Protein 3H35 (pdb70)

Secondary structure (DSSP, 8-state):
---SSPPPPS---HIIIIITS-HHHHHHHHHHTTS--EEEEEEESS-TTS---EEEEE-SHHHHHT-S-GGGHHHHHHHHHHTT-EEEEE--GGGHHHHHHHHH-HHHHHHHHHHHHH-TT-EEEEEEEEE-HHHHHHHH--/---TTT--HHHHHTT--HHHHHHHHHHHTT--EEEEEEE---TTS---EEEEEE--TTTTT-S-GGGHHHHHHHHHHTT-EEEEE--GGGHHHHHHHHH-HHHHHHHHHHHHH-TT-EEEEEEEEE-HHHHHHHH--/---HHHHH--HHHHHTT--HHHHHHHHHHHTT--EEEEEEESS-TTS---EEEEE---GGGGT-S-GGGHHHHHHHHHHTT-EEEE---GGGHHHHHHHHH-HHHHHHHHHHHHH-TT-EEEEEEEEE-HHHHHHHH---

Nearest PDB structures (foldseek):
  3h35-assembly1_C  TM=1.005E+00  e=1.338E-26  Alcanivorax borkumensis SK2
  8ss4-assembly1_C  TM=1.832E-01  e=1.488E+00  Rattus norvegicus
  3esf-assembly2_D  TM=2.253E-01  e=9.482E+00  Trypanosoma brucei
  7rz4-assembly1_A  TM=1.728E-01  e=5.880E+00  Rattus norvegicus
  3h35-assembly1_C  TM=9.350E-01  e=3.600E-24  Alcanivorax borkumensis SK2

Structure (mmCIF, N/CA/C/O backbone):
data_3H35
#
_entry.id   3H35
#
_cell.length_a   82.967
_cell.length_b   82.967
_cell.length_c   131.485
_cell.angle_alpha   90.000
_cell.angle_beta   90.000
_cell.angle_gamma   120.000
#
_symmetry.space_group_name_H-M   'P 32 2 1'
#
loop_
_entity.id
_entity.type
_entity.pdbx_description
1 polymer 'uncharacterized protein ABO_0056'
2 non-polymer 1,2-ETHANEDIOL
3 non-polymer 'S,R MESO-TARTARIC ACID'
4 water water
#
loop_
_atom_site.group_PDB
_atom_site.id
_atom_site.type_symbol
_atom_site.label_atom_id
_atom_site.label_alt_id
_atom_site.label_comp_id
_atom_site.label_asym_id
_atom_site.label_entity_id
_atom_site.label_seq_id
_atom_site.pdbx_PDB_ins_code
_atom_site.Cartn_x
_atom_site.Cartn_y
_atom_site.Cartn_z
_atom_site.occupancy
_atom_site.B_iso_or_equiv
_atom_site.auth_seq_id
_atom_site.auth_comp_id
_atom_site.auth_asym_id
_atom_site.auth_atom_id
_atom_site.pdbx_PDB_model_num
ATOM 1 N N . VAL A 1 33 ? -36.466 50.746 52.508 1.00 41.33 31 VAL A N 1
ATOM 2 C CA . VAL A 1 33 ? -36.231 49.464 51.760 1.00 41.35 31 VAL A CA 1
ATOM 3 C C . VAL A 1 33 ? -37.175 49.330 50.543 1.00 41.37 31 VAL A C 1
ATOM 4 O O . VAL A 1 33 ? -38.386 49.588 50.642 1.00 41.58 31 VAL A O 1
ATOM 8 N N . SER A 1 34 ? -36.622 48.917 49.405 1.00 41.11 32 SER A N 1
ATOM 9 C CA . SER A 1 34 ? -37.394 48.849 48.180 1.00 40.84 32 SER A CA 1
ATOM 10 C C . SER A 1 34 ? -36.891 47.742 47.258 1.00 40.10 32 SER A C 1
ATOM 11 O O . SER A 1 34 ? -36.091 47.986 46.362 1.00 40.05 32 SER A O 1
ATOM 14 N N . ILE A 1 35 ? -37.403 46.532 47.459 1.00 39.27 33 ILE A N 1
ATOM 15 C CA . ILE A 1 35 ? -36.845 45.352 46.812 1.00 38.67 33 ILE A CA 1
ATOM 16 C C . ILE A 1 35 ? -37.885 44.502 46.017 1.00 38.81 33 ILE A C 1
ATOM 17 O O . ILE A 1 35 ? -37.576 43.392 45.581 1.00 38.31 33 ILE A O 1
ATOM 22 N N . GLU A 1 36 ? -39.089 45.036 45.795 1.00 39.09 34 GLU A N 1
ATOM 23 C CA . GLU A 1 36 ? -40.165 44.292 45.120 1.00 39.88 34 GLU A CA 1
ATOM 24 C C . GLU A 1 36 ? -39.754 43.857 43.726 1.00 40.93 34 GLU A C 1
ATOM 25 O O . GLU A 1 36 ? -39.967 42.716 43.316 1.00 40.47 34 GLU A O 1
ATOM 31 N N . GLN A 1 37 ? -39.181 44.798 43.000 1.00 42.25 35 GLN A N 1
ATOM 32 C CA . GLN A 1 37 ? -38.582 44.511 41.726 1.00 43.82 35 GLN A CA 1
ATOM 33 C C . GLN A 1 37 ? -37.144 44.141 42.024 1.00 43.37 35 GLN A C 1
ATOM 34 O O . GLN A 1 37 ? -36.491 44.794 42.829 1.00 44.24 35 GLN A O 1
ATOM 40 N N . SER A 1 38 ? -36.659 43.074 41.405 1.00 42.67 36 SER A N 1
ATOM 41 C CA . SER A 1 38 ? -35.364 42.519 41.786 1.00 42.29 36 SER A CA 1
ATOM 42 C C . SER A 1 38 ? -34.209 43.075 40.937 1.00 42.08 36 SER A C 1
ATOM 43 O O . SER A 1 38 ? -34.327 43.161 39.707 1.00 42.39 36 SER A O 1
ATOM 46 N N . VAL A 1 39 ? -33.104 43.457 41.587 1.00 41.14 37 VAL A N 1
ATOM 47 C CA . VAL A 1 39 ? -31.901 43.835 40.843 1.00 40.20 37 VAL A CA 1
ATOM 48 C C . VAL A 1 39 ? -31.310 42.551 40.272 1.00 39.41 37 VAL A C 1
ATOM 49 O O . VAL A 1 39 ? -31.162 41.568 40.996 1.00 39.06 37 VAL A O 1
ATOM 53 N N . PRO A 1 40 ? -30.974 42.537 38.976 1.00 38.62 38 PRO A N 1
ATOM 54 C CA . PRO A 1 40 ? -30.584 41.226 38.441 1.00 37.58 38 PRO A CA 1
ATOM 55 C C . PRO A 1 40 ? -29.192 40.751 38.902 1.00 36.15 38 PRO A C 1
ATOM 56 O O . PRO A 1 40 ? -28.302 41.557 39.131 1.00 34.85 38 PRO A O 1
ATOM 60 N N . GLN A 1 41 ? -29.067 39.437 39.074 1.00 35.06 39 GLN A N 1
ATOM 61 C CA . GLN A 1 41 ? -27.803 38.782 39.330 1.00 34.87 39 GLN A CA 1
ATOM 62 C C . GLN A 1 41 ? -26.764 39.147 38.231 1.00 33.47 39 GLN A C 1
ATOM 63 O O . GLN A 1 41 ? -27.129 39.406 37.071 1.00 31.53 39 GLN A O 1
ATOM 69 N N . ALA A 1 42 ? -25.481 39.088 38.596 1.00 32.01 40 ALA A N 1
ATOM 70 C CA . ALA A 1 42 ? -24.362 39.296 37.643 1.00 31.76 40 ALA A CA 1
ATOM 71 C C . ALA A 1 42 ? -24.541 38.455 36.370 1.00 31.38 40 ALA A C 1
ATOM 72 O O . ALA A 1 42 ? -24.391 38.949 35.233 1.00 31.08 40 ALA A O 1
ATOM 74 N N . GLN A 1 43 ? -24.861 37.184 36.579 1.00 31.24 41 GLN A N 1
ATOM 75 C CA . GLN A 1 43 ? -25.076 36.225 35.500 1.00 32.21 41 GLN A CA 1
ATOM 76 C C . GLN A 1 43 ? -26.069 36.763 34.475 1.00 30.89 41 GLN A C 1
ATOM 77 O O . GLN A 1 43 ? -25.840 36.703 33.260 1.00 29.35 41 GLN A O 1
ATOM 83 N N . THR A 1 44 ? -27.171 37.294 34.998 1.00 29.79 42 THR A N 1
ATOM 84 C CA . THR A 1 44 ? -28.247 37.773 34.182 1.00 29.52 42 THR A CA 1
ATOM 85 C C . THR A 1 44 ? -27.791 39.006 33.438 1.00 28.89 42 THR A C 1
ATOM 86 O O . THR A 1 44 ? -28.020 39.111 32.233 1.00 28.11 42 THR A O 1
ATOM 106 N N . LEU A 1 46 ? -24.777 39.716 32.617 1.00 26.85 44 LEU A N 1
ATOM 107 C CA . LEU A 1 46 ? -23.767 39.324 31.637 1.00 26.18 44 LEU A CA 1
ATOM 108 C C . LEU A 1 46 ? -24.436 38.818 30.373 1.00 26.79 44 LEU A C 1
ATOM 109 O O . LEU A 1 46 ? -24.077 39.251 29.273 1.00 25.61 44 LEU A O 1
ATOM 114 N N . VAL A 1 47 ? -25.438 37.950 30.517 1.00 27.24 45 VAL A N 1
ATOM 115 C CA . VAL A 1 47 ? -26.093 37.416 29.337 1.00 28.38 45 VAL A CA 1
ATOM 116 C C . VAL A 1 47 ? -26.959 38.493 28.655 1.00 28.88 45 VAL A C 1
ATOM 117 O O . VAL A 1 47 ? -26.991 38.559 27.406 1.00 28.48 45 VAL A O 1
ATOM 121 N N . GLU A 1 48 ? -27.616 39.368 29.416 1.00 28.48 46 GLU A N 1
ATOM 122 C CA . GLU A 1 48 ? -28.350 40.462 28.756 1.00 30.16 46 GLU A CA 1
ATOM 123 C C . GLU A 1 48 ? -27.438 41.317 27.903 1.00 29.62 46 GLU A C 1
ATOM 124 O O . GLU A 1 48 ? -27.741 41.645 26.763 1.00 29.13 46 GLU A O 1
ATOM 130 N N . ARG A 1 49 ? -26.343 41.716 28.519 1.00 28.36 47 ARG A N 1
ATOM 131 C CA . ARG A 1 49 ? -25.437 42.678 27.946 1.00 28.60 47 ARG A CA 1
ATOM 132 C C . ARG A 1 49 ? -24.686 42.119 26.722 1.00 27.89 47 ARG A C 1
ATOM 133 O O . ARG A 1 49 ? -24.447 42.826 25.754 1.00 28.33 47 ARG A O 1
ATOM 141 N N . HIS A 1 50 ? -24.304 40.854 26.754 1.00 27.44 48 HIS A N 1
ATOM 142 C CA . HIS A 1 50 ? -23.497 40.309 25.682 1.00 26.92 48 HIS A CA 1
ATOM 143 C C . HIS A 1 50 ? -24.261 39.434 24.703 1.00 27.42 48 HIS A C 1
ATOM 144 O O . HIS A 1 50 ? -23.832 39.336 23.583 1.00 27.16 48 HIS A O 1
ATOM 151 N N . LEU A 1 51 ? -25.369 38.805 25.105 1.00 25.97 49 LEU A N 1
ATOM 152 C CA . LEU A 1 51 ? -26.084 37.870 24.209 1.00 25.68 49 LEU A CA 1
ATOM 153 C C . LEU A 1 51 ? -27.438 38.455 23.800 1.00 25.68 49 LEU A C 1
ATOM 154 O O . LEU A 1 51 ? -27.752 38.453 22.631 1.00 25.12 49 LEU A O 1
ATOM 159 N N . ALA A 1 52 ? -28.217 38.980 24.742 1.00 24.85 50 ALA A N 1
ATOM 160 C CA . ALA A 1 52 ? -29.553 39.481 24.405 1.00 26.05 50 ALA A CA 1
ATOM 161 C C . ALA A 1 52 ? -29.398 40.716 23.530 1.00 26.52 50 ALA A C 1
ATOM 162 O O . ALA A 1 52 ? -30.266 40.982 22.697 1.00 26.15 50 ALA A O 1
ATOM 164 N N . SER A 1 53 ? -28.274 41.427 23.679 1.00 25.57 51 SER A N 1
ATOM 165 C CA . SER A 1 53 ? -28.020 42.621 22.864 1.00 25.63 51 SER A CA 1
ATOM 166 C C . SER A 1 53 ? -27.575 42.301 21.418 1.00 25.35 51 SER A C 1
ATOM 167 O O . SER A 1 53 ? -27.487 43.176 20.576 1.00 25.94 51 SER A O 1
ATOM 170 N N . LEU A 1 54 ? -27.237 41.046 21.127 1.00 25.16 52 LEU A N 1
ATOM 171 C CA . LEU A 1 54 ? -26.909 40.663 19.770 1.00 24.54 52 LEU A CA 1
ATOM 172 C C . LEU A 1 54 ? -28.118 40.869 18.849 1.00 24.42 52 LEU A C 1
ATOM 173 O O . LEU A 1 54 ? -29.247 40.692 19.274 1.00 24.03 52 LEU A O 1
ATOM 178 N N . THR A 1 55 ? -27.912 41.219 17.579 1.00 24.52 53 THR A N 1
ATOM 179 C CA . THR A 1 55 ? -29.020 41.184 16.635 1.00 24.62 53 THR A CA 1
ATOM 180 C C . THR A 1 55 ? -29.331 39.679 16.370 1.00 25.36 53 THR A C 1
ATOM 181 O O . THR A 1 55 ? -28.507 38.796 16.652 1.00 24.14 53 THR A O 1
ATOM 185 N N . GLY A 1 56 ? -30.529 39.397 15.856 1.00 25.95 54 GLY A N 1
ATOM 186 C CA . GLY A 1 56 ? -30.931 38.007 15.546 1.00 26.59 54 GLY A CA 1
ATOM 187 C C . GLY A 1 56 ? -29.868 37.303 14.669 1.00 25.95 54 GLY A C 1
ATOM 188 O O . GLY A 1 56 ? -29.488 36.161 14.918 1.00 25.41 54 GLY A O 1
ATOM 189 N N . ASP A 1 57 ? -29.363 38.003 13.664 1.00 25.79 55 ASP A N 1
ATOM 190 C CA . ASP A 1 57 ? -28.371 37.398 12.773 1.00 25.54 55 ASP A CA 1
ATOM 191 C C . ASP A 1 57 ? -27.119 37.045 13.564 1.00 25.44 55 ASP A C 1
ATOM 192 O O . ASP A 1 57 ? -26.628 35.933 13.425 1.00 25.80 55 ASP A O 1
ATOM 197 N N . GLU A 1 58 ? -26.633 37.964 14.394 1.00 24.22 56 GLU A N 1
ATOM 198 C CA . GLU A 1 58 ? -25.449 37.701 15.235 1.00 24.84 56 GLU A CA 1
ATOM 199 C C . GLU A 1 58 ? -25.667 36.506 16.170 1.00 24.46 56 GLU A C 1
ATOM 200 O O . GLU A 1 58 ? -24.756 35.692 16.362 1.00 23.36 56 GLU A O 1
ATOM 206 N N . ALA A 1 59 ? -26.873 36.421 16.729 1.00 24.11 57 ALA A N 1
ATOM 207 C CA . ALA A 1 59 ? -27.242 35.377 17.655 1.00 24.60 57 ALA A CA 1
ATOM 208 C C . ALA A 1 59 ? -27.284 34.021 16.916 1.00 25.50 57 ALA A C 1
ATOM 209 O O . ALA A 1 59 ? -26.868 32.982 17.474 1.00 24.24 57 ALA A O 1
ATOM 211 N N . ARG A 1 60 ? -27.817 34.040 15.683 1.00 26.00 58 ARG A N 1
ATOM 212 C CA . ARG A 1 60 ? -27.869 32.835 14.871 1.00 26.25 58 ARG A CA 1
ATOM 213 C C . ARG A 1 60 ? -26.453 32.341 14.508 1.00 26.81 58 ARG A C 1
ATOM 214 O O . ARG A 1 60 ? -26.186 31.126 14.504 1.00 25.65 58 ARG A O 1
ATOM 222 N N . LEU A 1 61 ? -25.533 33.286 14.224 1.00 26.85 59 LEU A N 1
ATOM 223 C CA . LEU A 1 61 ? -24.120 32.942 14.012 1.00 26.82 59 LEU A CA 1
ATOM 224 C C . LEU A 1 61 ? -23.487 32.319 15.256 1.00 26.34 59 LEU A C 1
ATOM 225 O O . LEU A 1 61 ? -22.811 31.312 15.176 1.00 25.89 59 LEU A O 1
ATOM 230 N N . LEU A 1 62 ? -23.702 32.931 16.419 1.00 27.02 60 LEU A N 1
ATOM 231 C CA . LEU A 1 62 ? -23.155 32.374 17.653 1.00 26.86 60 LEU A CA 1
ATOM 232 C C . LEU A 1 62 ? -23.752 30.986 17.921 1.00 26.52 60 LEU A C 1
ATOM 233 O O . LEU A 1 62 ? -23.044 30.068 18.313 1.00 25.79 60 LEU A O 1
ATOM 238 N N . ALA A 1 63 ? -25.063 30.836 17.716 1.00 25.64 61 ALA A N 1
ATOM 239 C CA . ALA A 1 63 ? -25.701 29.536 17.865 1.00 25.22 61 ALA A CA 1
ATOM 240 C C . ALA A 1 63 ? -25.010 28.484 16.991 1.00 24.46 61 ALA A C 1
ATOM 241 O O . ALA A 1 63 ? -24.775 27.378 17.426 1.00 24.42 61 ALA A O 1
ATOM 243 N N . ALA A 1 64 ? -24.730 28.836 15.753 1.00 23.69 62 ALA A N 1
ATOM 244 C CA . ALA A 1 64 ? -24.144 27.887 14.806 1.00 24.98 62 ALA A CA 1
ATOM 245 C C . ALA A 1 64 ? -22.733 27.501 15.308 1.00 25.86 62 ALA A C 1
ATOM 246 O O . ALA A 1 64 ? -22.272 26.385 15.099 1.00 25.20 62 ALA A O 1
ATOM 248 N N . LEU A 1 65 ? -22.063 28.420 16.005 1.00 26.32 63 LEU A N 1
ATOM 249 C CA . LEU A 1 65 ? -20.751 28.118 16.558 1.00 27.33 63 LEU A CA 1
ATOM 250 C C . LEU A 1 65 ? -20.763 27.381 17.900 1.00 27.26 63 LEU A C 1
ATOM 251 O O . LEU A 1 65 ? -19.728 26.841 18.330 1.00 25.16 63 LEU A O 1
ATOM 256 N N . SER A 1 66 ? -21.921 27.356 18.554 1.00 27.44 64 SER A N 1
ATOM 257 C CA . SER A 1 66 ? -21.953 26.942 19.956 1.00 28.22 64 SER A CA 1
ATOM 258 C C . SER A 1 66 ? -21.643 25.470 20.189 1.00 29.41 64 SER A C 1
ATOM 259 O O . SER A 1 66 ? -21.267 25.121 21.284 1.00 30.28 64 SER A O 1
ATOM 262 N N . ASP A 1 67 ? -21.835 24.598 19.202 1.00 29.71 65 ASP A N 1
ATOM 263 C CA . ASP A 1 67 ? -21.530 23.173 19.388 1.00 29.98 65 ASP A CA 1
ATOM 264 C C . ASP A 1 67 ? -20.081 22.846 18.971 1.00 30.16 65 ASP A C 1
ATOM 265 O O . ASP A 1 67 ? -19.722 21.663 18.823 1.00 30.44 65 ASP A O 1
ATOM 270 N N . GLY A 1 68 ? -19.257 23.869 18.749 1.00 29.40 66 GLY A N 1
ATOM 271 C CA . GLY A 1 68 ? -17.879 23.649 18.346 1.00 29.50 66 GLY A CA 1
ATOM 272 C C . GLY A 1 68 ? -17.645 23.674 16.836 1.00 29.41 66 GLY A C 1
ATOM 273 O O . GLY A 1 68 ? -16.519 23.597 16.403 1.00 29.30 66 GLY A O 1
ATOM 274 N N . SER A 1 69 ? -18.689 23.810 16.027 1.00 29.10 67 SER A N 1
ATOM 275 C CA . SER A 1 69 ? -18.513 23.868 14.581 1.00 28.30 67 SER A CA 1
ATOM 276 C C . SER A 1 69 ? -17.582 24.998 14.148 1.00 28.51 67 SER A C 1
ATOM 277 O O . SER A 1 69 ? -17.612 26.084 14.729 1.00 29.05 67 SER A O 1
ATOM 280 N N . ALA A 1 70 ? -16.735 24.705 13.162 1.00 27.83 68 ALA A N 1
ATOM 281 C CA . ALA A 1 70 ?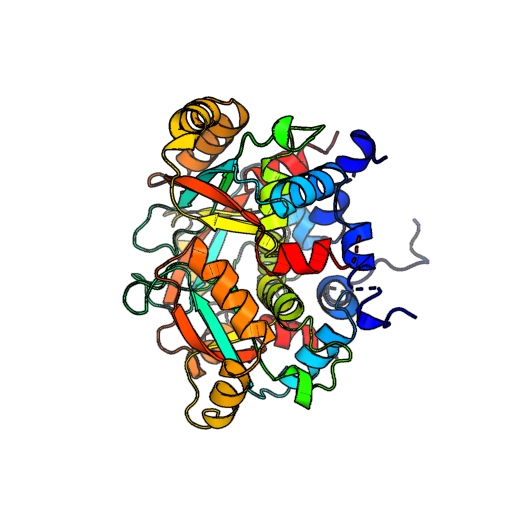 -15.729 25.616 12.671 1.00 28.63 68 ALA A CA 1
ATOM 282 C C . ALA A 1 70 ? -16.108 26.046 11.246 1.00 28.91 68 ALA A C 1
ATOM 283 O O . ALA A 1 70 ? -16.575 25.217 10.455 1.00 28.84 68 ALA A O 1
ATOM 285 N N . PHE A 1 71 ? -15.953 27.338 10.931 1.00 28.31 69 PHE A N 1
ATOM 286 C CA . PHE A 1 71 ? -16.253 27.823 9.578 1.00 28.38 69 PHE A CA 1
ATOM 287 C C . PHE A 1 71 ? -15.067 28.506 8.923 1.00 27.75 69 PHE A C 1
ATOM 288 O O . PHE A 1 71 ? -14.134 28.909 9.616 1.00 27.87 69 PHE A O 1
ATOM 296 N N . ALA A 1 72 ? -15.097 28.608 7.600 1.00 26.74 70 ALA A N 1
ATOM 297 C CA . ALA A 1 72 ? -14.066 29.315 6.856 1.00 27.13 70 ALA A CA 1
ATOM 298 C C . ALA A 1 72 ? -14.120 30.803 7.186 1.00 26.70 70 ALA A C 1
ATOM 299 O O . ALA A 1 72 ? -15.200 31.407 7.284 1.00 26.92 70 ALA A O 1
ATOM 301 N N . LEU A 1 73 ? -12.951 31.386 7.373 1.00 26.48 71 LEU A N 1
ATOM 302 C CA . LEU A 1 73 ? -12.805 32.788 7.671 1.00 26.68 71 LEU A CA 1
ATOM 303 C C . LEU A 1 73 ? -11.737 33.368 6.788 1.00 27.28 71 LEU A C 1
ATOM 304 O O . LEU A 1 73 ? -10.643 32.835 6.691 1.00 27.86 71 LEU A O 1
ATOM 309 N N . LEU A 1 74 ? -12.047 34.446 6.113 1.00 27.65 72 LEU A N 1
ATOM 310 C CA . LEU A 1 74 ? -11.012 35.201 5.404 1.00 28.31 72 LEU A CA 1
ATOM 311 C C . LEU A 1 74 ? -10.739 36.443 6.214 1.00 27.81 72 LEU A C 1
ATOM 312 O O . LEU A 1 74 ? -11.665 37.158 6.608 1.00 28.39 72 LEU A O 1
ATOM 317 N N . THR A 1 75 ? -9.476 36.684 6.499 1.00 27.82 73 THR A N 1
ATOM 318 C CA . THR A 1 75 ? -9.083 37.853 7.242 1.00 27.26 73 THR A CA 1
ATOM 319 C C . THR A 1 75 ? -8.183 38.724 6.372 1.00 27.18 73 THR A C 1
ATOM 320 O O . THR A 1 75 ? -7.235 38.239 5.771 1.00 26.98 73 THR A O 1
ATOM 324 N N . LEU A 1 76 ? -8.512 40.003 6.282 1.00 26.08 74 LEU A N 1
ATOM 325 C CA . LEU A 1 76 ? -7.692 40.972 5.605 1.00 25.40 74 LEU A CA 1
ATOM 326 C C . LEU A 1 76 ? -6.842 41.653 6.640 1.00 26.48 74 LEU A C 1
ATOM 327 O O . LEU A 1 76 ? -7.341 42.264 7.606 1.00 25.03 74 LEU A O 1
ATOM 332 N N . TYR A 1 77 ? -5.536 41.508 6.422 1.00 27.01 75 TYR A N 1
ATOM 333 C CA . TYR A 1 77 ? -4.497 42.080 7.229 1.00 26.92 75 TYR A CA 1
ATOM 334 C C . TYR A 1 77 ? -3.828 43.223 6.507 1.00 27.91 75 TYR A C 1
ATOM 335 O O . TYR A 1 77 ? -3.563 43.147 5.307 1.00 26.48 75 TYR A O 1
ATOM 344 N N . SER A 1 78 ? -3.441 44.226 7.281 1.00 28.67 76 SER A N 1
ATOM 345 C CA . SER A 1 78 ? -2.915 45.454 6.741 1.00 29.86 76 SER A CA 1
ATOM 346 C C . SER A 1 78 ? -1.611 45.261 6.017 1.00 29.64 76 SER A C 1
ATOM 347 O O . SER A 1 78 ? -1.305 46.006 5.112 1.00 30.87 76 SER A O 1
ATOM 350 N N . GLY A 1 79 ? -0.848 44.261 6.419 1.00 29.80 77 GLY A N 1
ATOM 351 C CA . GLY A 1 79 ? 0.429 43.972 5.796 1.00 29.86 77 GLY A CA 1
ATOM 352 C C . GLY A 1 79 ? 0.403 42.641 5.056 1.00 30.03 77 GLY A C 1
ATOM 353 O O . GLY A 1 79 ? -0.606 41.925 5.059 1.00 28.82 77 GLY A O 1
ATOM 354 N N . SER A 1 80 ? 1.545 42.317 4.460 1.00 30.23 78 SER A N 1
ATOM 355 C CA . SER A 1 80 ? 1.742 41.087 3.708 1.00 31.19 78 SER A CA 1
ATOM 356 C C . SER A 1 80 ? 1.941 39.909 4.635 1.00 31.83 78 SER A C 1
ATOM 357 O O . SER A 1 80 ? 2.126 40.060 5.831 1.00 31.11 78 SER A O 1
ATOM 360 N N . ARG A 1 81 ? 1.929 38.724 4.043 1.00 33.01 79 ARG A N 1
ATOM 361 C CA . ARG A 1 81 ? 2.135 37.486 4.766 1.00 33.64 79 ARG A CA 1
ATOM 362 C C . ARG A 1 81 ? 3.518 37.366 5.406 1.00 35.24 79 ARG A C 1
ATOM 363 O O . ARG A 1 81 ? 3.751 36.425 6.164 1.00 36.37 79 ARG A O 1
ATOM 371 N N . PHE A 1 82 ? 4.441 38.263 5.098 1.00 36.20 80 PHE A N 1
ATOM 372 C CA . PHE A 1 82 ? 5.694 38.267 5.814 1.00 37.63 80 PHE A CA 1
ATOM 373 C C . PHE A 1 82 ? 5.752 39.400 6.845 1.00 39.29 80 PHE A C 1
ATOM 374 O O . PHE A 1 82 ? 6.768 39.582 7.481 1.00 38.89 80 PHE A O 1
ATOM 382 N N . SER A 1 83 ? 4.657 40.143 7.006 1.00 40.62 81 SER A N 1
ATOM 383 C CA . SER A 1 83 ? 4.531 41.058 8.137 1.00 42.28 81 SER A CA 1
ATOM 384 C C . SER A 1 83 ? 3.102 41.541 8.306 1.00 41.85 81 SER A C 1
ATOM 385 O O . SER A 1 83 ? 2.785 42.670 7.969 1.00 42.55 81 SER A O 1
ATOM 388 N N . ARG A 1 84 ? 2.248 40.682 8.836 1.00 42.02 82 ARG A N 1
ATOM 389 C CA . ARG A 1 84 ? 0.791 40.835 8.698 1.00 42.08 82 ARG A CA 1
ATOM 390 C C . ARG A 1 84 ? 0.205 42.165 9.199 1.00 41.33 82 ARG A C 1
ATOM 391 O O . ARG A 1 84 ? -0.78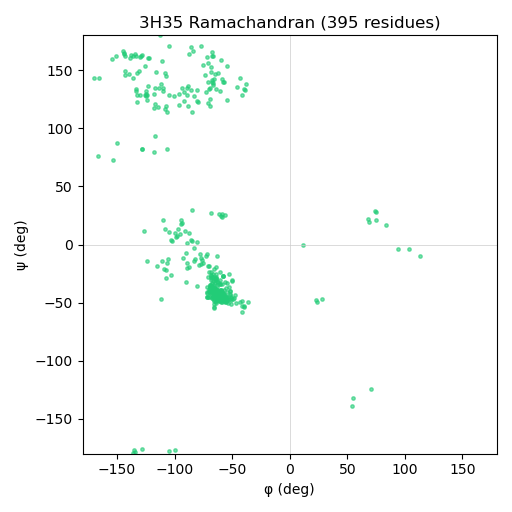4 42.642 8.636 1.00 41.46 82 ARG A O 1
ATOM 399 N N . GLY A 1 85 ? 0.801 42.759 10.242 1.00 39.94 83 GLY A N 1
ATOM 400 C CA . GLY A 1 85 ? 0.224 43.932 10.879 1.00 38.26 83 GLY A CA 1
ATOM 401 C C . GLY A 1 85 ? -1.120 43.630 11.522 1.00 37.68 83 GLY A C 1
ATOM 402 O O . GLY A 1 85 ? -1.286 42.601 12.183 1.00 37.92 83 GLY A O 1
ATOM 403 N N A GLU A 1 86 ? -2.099 44.494 11.307 0.70 37.47 84 GLU A N 1
ATOM 404 N N B GLU A 1 86 ? -2.094 44.510 11.282 0.30 36.51 84 GLU A N 1
ATOM 405 C CA A GLU A 1 86 ? -3.373 44.365 12.023 0.70 37.52 84 GLU A CA 1
ATOM 406 C CA B GLU A 1 86 ? -3.399 44.480 11.965 0.30 35.69 84 GLU A CA 1
ATOM 407 C C A GLU A 1 86 ? -4.535 43.839 11.178 0.70 35.51 84 GLU A C 1
ATOM 408 C C B GLU A 1 86 ? -4.510 43.795 11.164 0.30 34.86 84 GLU A C 1
ATOM 409 O O A GLU A 1 86 ? -4.566 43.983 9.961 0.70 34.01 84 GLU A O 1
ATOM 410 O O B GLU A 1 86 ? -4.479 43.787 9.939 0.30 34.30 84 GLU A O 1
ATOM 421 N N . VAL A 1 87 ? -5.513 43.272 11.869 1.00 34.45 85 VAL A N 1
ATOM 422 C CA . VAL A 1 87 ? -6.732 42.741 11.238 1.00 33.86 85 VAL A CA 1
ATOM 423 C C . VAL A 1 87 ? -7.629 43.912 10.804 1.00 33.07 85 VAL A C 1
ATOM 424 O O . VAL A 1 87 ? -7.968 44.762 11.616 1.00 32.39 85 VAL A O 1
ATOM 428 N N . LEU A 1 88 ? -8.025 43.960 9.539 1.00 31.47 86 LEU A N 1
ATOM 429 C CA . LEU A 1 88 ? -8.866 45.050 9.068 1.00 31.22 86 LEU A CA 1
ATOM 430 C C . LEU A 1 88 ? -10.304 44.675 8.799 1.00 31.03 86 LEU A C 1
ATOM 431 O O . LEU A 1 88 ? -11.146 45.522 8.876 1.00 31.91 86 LEU A O 1
ATOM 436 N N . TYR A 1 89 ? -10.581 43.424 8.429 1.00 29.48 87 TYR A N 1
ATOM 437 C CA . TYR A 1 89 ? -11.842 43.060 7.858 1.00 28.30 87 TYR A CA 1
ATOM 438 C C . TYR A 1 89 ? -11.914 41.560 7.895 1.00 27.63 87 TYR A C 1
ATOM 439 O O . TYR A 1 89 ? -10.911 40.895 7.710 1.00 25.68 87 TYR A O 1
ATOM 448 N N . ARG A 1 90 ? -13.093 41.035 8.154 1.00 27.32 88 ARG A N 1
ATOM 449 C CA . ARG A 1 90 ? -13.276 39.605 8.203 1.00 28.84 88 ARG A CA 1
ATOM 450 C C . ARG A 1 90 ? -14.543 39.212 7.478 1.00 28.28 88 ARG A C 1
ATOM 451 O O . ARG A 1 90 ? -15.511 39.951 7.505 1.00 29.16 88 ARG A O 1
ATOM 459 N N . TYR A 1 91 ? -14.486 38.061 6.803 1.00 27.61 89 TYR A N 1
ATOM 460 C CA . TYR A 1 91 ? -15.568 37.583 5.966 1.00 28.19 89 TYR A CA 1
ATOM 461 C C . TYR A 1 91 ? -15.725 36.085 6.148 1.00 27.50 89 TYR A C 1
ATOM 462 O O . TYR A 1 91 ? -14.769 35.377 6.375 1.00 27.28 89 TYR A O 1
ATOM 471 N N . SER A 1 92 ? -16.945 35.598 6.052 1.00 27.34 90 SER A N 1
ATOM 472 C CA . SER A 1 92 ? -17.169 34.167 6.163 1.00 27.46 90 SER A CA 1
ATOM 473 C C . SER A 1 92 ? -18.430 33.857 5.429 1.00 28.45 90 SER A C 1
ATOM 474 O O . SER A 1 92 ? -19.234 34.766 5.201 1.00 29.71 90 SER A O 1
ATOM 477 N N . ASN A 1 93 ? -18.604 32.588 5.051 1.00 28.72 91 ASN A N 1
ATOM 478 C CA . ASN A 1 93 ? -19.886 32.104 4.532 1.00 28.98 91 ASN A CA 1
ATOM 479 C C . ASN A 1 93 ? -20.709 31.365 5.586 1.00 28.97 91 ASN A C 1
ATOM 480 O O . ASN A 1 93 ? -21.733 30.788 5.258 1.00 30.17 91 ASN A O 1
ATOM 485 N N . ALA A 1 94 ? -20.284 31.426 6.848 1.00 29.37 92 ALA A N 1
ATOM 486 C CA . ALA A 1 94 ? -20.988 30.767 7.956 1.00 30.19 92 ALA A CA 1
ATOM 487 C C . ALA A 1 94 ? -22.441 31.266 8.051 1.00 30.93 92 ALA A C 1
ATOM 488 O O . ALA A 1 94 ? -23.298 30.558 8.524 1.00 30.18 92 ALA A O 1
ATOM 490 N N . GLY A 1 95 ? -22.708 32.490 7.597 1.00 31.92 93 GLY A N 1
ATOM 491 C CA . GLY A 1 95 ? -24.077 33.023 7.580 1.00 32.63 93 GLY A CA 1
ATOM 492 C C . GLY A 1 95 ? -25.075 32.154 6.849 1.00 33.30 93 GLY A C 1
ATOM 493 O O . GLY A 1 95 ? -26.236 32.057 7.259 1.00 32.41 93 GLY A O 1
ATOM 494 N N . ARG A 1 96 ? -24.607 31.477 5.800 1.00 34.20 94 ARG A N 1
ATOM 495 C CA . ARG A 1 96 ? -25.475 30.662 4.979 1.00 34.79 94 ARG A CA 1
ATOM 496 C C . ARG A 1 96 ? -25.996 29.489 5.797 1.00 34.06 94 ARG A C 1
ATOM 497 O O . ARG A 1 96 ? -27.189 29.319 5.923 1.00 34.30 94 ARG A O 1
ATOM 505 N N . ALA A 1 97 ? -25.115 28.710 6.414 1.00 33.03 95 ALA A N 1
ATOM 506 C CA . ALA A 1 97 ? -25.574 27.587 7.205 1.00 32.01 95 ALA A CA 1
ATOM 507 C C . ALA A 1 97 ? -26.294 28.082 8.427 1.00 31.28 95 ALA A C 1
ATOM 508 O O . ALA A 1 97 ? -27.177 27.398 8.922 1.00 31.14 95 ALA A O 1
ATOM 510 N N . ALA A 1 98 ? -25.931 29.263 8.928 1.00 30.12 96 ALA A N 1
ATOM 511 C CA . ALA A 1 98 ? -26.542 29.768 10.161 1.00 30.16 96 ALA A CA 1
ATOM 512 C C . ALA A 1 98 ? -27.956 30.309 9.951 1.00 29.66 96 ALA A C 1
ATOM 513 O O . ALA A 1 98 ? -28.653 30.567 10.914 1.00 29.70 96 ALA A O 1
ATOM 515 N N . GLY A 1 99 ? -28.338 30.515 8.694 1.00 29.93 97 GLY A N 1
ATOM 516 C CA . GLY A 1 99 ? -29.657 31.058 8.349 1.00 29.60 97 GLY A CA 1
ATOM 517 C C . GLY A 1 99 ? -29.821 32.551 8.621 1.00 29.35 97 GLY A C 1
ATOM 518 O O . GLY A 1 99 ? -30.910 33.002 8.887 1.00 29.27 97 GLY A O 1
ATOM 519 N N . ILE A 1 100 ? -28.758 33.334 8.567 1.00 28.83 98 ILE A N 1
ATOM 520 C CA . ILE A 1 100 ? -28.928 34.763 8.801 1.00 29.13 98 ILE A CA 1
ATOM 521 C C . ILE A 1 100 ? -29.783 35.426 7.701 1.00 29.86 98 ILE A C 1
ATOM 522 O O . ILE A 1 100 ? -29.729 35.044 6.526 1.00 28.43 98 ILE A O 1
ATOM 527 N N . GLN A 1 101 ? -30.546 36.427 8.099 1.00 29.84 99 GLN A N 1
ATOM 528 C CA . GLN A 1 101 ? -31.385 37.173 7.161 1.00 31.81 99 GLN A CA 1
ATOM 529 C C . GLN A 1 101 ? -30.568 37.960 6.144 1.00 31.58 99 GLN A C 1
ATOM 530 O O . GLN A 1 101 ? -30.798 37.837 4.931 1.00 31.05 99 GLN A O 1
ATOM 536 N N . CYS A 1 102 ? -29.600 38.758 6.621 1.00 30.84 100 CYS A N 1
ATOM 537 C CA . CYS A 1 102 ? -28.885 39.656 5.736 1.00 31.89 100 CYS A CA 1
ATOM 538 C C . CYS A 1 102 ? -27.418 39.300 5.677 1.00 31.51 100 CYS A C 1
ATOM 539 O O . CYS A 1 102 ? -26.612 39.785 6.503 1.00 30.21 100 CYS A O 1
ATOM 542 N N . ASN A 1 103 ? -27.079 38.495 4.688 1.00 29.96 101 ASN A N 1
ATOM 543 C CA . ASN A 1 103 ? -25.737 38.034 4.545 1.00 31.45 101 ASN A CA 1
ATOM 544 C C . ASN A 1 103 ? -24.810 39.167 4.120 1.00 31.34 101 ASN A C 1
ATOM 545 O O . ASN A 1 103 ? -23.591 39.053 4.248 1.00 31.09 101 ASN A O 1
ATOM 550 N N . ASP A 1 104 ? -25.399 40.240 3.598 1.00 31.37 102 ASP A N 1
ATOM 551 C CA . ASP A 1 104 ? -24.638 41.435 3.231 1.00 32.09 102 ASP A CA 1
ATOM 552 C C . ASP A 1 104 ? -23.906 42.075 4.431 1.00 30.82 102 ASP A C 1
ATOM 553 O O . ASP A 1 104 ? -22.942 42.782 4.231 1.00 30.30 102 ASP A O 1
ATOM 558 N N . PHE A 1 105 ? -24.382 41.824 5.655 1.00 29.50 103 PHE A N 1
ATOM 559 C CA . PHE A 1 105 ? -23.779 42.387 6.855 1.00 28.07 103 PHE A CA 1
ATOM 560 C C . PHE A 1 105 ? -22.800 41.440 7.576 1.00 27.19 103 PHE A C 1
ATOM 561 O O . PHE A 1 105 ? -22.477 41.664 8.748 1.00 25.43 103 PHE A O 1
ATOM 569 N N . ILE A 1 106 ? -22.389 40.350 6.924 1.00 25.60 104 ILE A N 1
ATOM 570 C CA . ILE A 1 106 ? -21.579 39.373 7.619 1.00 25.67 104 ILE A CA 1
ATOM 571 C C . ILE A 1 106 ? -20.274 40.007 8.213 1.00 26.74 104 ILE A C 1
ATOM 572 O O . ILE A 1 106 ? -19.924 39.775 9.385 1.00 25.94 104 ILE A O 1
ATOM 577 N N . ALA A 1 107 ? -19.607 40.871 7.438 1.00 26.73 105 ALA A N 1
ATOM 578 C CA . ALA A 1 107 ? -18.401 41.505 7.941 1.00 27.15 105 ALA A CA 1
ATOM 579 C C . ALA A 1 107 ? -18.678 42.388 9.170 1.00 26.26 105 ALA A C 1
ATOM 580 O O . ALA A 1 107 ? -17.921 42.330 10.152 1.00 27.00 105 ALA A O 1
ATOM 582 N N . LEU A 1 108 ? -19.777 43.140 9.153 1.00 26.11 106 LEU A N 1
ATOM 583 C CA . LEU A 1 108 ? -20.199 43.902 10.332 1.00 25.93 106 LEU A CA 1
ATOM 584 C C . LEU A 1 108 ? -20.469 42.998 11.524 1.00 25.11 106 LEU A C 1
ATOM 585 O O . LEU A 1 108 ? -20.047 43.287 12.664 1.00 22.75 106 LEU A O 1
ATOM 590 N N . TYR A 1 109 ? -21.165 41.891 11.255 1.00 24.49 107 TYR A N 1
ATOM 591 C CA . TYR A 1 109 ? -21.488 40.954 12.325 1.00 24.56 107 TYR A CA 1
ATOM 592 C C . TYR A 1 109 ? -20.230 40.377 12.928 1.00 24.60 107 TYR A C 1
ATOM 593 O O . TYR A 1 109 ? -20.117 40.245 14.145 1.00 23.38 107 TYR A O 1
ATOM 602 N N . LEU A 1 110 ? -19.291 39.971 12.076 1.00 25.04 108 LEU A N 1
ATOM 603 C CA . LEU A 1 110 ? -18.046 39.394 12.586 1.00 24.79 108 LEU A CA 1
ATOM 604 C C . LEU A 1 110 ? -17.219 40.410 13.356 1.00 24.91 108 LEU A C 1
ATOM 605 O O . LEU A 1 110 ? -16.610 40.085 14.379 1.00 24.92 108 LEU A O 1
ATOM 610 N N . ASN A 1 111 ? -17.219 41.666 12.915 1.00 25.28 109 ASN A N 1
ATOM 611 C CA . ASN A 1 111 ? -16.500 42.695 13.664 1.00 24.23 109 ASN A CA 1
ATOM 612 C C . ASN A 1 111 ? -17.043 42.788 15.090 1.00 25.08 109 ASN A C 1
ATOM 613 O O . ASN A 1 111 ? -16.282 42.855 16.026 1.00 25.15 109 ASN A O 1
ATOM 618 N N . HIS A 1 112 ? -18.366 42.774 15.235 1.00 24.37 110 HIS A N 1
ATOM 619 C CA . HIS A 1 112 ? -18.989 42.803 16.550 1.00 24.76 110 HIS A CA 1
ATOM 620 C C . HIS A 1 112 ? -18.704 41.541 17.394 1.00 24.11 110 HIS A C 1
ATOM 621 O O . HIS A 1 112 ? -18.358 41.665 18.557 1.00 24.16 110 HIS A O 1
ATOM 628 N N . LEU A 1 113 ? -18.873 40.345 16.826 1.00 23.37 111 LEU A N 1
ATOM 629 C CA . LEU A 1 113 ? -18.611 39.099 17.567 1.00 24.21 111 LEU A CA 1
ATOM 630 C C . LEU A 1 113 ? -17.165 39.046 18.059 1.00 24.49 111 LEU A C 1
ATOM 631 O O . LEU A 1 113 ? -16.910 38.668 19.195 1.00 25.12 111 LEU A O 1
ATOM 636 N N . PHE A 1 114 ? -16.234 39.445 17.213 1.00 24.20 112 PHE A N 1
ATOM 637 C CA . PHE A 1 114 ? -14.801 39.557 17.615 1.00 25.37 112 PHE A CA 1
ATOM 638 C C . PHE A 1 114 ? -14.604 40.645 18.645 1.00 25.20 112 PHE A C 1
ATOM 639 O O . PHE A 1 114 ? -13.924 40.392 19.626 1.00 24.80 112 PHE A O 1
ATOM 647 N N . ALA A 1 115 ? -15.207 41.824 18.451 1.00 24.57 113 ALA A N 1
ATOM 648 C CA . ALA A 1 115 ? -14.935 42.949 19.372 1.00 25.13 113 ALA A CA 1
ATOM 649 C C . ALA A 1 115 ? -15.429 42.560 20.756 1.00 24.81 113 ALA A C 1
ATOM 650 O O . ALA A 1 115 ? -14.845 42.969 21.772 1.00 24.61 113 ALA A O 1
ATOM 652 N N . GLN A 1 116 ? -16.504 41.767 20.780 1.00 24.92 114 GLN A N 1
ATOM 653 C CA . GLN A 1 116 ? -17.118 41.322 22.034 1.00 24.60 114 GLN A CA 1
ATOM 654 C C . GLN A 1 116 ? -16.422 40.078 22.667 1.00 24.37 114 GLN A C 1
ATOM 655 O O . GLN A 1 116 ? -16.813 39.632 23.735 1.00 24.69 114 GLN A O 1
ATOM 661 N N . GLY A 1 117 ? -15.421 39.523 21.997 1.00 24.05 115 GLY A N 1
ATOM 662 C CA . GLY A 1 117 ? -14.642 38.418 22.536 1.00 23.95 115 GLY A CA 1
ATOM 663 C C . GLY A 1 117 ? -15.394 37.094 22.488 1.00 24.08 115 GLY A C 1
ATOM 664 O O . GLY A 1 117 ? -15.050 36.169 23.200 1.00 22.82 115 GLY A O 1
ATOM 665 N N . LEU A 1 118 ? -16.406 37.004 21.619 1.00 24.05 116 LEU A N 1
ATOM 666 C CA . LEU A 1 118 ? -17.305 35.866 21.592 1.00 24.46 116 LEU A CA 1
ATOM 667 C C . LEU A 1 118 ? -16.814 34.744 20.680 1.00 25.29 116 LEU A C 1
ATOM 668 O O . LEU A 1 118 ? -17.271 33.607 20.820 1.00 26.70 116 LEU A O 1
ATOM 673 N N . VAL A 1 119 ? -15.917 35.074 19.744 1.00 24.60 117 VAL A N 1
ATOM 674 C CA . VAL A 1 119 ? -15.374 34.133 18.774 1.00 24.84 117 VAL A CA 1
ATOM 675 C C . VAL A 1 119 ? -13.850 34.320 18.680 1.00 25.69 117 VAL A C 1
ATOM 676 O O . VAL A 1 119 ? -13.313 35.350 19.125 1.00 25.90 117 VAL A O 1
ATOM 680 N N . ILE A 1 120 ? -13.165 33.351 18.099 1.00 25.89 118 ILE A N 1
ATOM 681 C CA . ILE A 1 120 ? -11.727 33.443 17.858 1.00 27.17 118 ILE A CA 1
ATOM 682 C C . ILE A 1 120 ? -11.441 33.013 16.440 1.00 27.76 118 ILE A C 1
ATOM 683 O O . ILE A 1 120 ? -12.299 32.381 15.816 1.00 28.29 118 ILE A O 1
ATOM 688 N N . ALA A 1 121 ? -10.244 33.380 15.948 1.00 27.54 119 ALA A N 1
ATOM 689 C CA . ALA A 1 121 ? -9.727 32.934 14.666 1.00 28.30 119 ALA A CA 1
ATOM 690 C C . ALA A 1 121 ? -8.572 31.979 14.912 1.00 29.05 119 ALA A C 1
ATOM 691 O O . ALA A 1 121 ? -7.738 32.239 15.755 1.00 31.28 119 ALA A O 1
ATOM 693 N N . SER A 1 122 ? -8.522 30.858 14.216 1.00 29.67 120 SER A N 1
ATOM 694 C CA . SER A 1 122 ? -7.349 29.990 14.282 1.00 30.60 120 SER A CA 1
ATOM 695 C C . SER A 1 122 ? -6.923 29.729 12.868 1.00 31.74 120 SER A C 1
ATOM 696 O O . SER A 1 122 ? -7.482 30.298 11.903 1.00 30.62 120 SER A O 1
ATOM 699 N N . ASP A 1 123 ? -5.909 28.884 12.719 1.00 33.19 121 ASP A N 1
ATOM 700 C CA . ASP A 1 123 ? -5.317 28.661 11.399 1.00 34.16 121 ASP A CA 1
ATOM 701 C C . ASP A 1 123 ? -6.226 27.962 10.424 1.00 33.43 121 ASP A C 1
ATOM 702 O O . ASP A 1 123 ? -7.187 27.278 10.800 1.00 32.16 121 ASP A O 1
ATOM 707 N N . PHE A 1 124 ? -5.819 28.117 9.169 1.00 32.56 122 PHE A N 1
ATOM 708 C CA . PHE A 1 124 ? -6.412 27.482 8.023 1.00 32.88 122 PHE A CA 1
ATOM 709 C C . PHE A 1 124 ? -6.830 26.063 8.336 1.00 31.42 122 PHE A C 1
ATOM 710 O O . PHE A 1 124 ? -6.092 25.355 8.994 1.00 31.14 122 PHE A O 1
ATOM 718 N N . THR A 1 125 ? -8.009 25.657 7.869 1.00 30.78 123 THR A N 1
ATOM 719 C CA . THR A 1 125 ? -8.428 24.245 7.948 1.00 30.14 123 THR A CA 1
ATOM 720 C C . THR A 1 125 ? -8.559 23.665 6.551 1.00 30.02 123 THR A C 1
ATOM 721 O O . THR A 1 125 ? -9.372 24.128 5.753 1.00 29.05 123 THR A O 1
ATOM 725 N N . GLU A 1 126 ? -7.757 22.639 6.273 1.00 30.68 124 GLU A N 1
ATOM 726 C CA . GLU A 1 126 ? -7.651 22.069 4.928 1.00 31.68 124 GLU A CA 1
ATOM 727 C C . GLU A 1 126 ? -9.013 21.641 4.388 1.00 32.33 124 GLU A C 1
ATOM 728 O O . GLU A 1 126 ? -9.299 21.811 3.204 1.00 33.46 124 GLU A O 1
ATOM 734 N N . SER A 1 127 ? -9.858 21.112 5.261 1.00 32.45 125 SER A N 1
ATOM 735 C CA . SER A 1 127 ? -11.168 20.595 4.852 1.00 32.52 125 SER A CA 1
ATOM 736 C C . SER A 1 127 ? -12.148 21.693 4.454 1.00 32.12 125 SER A C 1
ATOM 737 O O . SER A 1 127 ? -13.126 21.431 3.775 1.00 31.95 125 SER A O 1
ATOM 740 N N . LEU A 1 128 ? -11.890 22.925 4.863 1.00 32.48 126 LEU A N 1
ATOM 741 C CA . LEU A 1 128 ? -12.717 24.035 4.429 1.00 32.22 126 LEU A CA 1
ATOM 742 C C . LEU A 1 128 ? -12.279 24.675 3.083 1.00 32.31 126 LEU A C 1
ATOM 743 O O . LEU A 1 128 ? -12.780 25.751 2.711 1.00 31.47 126 LEU A O 1
ATOM 748 N N . ARG A 1 129 ? -11.340 24.039 2.362 1.00 31.91 127 ARG A N 1
ATOM 749 C CA . ARG A 1 129 ? -10.794 24.628 1.128 1.00 31.74 127 ARG A CA 1
ATOM 750 C C . ARG A 1 129 ? -11.881 25.186 0.161 1.00 31.33 127 ARG A C 1
ATOM 751 O O . ARG A 1 129 ? -11.817 26.332 -0.312 1.00 29.62 127 ARG A O 1
ATOM 759 N N . THR A 1 130 ? -12.876 24.360 -0.115 1.00 31.39 128 THR A N 1
ATOM 760 C CA . THR A 1 130 ? -13.957 24.758 -1.002 1.00 32.15 128 THR A CA 1
ATOM 761 C C . THR A 1 130 ? -14.637 26.027 -0.498 1.00 31.92 128 THR A C 1
ATOM 762 O O . THR A 1 130 ? -14.845 26.969 -1.281 1.00 31.93 128 THR A O 1
ATOM 766 N N . ASP A 1 131 ? -14.922 26.076 0.812 1.00 31.02 129 ASP A N 1
ATOM 767 C CA . ASP A 1 131 ? -15.523 27.271 1.404 1.00 31.07 129 ASP A CA 1
ATOM 768 C C . ASP A 1 131 ? -14.685 28.547 1.272 1.00 30.04 129 ASP A C 1
ATOM 769 O O . ASP A 1 131 ? -15.214 29.618 0.986 1.00 29.73 129 ASP A O 1
ATOM 774 N N . TYR A 1 132 ? -13.383 28.441 1.479 1.00 29.37 130 TYR A N 1
ATOM 775 C CA . TYR A 1 132 ? -12.526 29.597 1.256 1.00 29.38 130 TYR A CA 1
ATOM 776 C C . TYR A 1 132 ? -12.675 30.111 -0.177 1.00 29.89 130 TYR A C 1
ATOM 777 O O . TYR A 1 132 ? -12.761 31.326 -0.395 1.00 29.63 130 TYR A O 1
ATOM 786 N N . GLU A 1 133 ? -12.698 29.167 -1.138 1.00 30.32 131 GLU A N 1
ATOM 787 C CA . GLU A 1 133 ? -12.822 29.480 -2.546 1.00 31.09 131 GLU A CA 1
ATOM 788 C C . GLU A 1 133 ? -14.135 30.170 -2.837 1.00 31.26 131 GLU A C 1
ATOM 789 O O . GLU A 1 133 ? -14.151 31.209 -3.490 1.00 32.33 131 GLU A O 1
ATOM 795 N N . LEU A 1 134 ? -15.233 29.631 -2.323 1.00 31.67 132 LEU A N 1
ATOM 796 C CA . LEU A 1 134 ? -16.514 30.329 -2.400 1.00 31.82 132 LEU A CA 1
ATOM 797 C C . LEU A 1 134 ? -16.438 31.727 -1.790 1.00 32.19 132 LEU A C 1
ATOM 798 O O . LEU A 1 134 ? -16.971 32.668 -2.368 1.00 32.38 132 LEU A O 1
ATOM 803 N N . CYS A 1 135 ? -15.819 31.872 -0.614 1.00 32.01 133 CYS A N 1
ATOM 804 C CA . CYS A 1 135 ? -15.722 33.187 -0.008 1.00 32.23 133 CYS A CA 1
ATOM 805 C C . CYS A 1 135 ? -14.870 34.145 -0.841 1.00 32.33 133 CYS A C 1
ATOM 806 O O . CYS A 1 135 ? -15.210 35.319 -0.989 1.00 30.85 133 CYS A O 1
ATOM 809 N N . GLU A 1 136 ? -13.737 33.656 -1.327 1.00 32.00 134 GLU A N 1
ATOM 810 C CA . GLU A 1 136 ? -12.844 34.511 -2.085 1.00 33.41 134 GLU A CA 1
ATOM 811 C C . GLU A 1 136 ? -13.518 34.978 -3.388 1.00 34.36 134 GLU A C 1
ATOM 812 O O . GLU A 1 136 ? -13.219 36.058 -3.905 1.00 34.66 134 GLU A O 1
ATOM 818 N N . GLY A 1 137 ? -14.471 34.200 -3.881 1.00 34.41 135 GLY A N 1
ATOM 819 C CA . GLY A 1 137 ? -15.161 34.580 -5.086 1.00 34.91 135 GLY A CA 1
ATOM 820 C C . GLY A 1 137 ? -16.280 35.574 -4.852 1.00 35.50 135 GLY A C 1
ATOM 821 O O . GLY A 1 137 ? -16.800 36.136 -5.800 1.00 36.15 135 GLY A O 1
ATOM 822 N N . ASP A 1 138 ? -16.679 35.793 -3.609 1.00 34.82 136 ASP A N 1
ATOM 823 C CA . ASP A 1 138 ? -17.792 36.662 -3.371 1.00 35.00 136 ASP A CA 1
ATOM 824 C C . ASP A 1 138 ? -17.515 38.114 -3.797 1.00 35.00 136 ASP A C 1
ATOM 825 O O . ASP A 1 138 ? -16.495 38.710 -3.445 1.00 34.71 136 ASP A O 1
ATOM 830 N N . SER A 1 139 ? -18.471 38.707 -4.493 1.00 34.04 137 SER A N 1
ATOM 831 C CA . SER A 1 139 ? -18.278 40.045 -5.038 1.00 34.33 137 SER A CA 1
ATOM 832 C C . SER A 1 139 ? -18.188 41.150 -3.954 1.00 33.51 137 SER A C 1
ATOM 833 O O . SER A 1 139 ? -17.467 42.113 -4.140 1.00 33.38 137 SER A O 1
ATOM 836 N N . ASP A 1 140 ? -18.906 41.001 -2.841 1.00 33.34 138 ASP A N 1
ATOM 837 C CA . ASP A 1 140 ? -18.881 41.991 -1.765 1.00 33.65 138 ASP A CA 1
ATOM 838 C C . ASP A 1 140 ? -17.545 41.974 -1.050 1.00 32.45 138 ASP A C 1
ATOM 839 O O . ASP A 1 140 ? -17.002 43.012 -0.737 1.00 32.43 138 ASP A O 1
ATOM 844 N N . PHE A 1 141 ? -17.059 40.785 -0.739 1.00 31.21 139 PHE A N 1
ATOM 845 C CA . PHE A 1 141 ? -15.744 40.653 -0.179 1.00 30.68 139 PHE A CA 1
ATOM 846 C C . PHE A 1 141 ? -14.703 41.313 -1.101 1.00 30.57 139 PHE A C 1
ATOM 847 O O . PHE A 1 141 ? -13.829 42.076 -0.644 1.00 30.55 139 PHE A O 1
ATOM 855 N N . ARG A 1 142 ? -14.810 41.039 -2.403 1.00 29.37 140 ARG A N 1
ATOM 856 C CA . ARG A 1 142 ? -13.829 41.528 -3.347 1.00 29.27 140 ARG A CA 1
ATOM 857 C C . ARG A 1 142 ? -13.868 43.030 -3.403 1.00 28.76 140 ARG A C 1
ATOM 858 O O . ARG A 1 142 ? -12.834 43.672 -3.518 1.00 27.41 140 ARG A O 1
ATOM 866 N N . LYS A 1 143 ? -15.070 43.582 -3.330 1.00 28.90 141 LYS A N 1
ATOM 867 C CA . LYS A 1 143 ? -15.249 45.025 -3.262 1.00 30.49 141 LYS A CA 1
ATOM 868 C C . LYS A 1 143 ? -14.561 45.631 -2.016 1.00 29.23 141 LYS A C 1
ATOM 869 O O . LYS A 1 143 ? -13.868 46.635 -2.114 1.00 28.27 141 LYS A O 1
ATOM 875 N N . ALA A 1 144 ? -14.765 45.010 -0.863 1.00 27.94 142 ALA A N 1
ATOM 876 C CA . ALA A 1 144 ? -14.167 45.494 0.402 1.00 27.34 142 ALA A CA 1
ATOM 877 C C . ALA A 1 144 ? -12.634 45.431 0.297 1.00 26.90 142 ALA A C 1
ATOM 878 O O . ALA A 1 144 ? -11.934 46.377 0.642 1.00 26.37 142 ALA A O 1
ATOM 880 N N . GLN A 1 145 ? -12.147 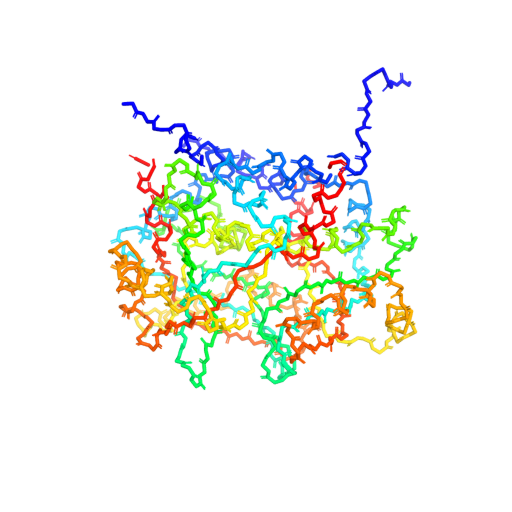44.318 -0.222 1.00 25.85 143 GLN A N 1
ATOM 881 C CA . GLN A 1 145 ? -10.717 44.137 -0.398 1.00 26.14 143 GLN A CA 1
ATOM 882 C C . GLN A 1 145 ? -10.131 45.231 -1.313 1.00 25.08 143 GLN A C 1
ATOM 883 O O . GLN A 1 145 ? -9.138 45.798 -0.973 1.00 22.66 143 GLN A O 1
ATOM 889 N N . ALA A 1 146 ? -10.784 45.506 -2.444 1.00 24.77 144 ALA A N 1
ATOM 890 C CA . ALA A 1 146 ? -10.323 46.502 -3.354 1.00 25.69 144 ALA A CA 1
ATOM 891 C C . ALA A 1 146 ? -10.341 47.884 -2.686 1.00 26.53 144 ALA A C 1
ATOM 892 O O . ALA A 1 146 ? -9.382 48.621 -2.816 1.00 26.97 144 ALA A O 1
ATOM 894 N N . GLU A 1 147 ? -11.372 48.221 -1.912 1.00 28.08 145 GLU A N 1
ATOM 895 C CA . GLU A 1 147 ? -11.377 49.514 -1.230 1.00 28.97 145 GLU A CA 1
ATOM 896 C C . GLU A 1 147 ? -10.186 49.661 -0.290 1.00 28.75 145 GLU A C 1
ATOM 897 O O . GLU A 1 147 ? -9.513 50.703 -0.257 1.00 27.61 145 GLU A O 1
ATOM 903 N N . LEU A 1 148 ? -9.925 48.604 0.468 1.00 28.64 146 LEU A N 1
ATOM 904 C CA . LEU A 1 148 ? -8.828 48.618 1.439 1.00 28.76 146 LEU A CA 1
ATOM 905 C C . LEU A 1 148 ? -7.464 48.654 0.762 1.00 29.38 146 LEU A C 1
ATOM 906 O O . LEU A 1 148 ? -6.523 49.293 1.291 1.00 29.76 146 LEU A O 1
ATOM 911 N N . GLN A 1 149 ? -7.321 47.991 -0.385 1.00 28.49 147 GLN A N 1
ATOM 912 C CA . GLN A 1 149 ? -6.013 48.008 -1.072 1.00 29.31 147 GLN A CA 1
ATOM 913 C C . GLN A 1 149 ? -5.612 49.386 -1.543 1.00 28.54 147 GLN A C 1
ATOM 914 O O . GLN A 1 149 ? -4.451 49.653 -1.609 1.00 29.00 147 GLN A O 1
ATOM 920 N N . ILE A 1 150 ? -6.542 50.265 -1.867 1.00 28.63 148 ILE A N 1
ATOM 921 C CA . ILE A 1 150 ? -6.155 51.619 -2.304 1.00 29.00 148 ILE A CA 1
ATOM 922 C C . ILE A 1 150 ? -5.130 52.275 -1.361 1.00 29.39 148 ILE A C 1
ATOM 923 O O . ILE A 1 150 ? -4.115 52.817 -1.803 1.00 29.64 148 ILE A O 1
ATOM 928 N N . HIS A 1 151 ? -5.374 52.181 -0.061 1.00 29.52 149 HIS A N 1
ATOM 929 C CA . HIS A 1 151 ? -4.518 52.845 0.911 1.00 29.78 149 HIS A CA 1
ATOM 930 C C . HIS A 1 151 ? -3.591 51.921 1.707 1.00 29.03 149 HIS A C 1
ATOM 931 O O . HIS A 1 151 ? -2.674 52.416 2.381 1.00 28.26 149 HIS A O 1
ATOM 938 N N . LEU A 1 152 ? -3.873 50.616 1.688 1.00 27.48 150 LEU A N 1
ATOM 939 C CA . LEU A 1 152 ? -3.032 49.601 2.326 1.00 27.55 150 LEU A CA 1
ATOM 940 C C . LEU A 1 152 ? -2.519 48.643 1.245 1.00 27.37 150 LEU A C 1
ATOM 941 O O . LEU A 1 152 ? -3.040 47.559 1.046 1.00 25.85 150 LEU A O 1
ATOM 946 N N . PRO A 1 153 ? -1.482 49.062 0.526 1.00 28.04 151 PRO A N 1
ATOM 947 C CA . PRO A 1 153 ? -1.128 48.371 -0.696 1.00 27.57 151 PRO A CA 1
ATOM 948 C C . PRO A 1 153 ? -0.633 46.954 -0.480 1.00 27.02 151 PRO A C 1
ATOM 949 O O . PRO A 1 153 ? -0.763 46.146 -1.370 1.00 26.95 151 PRO A O 1
ATOM 953 N N . LYS A 1 154 ? -0.097 46.659 0.698 1.00 27.49 152 LYS A N 1
ATOM 954 C CA . LYS A 1 154 ? 0.396 45.320 1.026 1.00 28.33 152 LYS A CA 1
ATOM 955 C C . LYS A 1 154 ? -0.679 44.377 1.640 1.00 27.57 152 LYS A C 1
ATOM 956 O O . LYS A 1 154 ? -0.393 43.205 1.949 1.00 27.21 152 LYS A O 1
ATOM 962 N N . LEU A 1 155 ? -1.905 44.885 1.767 1.00 26.22 153 LEU A N 1
ATOM 963 C CA . LEU A 1 155 ? -3.049 44.131 2.318 1.00 26.27 153 LEU A CA 1
ATOM 964 C C . LEU A 1 155 ? -3.010 42.686 1.852 1.00 26.41 153 LEU A C 1
ATOM 965 O O . LEU A 1 155 ? -2.846 42.414 0.664 1.00 24.31 153 LEU A O 1
ATOM 970 N N . SER A 1 156 ? -3.203 41.761 2.770 1.00 27.02 154 SER A N 1
ATOM 971 C CA . SER A 1 156 ? -3.252 40.357 2.379 1.00 27.03 154 SER A CA 1
ATOM 972 C C . SER A 1 156 ? -4.450 39.628 2.950 1.00 27.26 154 SER A C 1
ATOM 973 O O . SER A 1 156 ? -4.923 39.924 4.084 1.00 27.55 154 SER A O 1
ATOM 976 N N . ILE A 1 157 ? -4.895 38.642 2.184 1.00 27.35 155 ILE A N 1
ATOM 977 C CA . ILE A 1 157 ? -5.904 37.696 2.642 1.00 27.69 155 ILE A CA 1
ATOM 978 C C . ILE A 1 157 ? -5.197 36.601 3.368 1.00 28.24 155 ILE A C 1
ATOM 979 O O . ILE A 1 157 ? -4.225 36.047 2.870 1.00 27.85 155 ILE A O 1
ATOM 984 N N . ARG A 1 158 ? -5.711 36.259 4.534 1.00 28.60 156 ARG A N 1
ATOM 985 C CA . ARG A 1 158 ? -5.285 35.068 5.207 1.00 29.21 156 ARG A CA 1
ATOM 986 C C . ARG A 1 158 ? -6.472 34.191 5.487 1.00 28.83 156 ARG A C 1
ATOM 987 O O . ARG A 1 158 ? -7.464 34.652 6.054 1.00 28.59 156 ARG A O 1
ATOM 995 N N . ARG A 1 159 ? -6.354 32.929 5.087 1.00 28.32 157 ARG A N 1
ATOM 996 C CA . ARG A 1 159 ? -7.358 31.936 5.345 1.00 29.01 157 ARG A CA 1
ATOM 997 C C . ARG A 1 159 ? -7.235 31.432 6.781 1.00 28.81 157 ARG A C 1
ATOM 998 O O . ARG A 1 159 ? -6.208 30.938 7.208 1.00 28.39 157 ARG A O 1
ATOM 1006 N N . GLU A 1 160 ? -8.330 31.576 7.515 1.00 28.46 158 GLU A N 1
ATOM 1007 C CA . GLU A 1 160 ? -8.378 31.205 8.910 1.00 28.24 158 GLU A CA 1
ATOM 1008 C C . GLU A 1 160 ? -9.672 30.406 9.189 1.00 27.56 158 GLU A C 1
ATOM 1009 O O . GLU A 1 160 ? -10.465 30.116 8.281 1.00 27.20 158 GLU A O 1
ATOM 1015 N N . THR A 1 161 ? -9.849 30.031 10.446 1.00 26.75 159 THR A N 1
ATOM 1016 C CA . THR A 1 161 ? -10.988 29.265 10.873 1.00 26.30 159 THR A CA 1
ATOM 1017 C C . THR A 1 161 ? -11.723 29.962 12.026 1.00 25.97 159 THR A C 1
ATOM 1018 O O . THR A 1 161 ? -11.103 30.358 13.015 1.00 25.85 159 THR A O 1
ATOM 1022 N N . LEU A 1 162 ? -13.033 30.126 11.885 1.00 25.17 160 LEU A N 1
ATOM 1023 C CA . LEU A 1 162 ? -13.851 30.823 12.878 1.00 26.06 160 LEU A CA 1
ATOM 1024 C C . LEU A 1 162 ? -14.367 29.809 13.846 1.00 26.01 160 LEU A C 1
ATOM 1025 O O . LEU A 1 162 ? -14.907 28.802 13.425 1.00 26.60 160 LEU A O 1
ATOM 1030 N N . ARG A 1 163 ? -14.230 30.089 15.141 1.00 26.36 161 ARG A N 1
ATOM 1031 C CA . ARG A 1 163 ? -14.800 29.261 16.207 1.00 26.48 161 ARG A CA 1
ATOM 1032 C C . ARG A 1 163 ? -15.307 30.109 17.354 1.00 25.58 161 ARG A C 1
ATOM 1033 O O . ARG A 1 163 ? -14.862 31.216 17.515 1.00 24.71 161 ARG A O 1
ATOM 1041 N N . ILE A 1 164 ? -16.154 29.519 18.196 1.00 25.01 162 ILE A N 1
ATOM 1042 C CA . ILE A 1 164 ? -16.564 30.126 19.451 1.00 24.53 162 ILE A CA 1
ATOM 1043 C C . ILE A 1 164 ? -15.362 30.227 20.389 1.00 24.63 162 ILE A C 1
ATOM 1044 O O . ILE A 1 164 ? -14.509 29.351 20.395 1.00 25.66 162 ILE A O 1
ATOM 1049 N N . SER A 1 165 ? -15.285 31.316 21.135 1.00 25.25 163 SER A N 1
ATOM 1050 C CA . SER A 1 165 ? -14.232 31.522 22.141 1.00 25.41 163 SER A CA 1
ATOM 1051 C C . SER A 1 165 ? -14.669 30.916 23.482 1.00 25.46 163 SER A C 1
ATOM 1052 O O . SER A 1 165 ? -15.849 30.658 23.688 1.00 24.95 163 SER A O 1
ATOM 1055 N N . PRO A 1 166 ? -13.728 30.726 24.406 1.00 25.69 164 PRO A N 1
ATOM 1056 C CA . PRO A 1 166 ? -14.032 30.341 25.795 1.00 25.71 164 PRO A CA 1
ATOM 1057 C C . PRO A 1 166 ? -15.046 31.267 26.463 1.00 25.61 164 PRO A C 1
ATOM 1058 O O . PRO A 1 166 ? -15.889 30.827 27.237 1.00 24.62 164 PRO A O 1
ATOM 1062 N N . LEU A 1 167 ? -14.963 32.562 26.158 1.00 25.45 165 LEU A N 1
ATOM 1063 C CA . LEU A 1 167 ? -15.880 33.507 26.746 1.00 24.94 165 LEU A CA 1
ATOM 1064 C C . LEU A 1 167 ? -17.258 33.324 26.138 1.00 24.32 165 LEU A C 1
ATOM 1065 O O . LEU A 1 167 ? -18.277 33.397 26.836 1.00 24.41 165 LEU A O 1
ATOM 1070 N N . GLY A 1 168 ? -17.318 33.118 24.833 1.00 24.05 166 GLY A N 1
ATOM 1071 C CA . GLY A 1 168 ? -18.612 32.879 24.197 1.00 24.42 166 GLY A CA 1
ATOM 1072 C C . GLY A 1 168 ? -19.249 31.591 24.731 1.00 24.41 166 GLY A C 1
ATOM 1073 O O . GLY A 1 168 ? -20.461 31.522 24.994 1.00 23.70 166 GLY A O 1
ATOM 1074 N N . ARG A 1 169 ? -18.415 30.596 24.985 1.00 24.77 167 ARG A N 1
ATOM 1075 C CA . ARG A 1 169 ? -18.919 29.330 25.474 1.00 26.75 167 ARG A CA 1
ATOM 1076 C C . ARG A 1 169 ? -19.421 29.511 26.890 1.00 25.90 167 ARG A C 1
ATOM 1077 O O . ARG A 1 169 ? -20.476 29.002 27.245 1.00 25.11 167 ARG A O 1
ATOM 1085 N N . GLN A 1 170 ? -18.674 30.273 27.703 1.00 25.68 168 GLN A N 1
ATOM 1086 C CA . GLN A 1 170 ? -19.057 30.490 29.082 1.00 24.09 168 GLN A CA 1
ATOM 1087 C C . GLN A 1 170 ? -20.368 31.229 29.120 1.00 24.24 168 GLN A C 1
ATOM 1088 O O . GLN A 1 170 ? -21.259 30.859 29.873 1.00 22.63 168 GLN A O 1
ATOM 1094 N N . LEU A 1 171 ? -20.506 32.261 28.278 1.00 25.06 169 LEU A N 1
ATOM 1095 C CA . LEU A 1 171 ? -21.784 33.018 28.221 1.00 25.21 169 LEU A CA 1
ATOM 1096 C C . LEU A 1 171 ? -22.966 32.154 27.735 1.00 25.64 169 LEU A C 1
ATOM 1097 O O . LEU A 1 171 ? -24.090 32.214 28.292 1.00 24.35 169 LEU A O 1
ATOM 1102 N N . TRP A 1 172 ? -22.711 31.366 26.692 1.00 26.33 170 TRP A N 1
ATOM 1103 C CA . TRP A 1 172 ? -23.731 30.467 26.163 1.00 27.52 170 TRP A CA 1
ATOM 1104 C C . TRP A 1 172 ? -24.220 29.549 27.252 1.00 27.98 170 TRP A C 1
ATOM 1105 O O . TRP A 1 172 ? -25.400 29.404 27.447 1.00 27.18 170 TRP A O 1
ATOM 1116 N N . THR A 1 173 ? -23.292 28.941 27.974 1.00 29.06 171 THR A N 1
ATOM 1117 C CA . THR A 1 173 ? -23.664 28.061 29.082 1.00 30.55 171 THR A CA 1
ATOM 1118 C C . THR A 1 173 ? -24.448 28.746 30.205 1.00 31.76 171 THR A C 1
ATOM 1119 O O . THR A 1 173 ? -25.394 28.161 30.744 1.00 30.55 171 THR A O 1
ATOM 1123 N N . LEU A 1 174 ? -24.072 29.974 30.549 1.00 33.22 172 LEU A N 1
ATOM 1124 C CA . LEU A 1 174 ? -24.882 30.749 31.499 1.00 35.00 172 LEU A CA 1
ATOM 1125 C C . LEU A 1 174 ? -26.290 30.961 30.977 1.00 37.44 172 LEU A C 1
ATOM 1126 O O . LEU A 1 174 ? -27.229 30.912 31.747 1.00 37.26 172 LEU A O 1
ATOM 1139 N N . THR A 1 176 ? -28.020 29.106 28.766 1.00 45.30 174 THR A N 1
ATOM 1140 C CA . THR A 1 176 ? -28.793 27.881 28.650 1.00 46.06 174 THR A CA 1
ATOM 1141 C C . THR A 1 176 ? -28.958 27.334 30.059 1.00 46.64 174 THR A C 1
ATOM 1142 O O . THR A 1 176 ? -28.518 26.208 30.335 1.00 48.14 174 THR A O 1
ATOM 1146 N N . SER B 1 38 ? -39.951 48.117 1.740 1.00 42.54 36 SER B N 1
ATOM 1147 C CA . SER B 1 38 ? -39.895 47.575 3.133 1.00 42.35 36 SER B CA 1
ATOM 1148 C C . SER B 1 38 ? -38.467 47.226 3.532 1.00 40.99 36 SER B C 1
ATOM 1149 O O . SER B 1 38 ? -37.786 46.459 2.841 1.00 41.62 36 SER B O 1
ATOM 1152 N N . VAL B 1 39 ? -38.009 47.762 4.655 1.00 39.32 37 VAL B N 1
ATOM 1153 C CA . VAL B 1 39 ? -36.668 47.439 5.139 1.00 37.85 37 VAL B CA 1
ATOM 1154 C C . VAL B 1 39 ? -36.677 46.086 5.871 1.00 36.72 37 VAL B C 1
ATOM 1155 O O . VAL B 1 39 ? -37.558 45.830 6.693 1.00 36.23 37 VAL B O 1
ATOM 1159 N N . PRO B 1 40 ? -35.705 45.207 5.559 1.00 35.44 38 PRO B N 1
ATOM 1160 C CA . PRO B 1 40 ? -35.558 43.964 6.317 1.00 34.39 38 PRO B CA 1
ATOM 1161 C C . PRO B 1 40 ? -35.347 44.192 7.797 1.00 33.33 38 PRO B C 1
ATOM 1162 O O . PRO B 1 40 ? -34.606 45.100 8.216 1.00 32.50 38 PRO B O 1
ATOM 1166 N N . GLN B 1 41 ? -35.999 43.347 8.566 1.00 32.06 39 GLN B N 1
ATOM 1167 C CA . GLN B 1 41 ? -35.845 43.289 9.993 1.00 31.95 39 GLN B CA 1
ATOM 1168 C C . GLN B 1 41 ? -34.400 43.425 10.448 1.00 30.82 39 GLN B C 1
ATOM 1169 O O . GLN B 1 41 ? -34.088 44.235 11.337 1.00 31.21 39 GLN B O 1
ATOM 1175 N N . ALA B 1 42 ? -33.523 42.595 9.880 1.00 29.45 40 ALA B N 1
ATOM 1176 C CA . ALA B 1 42 ? -32.135 42.537 10.320 1.00 28.93 40 ALA B CA 1
ATOM 1177 C C . ALA B 1 42 ? -31.490 43.905 10.177 1.00 28.17 40 ALA B C 1
ATOM 1178 O O . ALA B 1 42 ? -30.646 44.289 10.977 1.00 27.34 40 ALA B O 1
ATOM 1180 N N . GLN B 1 43 ? -31.903 44.633 9.155 1.00 28.08 41 GLN B N 1
ATOM 1181 C CA . GLN B 1 43 ? -31.337 45.948 8.871 1.00 28.84 41 GLN B CA 1
ATOM 1182 C C . GLN B 1 43 ? -31.797 46.942 9.904 1.00 28.60 41 GLN B C 1
ATOM 1183 O O . GLN B 1 43 ? -30.996 47.685 10.461 1.00 28.20 41 GLN B O 1
ATOM 1189 N N . THR B 1 44 ? -33.087 46.902 10.211 1.00 28.64 42 THR B N 1
ATOM 1190 C CA . THR B 1 44 ? -33.629 47.745 11.269 1.00 29.18 42 THR B CA 1
ATOM 1191 C C . THR B 1 44 ? -32.910 47.522 12.594 1.00 29.91 42 THR B C 1
ATOM 1192 O O . THR B 1 44 ? -32.482 48.485 13.212 1.00 30.15 42 THR B O 1
ATOM 1212 N N . LEU B 1 46 ? -29.938 46.463 13.202 1.00 31.70 44 LEU B N 1
ATOM 1213 C CA . LEU B 1 46 ? -28.584 46.944 13.140 1.00 32.02 44 LEU B CA 1
ATOM 1214 C C . LEU B 1 46 ? -28.604 48.460 13.210 1.00 32.51 44 LEU B C 1
ATOM 1215 O O . LEU B 1 46 ? -27.931 49.048 14.050 1.00 32.94 44 LEU B O 1
ATOM 1220 N N . VAL B 1 47 ? -29.438 49.086 12.394 1.00 32.48 45 VAL B N 1
ATOM 1221 C CA . VAL B 1 47 ? -29.527 50.533 12.386 1.00 32.90 45 VAL B CA 1
ATOM 1222 C C . VAL B 1 47 ? -29.946 51.076 13.757 1.00 33.16 45 VAL B C 1
ATOM 1223 O O . VAL B 1 47 ? -29.342 52.033 14.245 1.00 33.38 45 VAL B O 1
ATOM 1227 N N . GLU B 1 48 ? -30.927 50.454 14.405 1.00 32.88 46 GLU B N 1
ATOM 1228 C CA . GLU B 1 48 ? -31.366 50.914 15.724 1.00 33.19 46 GLU B CA 1
ATOM 1229 C C . GLU B 1 48 ? -30.239 50.853 16.763 1.00 33.14 46 GLU B C 1
ATOM 1230 O O . GLU B 1 48 ? -30.127 51.759 17.617 1.00 32.35 46 GLU B O 1
ATOM 1236 N N . ARG B 1 49 ? -29.420 49.792 16.721 1.00 31.78 47 ARG B N 1
ATOM 1237 C CA . ARG B 1 49 ? -28.313 49.684 17.667 1.00 31.91 47 ARG B CA 1
ATOM 1238 C C . ARG B 1 49 ? -27.494 50.989 17.639 1.00 32.35 47 ARG B C 1
ATOM 1239 O O . ARG B 1 49 ? -27.141 51.557 18.674 1.00 32.57 47 ARG B O 1
ATOM 1247 N N . HIS B 1 50 ? -27.213 51.448 16.430 1.00 32.02 48 HIS B N 1
ATOM 1248 C CA . HIS B 1 50 ? -26.296 52.548 16.229 1.00 32.63 48 HIS B CA 1
ATOM 1249 C C . HIS B 1 50 ? -26.979 53.879 16.480 1.00 33.95 48 HIS B C 1
ATOM 1250 O O . HIS B 1 50 ? -26.379 54.767 17.090 1.00 34.58 48 HIS B O 1
ATOM 1257 N N . LEU B 1 51 ? -28.258 53.976 16.125 1.00 34.07 49 LEU B N 1
ATOM 1258 C CA . LEU B 1 51 ? -29.003 55.179 16.405 1.00 34.87 49 LEU B CA 1
ATOM 1259 C C . LEU B 1 51 ? -29.044 55.423 17.903 1.00 34.79 49 LEU B C 1
ATOM 1260 O O . LEU B 1 51 ? -28.986 56.558 18.327 1.00 35.73 49 LEU B O 1
ATOM 1265 N N . ALA B 1 52 ? -29.084 54.375 18.714 1.00 34.68 50 ALA B N 1
ATOM 1266 C CA . ALA B 1 52 ? -29.053 54.514 20.193 1.00 34.30 50 ALA B CA 1
ATOM 1267 C C . ALA B 1 52 ? -27.672 54.814 20.802 1.00 34.87 50 ALA B C 1
ATOM 1268 O O . ALA B 1 52 ? -27.580 55.174 21.960 1.00 35.56 50 ALA B O 1
ATOM 1270 N N . SER B 1 53 ? -26.593 54.594 20.063 1.00 34.55 51 SER B N 1
ATOM 1271 C CA . SER B 1 53 ? -25.252 54.730 20.629 1.00 34.29 51 SER B CA 1
ATOM 1272 C C . SER B 1 53 ? -24.286 55.695 19.916 1.00 33.60 51 SER B C 1
ATOM 1273 O O . SER B 1 53 ? -23.223 56.024 20.469 1.00 34.27 51 SER B O 1
ATOM 1276 N N . LEU B 1 54 ? -24.614 56.110 18.697 1.00 32.09 52 LEU B N 1
ATOM 1277 C CA . LEU B 1 54 ? -23.744 56.991 17.916 1.00 31.39 52 LEU B CA 1
ATOM 1278 C C . LEU B 1 54 ? -24.036 58.471 18.204 1.00 29.93 52 LEU B C 1
ATOM 1279 O O . LEU B 1 54 ? -25.144 58.926 18.012 1.00 29.41 52 LEU B O 1
ATOM 1284 N N . THR B 1 55 ? -23.064 59.227 18.705 1.00 28.93 53 THR B N 1
ATOM 1285 C CA . THR B 1 55 ? -23.303 60.656 18.943 1.00 28.71 53 THR B CA 1
ATOM 1286 C C . THR B 1 55 ? -23.415 61.453 17.623 1.00 28.91 53 THR B C 1
ATOM 1287 O O . THR B 1 55 ? -22.920 61.027 16.584 1.00 29.19 53 THR B O 1
ATOM 1291 N N . GLY B 1 56 ? -24.092 62.600 17.679 1.00 29.21 54 GLY B N 1
ATOM 1292 C CA . GLY B 1 56 ? -24.085 63.582 16.586 1.00 29.09 54 GLY B CA 1
ATOM 1293 C C . GLY B 1 56 ? -22.689 63.782 16.022 1.00 29.47 54 GLY B C 1
ATOM 1294 O O . GLY B 1 56 ? -22.463 63.699 14.802 1.00 28.35 54 GLY B O 1
ATOM 1295 N N . ASP B 1 57 ? -21.731 64.002 16.915 1.00 29.91 55 ASP B N 1
ATOM 1296 C CA . ASP B 1 57 ? -20.370 64.280 16.480 1.00 29.87 55 ASP B CA 1
ATOM 1297 C C . ASP B 1 57 ? -19.771 63.108 15.701 1.00 30.92 55 ASP B C 1
ATOM 1298 O O . ASP B 1 57 ? -19.092 63.321 14.670 1.00 31.51 55 ASP B O 1
ATOM 1303 N N . GLU B 1 58 ? -20.045 61.876 16.154 1.00 30.87 56 GLU B N 1
ATOM 1304 C CA . GLU B 1 58 ? -19.520 60.685 15.482 1.00 31.11 56 GLU B CA 1
ATOM 1305 C C . GLU B 1 58 ? -20.192 60.508 14.147 1.00 31.64 56 GLU B C 1
ATOM 1306 O O . GLU B 1 58 ? -19.542 60.178 13.142 1.00 31.62 56 GLU B O 1
ATOM 1312 N N . ALA B 1 59 ? -21.493 60.774 14.114 1.00 31.39 57 ALA B N 1
ATOM 1313 C CA . ALA B 1 59 ? -22.208 60.750 12.866 1.00 31.04 57 ALA B CA 1
ATOM 1314 C C . ALA B 1 59 ? -21.587 61.758 11.887 1.00 31.69 57 ALA B C 1
ATOM 1315 O O . ALA B 1 59 ? -21.358 61.440 10.715 1.00 32.34 57 ALA B O 1
ATOM 1317 N N . ARG B 1 60 ? -21.308 62.971 12.352 1.00 31.51 58 ARG B N 1
ATOM 1318 C CA . ARG B 1 60 ? -20.716 63.981 11.473 1.00 31.02 58 ARG B CA 1
ATOM 1319 C C . ARG B 1 60 ? -19.323 63.562 11.045 1.00 30.41 58 ARG B C 1
ATOM 1320 O O . ARG B 1 60 ? -18.918 63.782 9.923 1.00 29.38 58 ARG B O 1
ATOM 1328 N N . LEU B 1 61 ? -18.573 62.955 11.943 1.00 31.00 59 LEU B N 1
ATOM 1329 C CA . LEU B 1 61 ? -17.247 62.509 11.560 1.00 31.91 59 LEU B CA 1
ATOM 1330 C C . LEU B 1 61 ? -17.328 61.411 10.467 1.00 31.73 59 LEU B C 1
ATOM 1331 O O . LEU B 1 61 ? -16.598 61.455 9.469 1.00 30.20 59 LEU B O 1
ATOM 1336 N N . LEU B 1 62 ? -18.247 60.456 10.627 1.00 32.09 60 LEU B N 1
ATOM 1337 C CA . LEU B 1 62 ? -18.440 59.425 9.593 1.00 32.15 60 LEU B CA 1
ATOM 1338 C C . LEU B 1 62 ? -18.790 60.059 8.255 1.00 31.79 60 LEU B C 1
ATOM 1339 O O . LEU B 1 62 ? -18.299 59.635 7.208 1.00 31.46 60 LEU B O 1
ATOM 1344 N N . ALA B 1 63 ? -19.641 61.074 8.275 1.00 31.81 61 ALA B N 1
ATOM 1345 C CA . ALA B 1 63 ? -20.069 61.693 7.032 1.00 31.83 61 ALA B CA 1
ATOM 1346 C C . ALA B 1 63 ? -18.899 62.374 6.320 1.00 32.00 61 ALA B C 1
ATOM 1347 O O . ALA B 1 63 ? -18.746 62.265 5.105 1.00 31.67 61 ALA B O 1
ATOM 1349 N N . ALA B 1 64 ? -18.085 63.107 7.068 1.00 32.14 62 ALA B N 1
ATOM 1350 C CA . ALA B 1 64 ? -16.930 63.757 6.468 1.00 32.09 62 ALA B CA 1
ATOM 1351 C C . ALA B 1 64 ? -16.030 62.675 5.819 1.00 32.67 62 ALA B C 1
ATOM 1352 O O . ALA B 1 64 ? -15.575 62.842 4.693 1.00 32.51 62 ALA B O 1
ATOM 1354 N N . LEU B 1 65 ? -15.850 61.550 6.509 1.00 32.33 63 LEU B N 1
ATOM 1355 C CA . LEU B 1 65 ? -14.978 60.459 6.042 1.00 32.62 63 LEU B CA 1
ATOM 1356 C C . LEU B 1 65 ? -15.542 59.741 4.813 1.00 33.72 63 LEU B C 1
ATOM 1357 O O . LEU B 1 65 ? -14.785 59.297 3.960 1.00 32.10 63 LEU B O 1
ATOM 1362 N N . SER B 1 66 ? -16.864 59.623 4.760 1.00 34.98 64 SER B N 1
ATOM 1363 C CA . SER B 1 66 ? -17.557 58.954 3.670 1.00 37.05 64 SER B CA 1
ATOM 1364 C C . SER B 1 66 ? -17.374 59.658 2.324 1.00 38.18 64 SER B C 1
ATOM 1365 O O . SER B 1 66 ? -17.421 59.030 1.298 1.00 36.98 64 SER B O 1
ATOM 1368 N N . ASP B 1 67 ? -17.155 60.966 2.355 1.00 40.38 65 ASP B N 1
ATOM 1369 C CA . ASP B 1 67 ? -16.777 61.728 1.176 1.00 42.15 65 ASP B CA 1
ATOM 1370 C C . ASP B 1 67 ? -15.450 61.369 0.644 1.00 42.12 65 ASP B C 1
ATOM 1371 O O . ASP B 1 67 ? -15.151 61.698 -0.496 1.00 43.37 65 ASP B O 1
ATOM 1376 N N . GLY B 1 68 ? -14.610 60.773 1.472 1.00 41.29 66 GLY B N 1
ATOM 1377 C CA . GLY B 1 68 ? -13.286 60.411 1.040 1.00 40.72 66 GLY B CA 1
ATOM 1378 C C . GLY B 1 68 ? -12.239 61.219 1.765 1.00 40.25 66 GLY B C 1
ATOM 1379 O O . GLY B 1 68 ? -11.066 60.900 1.685 1.00 41.17 66 GLY B O 1
ATOM 1380 N N . SER B 1 69 ? -12.662 62.241 2.497 1.00 39.13 67 SER B N 1
ATOM 1381 C CA . SER B 1 69 ? -11.781 62.953 3.428 1.00 38.25 67 SER B CA 1
ATOM 1382 C C . SER B 1 69 ? -10.860 62.059 4.297 1.00 35.92 67 SER B C 1
ATOM 1383 O O . SER B 1 69 ? -11.230 60.992 4.715 1.00 34.58 67 SER B O 1
ATOM 1386 N N . ALA B 1 70 ? -9.645 62.524 4.533 1.00 35.00 68 ALA B N 1
ATOM 1387 C CA . ALA B 1 70 ? -8.641 61.796 5.317 1.00 34.07 68 ALA B CA 1
ATOM 1388 C C . ALA B 1 70 ? -8.049 62.789 6.293 1.00 33.43 68 ALA B C 1
ATOM 1389 O O . ALA B 1 70 ? -7.701 63.881 5.874 1.00 32.14 68 ALA B O 1
ATOM 1391 N N . PHE B 1 71 ? -7.905 62.407 7.572 1.00 32.84 69 PHE B N 1
ATOM 1392 C CA . PHE B 1 71 ? -7.414 63.319 8.602 1.00 32.57 69 PHE B CA 1
ATOM 1393 C C . PHE B 1 71 ? -6.163 62.816 9.327 1.00 32.25 69 PHE B C 1
ATOM 1394 O O . PHE B 1 71 ? -5.836 61.622 9.270 1.00 32.83 69 PHE B O 1
ATOM 1402 N N . ALA B 1 72 ? -5.444 63.736 9.963 1.00 30.98 70 ALA B N 1
ATOM 1403 C CA . ALA B 1 72 ? -4.267 63.382 10.741 1.00 30.83 70 ALA B CA 1
ATOM 1404 C C . ALA B 1 72 ? -4.699 62.609 11.987 1.00 30.16 70 ALA B C 1
ATOM 1405 O O . ALA B 1 72 ? -5.628 63.014 12.695 1.00 31.07 70 ALA B O 1
ATOM 1407 N N . LEU B 1 73 ? -3.989 61.524 12.250 1.00 29.46 71 LEU B N 1
ATOM 1408 C CA . LEU B 1 73 ? -4.231 60.633 13.363 1.00 30.05 71 LEU B CA 1
ATOM 1409 C C . LEU B 1 73 ? -2.918 60.404 14.089 1.00 29.82 71 LEU B C 1
ATOM 1410 O O . LEU B 1 73 ? -1.930 60.053 13.466 1.00 28.96 71 LEU B O 1
ATOM 1415 N N . LEU B 1 74 ? -2.913 60.603 15.400 1.00 29.85 72 LEU B N 1
ATOM 1416 C CA . LEU B 1 74 ? -1.779 60.216 16.220 1.00 30.85 72 LEU B CA 1
ATOM 1417 C C . LEU B 1 74 ? -2.214 59.052 17.064 1.00 31.16 72 LEU B C 1
ATOM 1418 O O . LEU B 1 74 ? -3.276 59.089 17.672 1.00 32.29 72 LEU B O 1
ATOM 1423 N N . THR B 1 75 ? -1.392 58.015 17.096 1.00 31.32 73 THR B N 1
ATOM 1424 C CA . THR B 1 75 ? -1.708 56.801 17.801 1.00 31.49 73 THR B CA 1
ATOM 1425 C C . THR B 1 75 ? -0.591 56.525 18.780 1.00 31.61 73 THR B C 1
ATOM 1426 O O . THR B 1 75 ? 0.564 56.457 18.382 1.00 30.42 73 THR B O 1
ATOM 1430 N N . LEU B 1 76 ? -0.936 56.388 20.056 1.00 31.58 74 LEU B N 1
ATOM 1431 C CA . LEU B 1 76 ? 0.013 55.983 21.065 1.00 33.14 74 LEU B CA 1
ATOM 1432 C C . LEU B 1 76 ? -0.138 54.505 21.232 1.00 34.99 74 LEU B C 1
ATOM 1433 O O . LEU B 1 76 ? -1.262 53.990 21.390 1.00 34.17 74 LEU B O 1
ATOM 1438 N N . TYR B 1 77 ? 0.973 53.803 21.177 1.00 36.83 75 TYR B N 1
ATOM 1439 C CA . TYR B 1 77 ? 0.883 52.387 21.298 1.00 39.26 75 TYR B CA 1
ATOM 1440 C C . TYR B 1 77 ? 2.059 51.869 22.051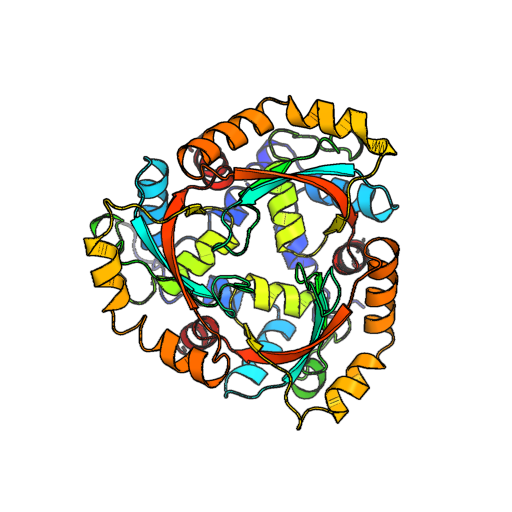 1.00 41.02 75 TYR B C 1
ATOM 1441 O O . TYR B 1 77 ? 3.054 52.568 22.313 1.00 39.93 75 TYR B O 1
ATOM 1450 N N . SER B 1 78 ? 1.887 50.633 22.474 1.00 43.31 76 SER B N 1
ATOM 1451 C CA . SER B 1 78 ? 2.835 49.977 23.342 1.00 45.20 76 SER B CA 1
ATOM 1452 C C . SER B 1 78 ? 4.082 49.676 22.533 1.00 45.69 76 SER B C 1
ATOM 1453 O O . SER B 1 78 ? 3.990 48.995 21.512 1.00 46.12 76 SER B O 1
ATOM 1456 N N . GLY B 1 79 ? 5.233 50.191 22.954 1.00 46.97 77 GLY B N 1
ATOM 1457 C CA . GLY B 1 79 ? 6.467 49.936 22.228 1.00 47.63 77 GLY B CA 1
ATOM 1458 C C . GLY B 1 79 ? 7.341 48.775 22.697 1.00 48.85 77 GLY B C 1
ATOM 1459 O O . GLY B 1 79 ? 8.528 48.743 22.381 1.00 49.65 77 GLY B O 1
ATOM 1460 N N . SER B 1 80 ? 6.797 47.806 23.430 1.00 49.36 78 SER B N 1
ATOM 1461 C CA . SER B 1 80 ? 7.613 46.676 23.882 1.00 49.65 78 SER B CA 1
ATOM 1462 C C . SER B 1 80 ? 7.598 45.567 22.836 1.00 49.26 78 SER B C 1
ATOM 1463 O O . SER B 1 80 ? 6.534 45.245 22.286 1.00 49.39 78 SER B O 1
ATOM 1466 N N . ARG B 1 81 ? 8.769 44.984 22.557 1.00 48.13 79 ARG B N 1
ATOM 1467 C CA . ARG B 1 81 ? 8.883 43.909 21.545 1.00 47.47 79 ARG B CA 1
ATOM 1468 C C . ARG B 1 81 ? 8.108 42.674 21.940 1.00 45.58 79 ARG B C 1
ATOM 1469 O O . ARG B 1 81 ? 7.810 41.840 21.077 1.00 46.18 79 ARG B O 1
ATOM 1477 N N . PHE B 1 82 ? 7.783 42.532 23.227 1.00 43.38 80 PHE B N 1
ATOM 1478 C CA . PHE B 1 82 ? 6.973 41.389 23.656 1.00 42.06 80 PHE B CA 1
ATOM 1479 C C . PHE B 1 82 ? 5.495 41.689 23.845 1.00 40.72 80 PHE B C 1
ATOM 1480 O O . PHE B 1 82 ? 4.775 40.845 24.339 1.00 39.34 80 PHE B O 1
ATOM 1488 N N . SER B 1 83 ? 5.046 42.884 23.481 1.00 41.34 81 SER B N 1
ATOM 1489 C CA . SER B 1 83 ? 3.582 43.208 23.475 1.00 41.53 81 SER B CA 1
ATOM 1490 C C . SER B 1 83 ? 3.026 43.058 22.061 1.00 41.31 81 SER B C 1
ATOM 1491 O O . SER B 1 83 ? 3.802 42.916 21.112 1.00 41.08 81 SER B O 1
ATOM 1494 N N A ARG B 1 84 ? 1.704 43.090 21.904 0.50 41.28 82 ARG B N 1
ATOM 1495 N N B ARG B 1 84 ? 1.705 43.076 21.895 0.50 41.25 82 ARG B N 1
ATOM 1496 C CA A ARG B 1 84 ? 1.127 43.098 20.561 0.50 41.58 82 ARG B CA 1
ATOM 1497 C CA B ARG B 1 84 ? 1.154 43.093 20.540 0.50 41.52 82 ARG B CA 1
ATOM 1498 C C A ARG B 1 84 ? 1.193 44.512 19.971 0.50 41.23 82 ARG B C 1
ATOM 1499 C C B ARG B 1 84 ? 1.138 44.523 19.991 0.50 41.21 82 ARG B C 1
ATOM 1500 O O A ARG B 1 84 ? 0.836 44.706 18.822 0.50 42.12 82 ARG B O 1
ATOM 1501 O O B ARG B 1 84 ? 0.659 44.742 18.891 0.50 42.13 82 ARG B O 1
ATOM 1516 N N . GLY B 1 85 ? 1.675 45.482 20.745 1.00 40.64 83 GLY B N 1
ATOM 1517 C CA . GLY B 1 85 ? 1.761 46.850 20.294 1.00 40.11 83 GLY B CA 1
ATOM 1518 C C . GLY B 1 85 ? 0.361 47.452 20.123 1.00 39.43 83 GLY B C 1
ATOM 1519 O O . GLY B 1 85 ? 0.107 48.210 19.188 1.00 39.52 83 GLY B O 1
ATOM 1520 N N . GLU B 1 86 ? -0.529 47.126 21.044 1.00 37.46 84 GLU B N 1
ATOM 1521 C CA . GLU B 1 86 ? -1.893 47.561 20.959 1.00 36.37 84 GLU B CA 1
ATOM 1522 C C . GLU B 1 86 ? -2.038 49.071 21.147 1.00 34.66 84 GLU B C 1
ATOM 1523 O O . GLU B 1 86 ? -1.252 49.715 21.826 1.00 34.70 84 GLU B O 1
ATOM 1529 N N . VAL B 1 87 ? -3.079 49.622 20.561 1.00 33.16 85 VAL B N 1
ATOM 1530 C CA . VAL B 1 87 ? -3.363 51.056 20.639 1.00 31.69 85 VAL B CA 1
ATOM 1531 C C . VAL B 1 87 ? -3.791 51.385 22.071 1.00 31.25 85 VAL B C 1
ATOM 1532 O O . VAL B 1 87 ? -4.586 50.665 22.666 1.00 29.85 85 VAL B O 1
ATOM 1536 N N . LEU B 1 88 ? -3.224 52.454 22.629 1.00 30.25 86 LEU B N 1
ATOM 1537 C CA . LEU B 1 88 ? -3.554 52.945 23.970 1.00 30.14 86 LEU B CA 1
ATOM 1538 C C . LEU B 1 88 ? -4.358 54.240 23.994 1.00 30.16 86 LEU B C 1
ATOM 1539 O O . LEU B 1 88 ? -5.014 54.547 25.000 1.00 29.81 86 LEU B O 1
ATOM 1544 N N . TYR B 1 89 ? -4.271 55.000 22.896 1.00 29.67 87 TYR B N 1
ATOM 1545 C CA . TYR B 1 89 ? -4.923 56.289 22.732 1.00 30.02 87 TYR B CA 1
ATOM 1546 C C . TYR B 1 89 ? -4.790 56.727 21.290 1.00 30.25 87 TYR B C 1
ATOM 1547 O O . TYR B 1 89 ? -3.751 56.463 20.642 1.00 28.60 87 TYR B O 1
ATOM 1556 N N . ARG B 1 90 ? -5.835 57.372 20.784 1.00 30.47 88 ARG B N 1
ATOM 1557 C CA . ARG B 1 90 ? -5.759 57.981 19.455 1.00 32.48 88 ARG B CA 1
ATOM 1558 C C . ARG B 1 90 ? -6.287 59.387 19.507 1.00 32.28 88 ARG B C 1
ATOM 1559 O O . ARG B 1 90 ? -7.180 59.713 20.292 1.00 33.35 88 ARG B O 1
ATOM 1567 N N . TYR B 1 91 ? -5.716 60.230 18.678 1.00 32.94 89 TYR B N 1
ATOM 1568 C CA . TYR B 1 91 ? -6.082 61.630 18.668 1.00 32.86 89 TYR B CA 1
ATOM 1569 C C . TYR B 1 91 ? -6.053 62.120 17.245 1.00 34.00 89 TYR B C 1
ATOM 1570 O O . TYR B 1 91 ? -5.286 61.620 16.406 1.00 33.15 89 TYR B O 1
ATOM 1579 N N . SER B 1 92 ? -6.920 63.082 16.971 1.00 35.15 90 SER B N 1
ATOM 1580 C CA . SER B 1 92 ? -6.962 63.734 15.702 1.00 36.48 90 SER B CA 1
ATOM 1581 C C . SER B 1 92 ? -7.464 65.150 15.852 1.00 38.08 90 SER B C 1
ATOM 1582 O O . SER B 1 92 ? -8.101 65.526 16.843 1.00 36.99 90 SER B O 1
ATOM 1585 N N . ASN B 1 93 ? -7.194 65.933 14.829 1.00 39.87 91 ASN B N 1
ATOM 1586 C CA . ASN B 1 93 ? -7.734 67.283 14.761 1.00 41.40 91 ASN B CA 1
ATOM 1587 C C . ASN B 1 93 ? -8.790 67.399 13.675 1.00 42.61 91 ASN B C 1
ATOM 1588 O O . ASN B 1 93 ? -9.074 68.486 13.230 1.00 43.71 91 ASN B O 1
ATOM 1593 N N . ALA B 1 94 ? -9.405 66.306 13.232 1.00 44.75 92 ALA B N 1
ATOM 1594 C CA . ALA B 1 94 ? -10.490 66.474 12.264 1.00 45.82 92 ALA B CA 1
ATOM 1595 C C . ALA B 1 94 ? -11.313 67.711 12.668 1.00 47.20 92 ALA B C 1
ATOM 1596 O O . ALA B 1 94 ? -11.538 68.637 11.852 1.00 49.44 92 ALA B O 1
ATOM 1598 N N . GLY B 1 95 ? -11.755 67.740 13.924 1.00 47.22 93 GLY B N 1
ATOM 1599 C CA . GLY B 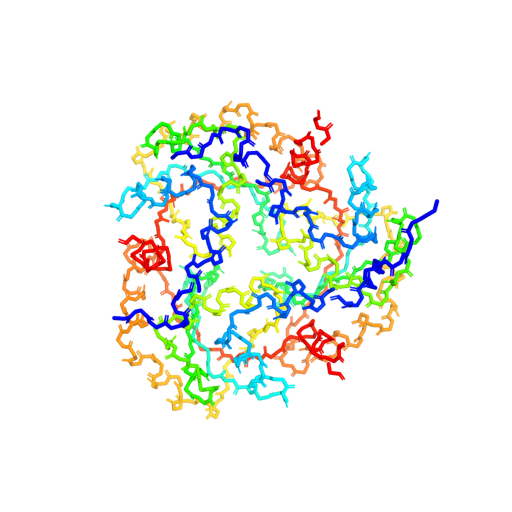1 95 ? -12.292 68.961 14.519 1.00 46.62 93 GLY B CA 1
ATOM 1600 C C . GLY B 1 95 ? -13.425 69.586 13.740 1.00 46.24 93 GLY B C 1
ATOM 1601 O O . GLY B 1 95 ? -14.365 68.894 13.353 1.00 44.94 93 GLY B O 1
ATOM 1602 N N . ARG B 1 96 ? -13.315 70.904 13.534 1.00 46.33 94 ARG B N 1
ATOM 1603 C CA . ARG B 1 96 ? -14.309 71.705 12.805 1.00 46.73 94 ARG B CA 1
ATOM 1604 C C . ARG B 1 96 ? -14.443 71.176 11.412 1.00 46.73 94 ARG B C 1
ATOM 1605 O O . ARG B 1 96 ? -15.562 71.072 10.907 1.00 47.05 94 ARG B O 1
ATOM 1607 N N . ALA B 1 97 ? -13.306 70.826 10.800 1.00 47.08 95 ALA B N 1
ATOM 1608 C CA . ALA B 1 97 ? -13.286 70.156 9.481 1.00 46.62 95 ALA B CA 1
ATOM 1609 C C . ALA B 1 97 ? -14.411 69.150 9.422 1.00 46.13 95 ALA B C 1
ATOM 1610 O O . ALA B 1 97 ? -15.249 69.237 8.545 1.00 46.00 95 ALA B O 1
ATOM 1612 N N . ALA B 1 98 ? -14.467 68.244 10.400 1.00 45.86 96 ALA B N 1
ATOM 1613 C CA . ALA B 1 98 ? -15.529 67.225 10.452 1.00 46.12 96 ALA B CA 1
ATOM 1614 C C . ALA B 1 98 ? -16.874 67.734 10.976 1.00 46.62 96 ALA B C 1
ATOM 1615 O O . ALA B 1 98 ? -17.857 66.997 10.947 1.00 47.93 96 ALA B O 1
ATOM 1617 N N . GLY B 1 99 ? -16.931 68.956 11.481 1.00 46.10 97 GLY B N 1
ATOM 1618 C CA . GLY B 1 99 ? -18.120 69.420 12.187 1.00 46.20 97 GLY B CA 1
ATOM 1619 C C . GLY B 1 99 ? -18.299 68.841 13.600 1.00 45.81 97 GLY B C 1
ATOM 1620 O O . GLY B 1 99 ? -19.433 68.714 14.086 1.00 46.34 97 GLY B O 1
ATOM 1621 N N . ILE B 1 100 ? -17.192 68.482 14.248 1.00 44.14 98 ILE B N 1
ATOM 1622 C CA . ILE B 1 100 ? -17.201 68.091 15.659 1.00 42.87 98 ILE B CA 1
ATOM 1623 C C . ILE B 1 100 ? -17.499 69.311 16.534 1.00 41.63 98 ILE B C 1
ATOM 1624 O O . ILE B 1 100 ? -16.755 70.288 16.519 1.00 41.31 98 ILE B O 1
ATOM 1629 N N . GLN B 1 101 ? -18.593 69.240 17.279 1.00 40.92 99 GLN B N 1
ATOM 1630 C CA . GLN B 1 101 ? -18.948 70.256 18.286 1.00 40.61 99 GLN B CA 1
ATOM 1631 C C . GLN B 1 101 ? -18.132 70.184 19.588 1.00 40.31 99 GLN B C 1
ATOM 1632 O O . GLN B 1 101 ? -17.850 71.226 20.209 1.00 40.65 99 GLN B O 1
ATOM 1638 N N A CYS B 1 102 ? -17.772 68.980 20.017 0.50 39.57 100 CYS B N 1
ATOM 1639 N N B CYS B 1 102 ? -17.773 68.967 19.993 0.50 39.80 100 CYS B N 1
ATOM 1640 C CA A CYS B 1 102 ? -17.038 68.821 21.260 0.50 39.15 100 CYS B CA 1
ATOM 1641 C CA B CYS B 1 102 ? -17.022 68.736 21.219 0.50 39.60 100 CYS B CA 1
ATOM 1642 C C A CYS B 1 102 ? -15.710 68.122 21.026 0.50 39.12 100 CYS B C 1
ATOM 1643 C C B CYS B 1 102 ? -15.694 68.093 20.940 0.50 39.32 100 CYS B C 1
ATOM 1644 O O A CYS B 1 102 ? -15.628 66.891 21.092 0.50 38.80 100 CYS B O 1
ATOM 1645 O O B CYS B 1 102 ? -15.589 66.862 20.895 0.50 38.93 100 CYS B O 1
ATOM 1650 N N . ASN B 1 103 ? -14.667 68.909 20.773 1.00 38.80 101 ASN B N 1
ATOM 1651 C CA . ASN B 1 103 ? -13.348 68.353 20.553 1.00 39.42 101 ASN B CA 1
ATOM 1652 C C . ASN B 1 103 ? -12.730 67.728 21.795 1.00 37.77 101 ASN B C 1
ATOM 1653 O O . ASN B 1 103 ? -11.786 66.972 21.679 1.00 37.50 101 ASN B O 1
ATOM 1658 N N . ASP B 1 104 ? -13.287 68.048 22.957 1.00 36.29 1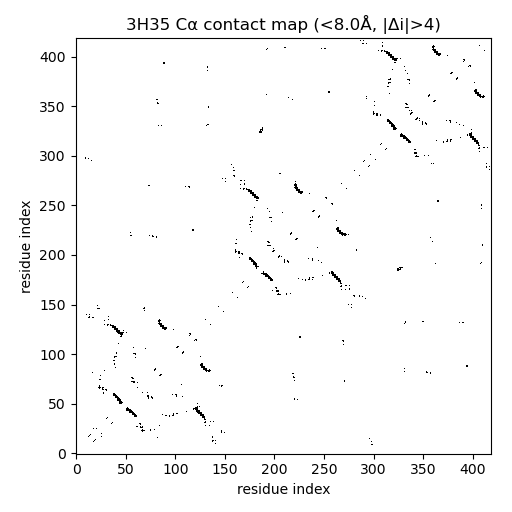02 ASP B N 1
ATOM 1659 C CA . ASP B 1 104 ? -13.001 67.352 24.195 1.00 36.31 102 ASP B CA 1
ATOM 1660 C C . ASP B 1 104 ? -13.119 65.833 24.057 1.00 33.95 102 ASP B C 1
ATOM 1661 O O . ASP B 1 104 ? -12.422 65.095 24.751 1.00 33.76 102 ASP B O 1
ATOM 1666 N N . PHE B 1 105 ? -14.006 65.381 23.177 1.00 30.83 103 PHE B N 1
ATOM 1667 C CA . PHE B 1 105 ? -14.360 63.971 23.114 1.00 30.13 103 PHE B CA 1
ATOM 1668 C C . PHE B 1 105 ? -13.765 63.201 21.927 1.00 29.62 103 PHE B C 1
ATOM 1669 O O . PHE B 1 105 ? -14.143 62.032 21.700 1.00 28.16 103 PHE B O 1
ATOM 1677 N N . ILE B 1 106 ? -12.813 63.819 21.209 1.00 28.39 104 ILE B N 1
ATOM 1678 C CA . ILE B 1 106 ? -12.308 63.218 20.001 1.00 29.04 104 ILE B CA 1
ATOM 1679 C C . ILE B 1 106 ? -11.705 61.821 20.274 1.00 28.36 104 ILE B C 1
ATOM 1680 O O . ILE B 1 106 ? -11.941 60.916 19.526 1.00 29.32 104 ILE B O 1
ATOM 1685 N N . ALA B 1 107 ? -10.965 61.645 21.362 1.00 28.79 105 ALA B N 1
ATOM 1686 C CA . ALA B 1 107 ? -10.308 60.358 21.625 1.00 28.17 105 ALA B CA 1
ATOM 1687 C C . ALA B 1 107 ? -11.350 59.252 21.855 1.00 28.11 105 ALA B C 1
ATOM 1688 O O . ALA B 1 107 ? -11.196 58.108 21.395 1.00 28.97 105 ALA B O 1
ATOM 1690 N N . LEU B 1 108 ? -12.427 59.624 22.539 1.00 27.36 106 LEU B N 1
ATOM 1691 C CA . LEU B 1 108 ? -13.553 58.729 22.800 1.00 27.63 106 LEU B CA 1
ATOM 1692 C C . LEU B 1 108 ? -14.250 58.371 21.490 1.00 27.52 106 LEU B C 1
ATOM 1693 O O . LEU B 1 108 ? -14.627 57.223 21.265 1.00 27.56 106 LEU B O 1
ATOM 1698 N N . TYR B 1 109 ? -14.384 59.338 20.599 1.00 28.03 107 TYR B N 1
ATOM 1699 C CA . TYR B 1 109 ? -15.061 59.081 19.321 1.00 27.63 107 TYR B CA 1
ATOM 1700 C C . TYR B 1 109 ? -14.224 58.153 18.477 1.00 27.38 107 TYR B C 1
ATOM 1701 O O . TYR B 1 109 ? -14.739 57.237 17.849 1.00 26.68 107 TYR B O 1
ATOM 1710 N N . LEU B 1 110 ? -12.918 58.389 18.454 1.00 27.46 108 LEU B N 1
ATOM 1711 C CA . LEU B 1 110 ? -12.050 57.581 17.632 1.00 26.78 108 LEU B CA 1
ATOM 1712 C C . LEU B 1 110 ? -12.024 56.150 18.165 1.00 26.57 108 LEU B C 1
ATOM 1713 O O . LEU B 1 110 ? -12.086 55.218 17.394 1.00 26.80 108 LEU B O 1
ATOM 1718 N N . ASN B 1 111 ? -11.911 55.993 19.484 1.00 26.68 109 ASN B N 1
ATOM 1719 C CA . ASN B 1 111 ? -11.978 54.675 20.138 1.00 26.51 109 ASN B CA 1
ATOM 1720 C C . ASN B 1 111 ? -13.220 53.891 19.699 1.00 26.55 109 ASN B C 1
ATOM 1721 O O . ASN B 1 111 ? -13.122 52.737 19.332 1.00 26.12 109 ASN B O 1
ATOM 1726 N N . HIS B 1 112 ? -14.359 54.572 19.666 1.00 26.33 110 HIS B N 1
ATOM 1727 C CA . HIS B 1 112 ? -15.604 53.927 19.299 1.00 26.34 110 HIS B CA 1
ATOM 1728 C C . HIS B 1 112 ? -15.623 53.609 17.823 1.00 26.17 110 HIS B C 1
ATOM 1729 O O . HIS B 1 112 ? -15.984 52.492 17.445 1.00 25.93 110 HIS B O 1
ATOM 1736 N N . LEU B 1 113 ? -15.220 54.555 16.973 1.00 26.19 111 LEU B N 1
ATOM 1737 C CA . LEU B 1 113 ? -15.293 54.283 15.545 1.00 25.77 111 LEU B CA 1
ATOM 1738 C C . LEU B 1 113 ? -14.358 53.132 15.158 1.00 26.69 111 LEU B C 1
ATOM 1739 O O . LEU B 1 113 ? -14.745 52.287 14.357 1.00 26.25 111 LEU B O 1
ATOM 1744 N N . PHE B 1 114 ? -13.168 53.057 15.764 1.00 25.93 112 PHE B N 1
ATOM 1745 C CA . PHE B 1 114 ? -12.258 51.947 15.490 1.00 26.48 112 PHE B CA 1
ATOM 1746 C C . PHE B 1 114 ? -12.776 50.624 16.068 1.00 26.67 112 PHE B C 1
ATOM 1747 O O . PHE B 1 114 ? -12.664 49.584 15.432 1.00 26.37 112 PHE B O 1
ATOM 1755 N N . ALA B 1 115 ? -13.329 50.648 17.280 1.00 27.36 113 ALA B N 1
ATOM 1756 C CA . ALA B 1 115 ? -13.839 49.421 17.900 1.00 27.21 113 ALA B CA 1
ATOM 1757 C C . ALA B 1 115 ? -14.928 48.822 16.999 1.00 27.73 113 ALA B C 1
ATOM 1758 O O . ALA B 1 115 ? -15.001 47.606 16.819 1.00 27.16 113 ALA B O 1
ATOM 1760 N N . GLN B 1 116 ? -15.763 49.696 16.444 1.00 27.44 114 GLN B N 1
ATOM 1761 C CA . GLN B 1 116 ? -16.881 49.276 15.595 1.00 28.10 114 GLN B CA 1
ATOM 1762 C C . GLN B 1 116 ? -16.432 48.966 14.162 1.00 28.51 114 GLN B C 1
ATOM 1763 O O . GLN B 1 116 ? -17.283 48.657 13.336 1.00 28.15 114 GLN B O 1
ATOM 1769 N N . GLY B 1 117 ? -15.117 49.067 13.876 1.00 27.47 115 GLY B N 1
ATOM 1770 C CA . GLY B 1 117 ? -14.551 48.733 12.550 1.00 27.45 115 GLY B CA 1
ATOM 1771 C C . GLY B 1 117 ? -14.945 49.668 11.419 1.00 27.43 115 GLY B C 1
ATOM 1772 O O . GLY B 1 117 ? -14.832 49.318 10.254 1.00 28.32 115 GLY B O 1
ATOM 1773 N N . LEU B 1 118 ? -15.344 50.887 11.760 1.00 27.12 116 LEU B N 1
ATOM 1774 C CA . LEU B 1 118 ? -15.960 51.826 10.810 1.00 27.01 116 LEU B CA 1
ATOM 1775 C C . LEU B 1 118 ? -14.970 52.763 10.132 1.00 26.99 116 LEU B C 1
ATOM 1776 O O . LEU B 1 118 ? -15.303 53.449 9.145 1.00 27.13 116 LEU B O 1
ATOM 1781 N N . VAL B 1 119 ? -13.752 52.781 10.656 1.00 25.78 117 VAL B N 1
ATOM 1782 C CA . VAL B 1 119 ? -12.670 53.578 10.135 1.00 25.13 117 VAL B CA 1
ATOM 1783 C C . VAL B 1 119 ? -11.393 52.734 10.152 1.00 25.53 117 VAL B C 1
ATOM 1784 O O . VAL B 1 119 ? -11.318 51.711 10.836 1.00 26.06 117 VAL B O 1
ATOM 1788 N N . ILE B 1 120 ? -10.396 53.164 9.412 1.00 26.17 118 ILE B N 1
ATOM 1789 C CA . ILE B 1 120 ? -9.102 52.500 9.364 1.00 26.78 118 ILE B CA 1
ATOM 1790 C C . ILE B 1 120 ? -8.016 53.531 9.589 1.00 26.94 118 ILE B C 1
ATOM 1791 O O . ILE B 1 120 ? -8.251 54.733 9.409 1.00 25.92 118 ILE B O 1
ATOM 1796 N N . ALA B 1 121 ? -6.825 53.056 9.954 1.00 27.36 119 ALA B N 1
ATOM 1797 C CA . ALA B 1 121 ? -5.622 53.886 10.014 1.00 27.79 119 ALA B CA 1
ATOM 1798 C C . ALA B 1 121 ? -4.690 53.511 8.879 1.00 29.10 119 ALA B C 1
ATOM 1799 O O . ALA B 1 121 ? -4.186 52.405 8.853 1.00 30.76 119 ALA B O 1
ATOM 1801 N N . SER B 1 122 ? -4.408 54.404 7.948 1.00 30.12 120 SER B N 1
ATOM 1802 C CA . SER B 1 122 ? -3.411 54.105 6.939 1.00 31.33 120 SER B CA 1
ATOM 1803 C C . SER B 1 122 ? -2.160 54.886 7.281 1.00 32.22 120 SER B C 1
ATOM 1804 O O . SER B 1 122 ? -2.104 55.556 8.305 1.00 31.19 120 SER B O 1
ATOM 1807 N N . ASP B 1 123 ? -1.158 54.755 6.429 1.00 34.15 121 ASP B N 1
ATOM 1808 C CA . ASP B 1 123 ? 0.157 55.376 6.609 1.00 35.67 121 ASP B CA 1
ATOM 1809 C C . ASP B 1 123 ? 0.135 56.879 6.690 1.00 36.26 121 ASP B C 1
ATOM 1810 O O . ASP B 1 123 ? -0.769 57.536 6.180 1.00 36.80 121 ASP B O 1
ATOM 1815 N N . PHE B 1 124 ? 1.211 57.393 7.281 1.00 37.60 122 PHE B N 1
ATOM 1816 C CA . PHE B 1 124 ? 1.575 58.813 7.275 1.00 37.87 122 PHE B CA 1
ATOM 1817 C C . PHE B 1 124 ? 1.355 59.472 5.914 1.00 37.63 122 PHE B C 1
ATOM 1818 O O . PHE B 1 124 ? 1.810 58.976 4.937 1.00 37.06 122 PHE B O 1
ATOM 1826 N N . THR B 1 125 ? 0.655 60.594 5.882 1.00 38.28 123 THR B N 1
ATOM 1827 C CA . THR B 1 125 ? 0.434 61.351 4.656 1.00 38.85 123 THR B CA 1
ATOM 1828 C C . THR B 1 125 ? 1.271 62.631 4.698 1.00 38.98 123 THR B C 1
ATOM 1829 O O . THR B 1 125 ? 1.084 63.464 5.586 1.00 38.02 123 THR B O 1
ATOM 1833 N N . GLU B 1 126 ? 2.182 62.796 3.741 1.00 39.32 124 GLU B N 1
ATOM 1834 C CA . GLU B 1 126 ? 3.067 63.978 3.733 1.00 39.77 124 GLU B CA 1
ATOM 1835 C C . GLU B 1 126 ? 2.263 65.267 3.781 1.00 39.23 124 GLU B C 1
ATOM 1836 O O . GLU B 1 126 ? 2.625 66.222 4.477 1.00 38.63 124 GLU B O 1
ATOM 1842 N N . SER B 1 127 ? 1.166 65.272 3.037 1.00 39.18 125 SER B N 1
ATOM 1843 C CA . SER B 1 127 ? 0.232 66.392 2.987 1.00 39.37 125 SER B CA 1
ATOM 1844 C C . SER B 1 127 ? -0.232 66.907 4.369 1.00 39.58 125 SER B C 1
ATOM 1845 O O . SER B 1 127 ? -0.533 68.104 4.534 1.00 40.17 125 SER B O 1
ATOM 1848 N N . LEU B 1 128 ? -0.293 66.013 5.348 1.00 38.58 126 LEU B N 1
ATOM 1849 C CA . LEU B 1 128 ? -0.812 66.332 6.664 1.00 38.18 126 LEU B CA 1
ATOM 1850 C C . LEU B 1 128 ? 0.277 66.645 7.699 1.00 37.78 126 LEU B C 1
ATOM 1851 O O . LEU B 1 128 ? -0.031 66.804 8.888 1.00 38.17 126 LEU B O 1
ATOM 1856 N N . ARG B 1 129 ? 1.533 66.731 7.258 1.00 36.91 127 ARG B N 1
ATOM 1857 C CA . ARG B 1 129 ? 2.676 66.982 8.167 1.00 36.40 127 ARG B CA 1
ATOM 1858 C C . ARG B 1 129 ? 2.382 68.042 9.241 1.00 35.57 127 ARG B C 1
ATOM 1859 O O . ARG B 1 129 ? 2.628 67.813 10.441 1.00 35.29 127 ARG B O 1
ATOM 1867 N N . THR B 1 130 ? 1.838 69.185 8.827 1.00 34.13 128 THR B N 1
ATOM 1868 C CA . THR B 1 130 ? 1.590 70.289 9.764 1.00 33.45 128 THR B CA 1
ATOM 1869 C C . THR B 1 130 ? 0.534 69.920 10.797 1.00 33.12 128 THR B C 1
ATOM 1870 O O . THR B 1 130 ? 0.658 70.240 11.988 1.00 33.01 128 THR B O 1
ATOM 1874 N N . ASP B 1 131 ? -0.509 69.254 10.328 1.00 33.12 129 ASP B N 1
ATOM 1875 C CA . ASP B 1 131 ? -1.520 68.720 11.212 1.00 33.24 129 ASP B CA 1
ATOM 1876 C C . ASP B 1 131 ? -0.898 67.794 12.277 1.00 32.57 129 ASP B C 1
ATOM 1877 O O . ASP B 1 131 ? -1.275 67.884 13.439 1.00 32.93 129 ASP B O 1
ATOM 1882 N N . TYR B 1 132 ? 0.028 66.917 11.879 1.00 32.10 130 TYR B N 1
ATOM 1883 C CA . TYR B 1 132 ? 0.680 66.009 12.839 1.00 32.69 130 TYR B CA 1
ATOM 1884 C C . TYR B 1 132 ? 1.423 66.806 13.906 1.00 32.27 130 TYR B C 1
ATOM 1885 O O . TYR B 1 132 ? 1.325 66.497 15.108 1.00 31.29 130 TYR B O 1
ATOM 1894 N N . GLU B 1 133 ? 2.114 67.857 13.469 1.00 32.29 131 GLU B N 1
ATOM 1895 C CA . GLU B 1 133 ? 2.850 68.728 14.401 1.00 32.84 131 GLU B CA 1
ATOM 1896 C C . GLU B 1 133 ? 1.916 69.426 15.354 1.00 33.19 131 GLU B C 1
ATOM 1897 O O . GLU B 1 133 ? 2.208 69.562 16.550 1.00 32.26 131 GLU B O 1
ATOM 1903 N N . LEU B 1 134 ? 0.776 69.849 14.814 1.00 33.39 132 LEU B N 1
ATOM 1904 C CA . LEU B 1 134 ? -0.218 70.516 15.609 1.00 33.84 132 LEU B CA 1
ATOM 1905 C C . LEU B 1 134 ? -0.785 69.544 16.637 1.00 33.41 132 LEU B C 1
ATOM 1906 O O . LEU B 1 134 ? -0.751 69.826 17.834 1.00 33.41 132 LEU B O 1
ATOM 1911 N N . CYS B 1 135 ? -1.285 68.392 16.191 1.00 33.63 133 CYS B N 1
ATOM 1912 C CA . CYS B 1 135 ? -1.807 67.400 17.143 1.00 33.33 133 CYS B CA 1
ATOM 1913 C C . CYS B 1 135 ? -0.834 67.065 18.262 1.00 32.82 133 CYS B C 1
ATOM 1914 O O . CYS B 1 135 ? -1.249 66.853 19.408 1.00 32.17 133 CYS B O 1
ATOM 1917 N N . GLU B 1 136 ? 0.439 66.958 17.917 1.00 32.24 134 GLU B N 1
ATOM 1918 C CA . GLU B 1 136 ? 1.427 66.497 18.867 1.00 34.07 134 GLU B CA 1
ATOM 1919 C C . GLU B 1 136 ? 1.554 67.465 20.024 1.00 33.80 134 GLU B C 1
ATOM 1920 O O . GLU B 1 136 ? 1.845 67.057 21.150 1.00 34.13 134 GLU B O 1
ATOM 1926 N N . GLY B 1 137 ? 1.279 68.731 19.752 1.00 33.63 135 GLY B N 1
ATOM 1927 C CA . GLY B 1 137 ? 1.319 69.752 20.773 1.00 34.01 135 GLY B CA 1
ATOM 1928 C C . GLY B 1 137 ? 0.046 69.995 21.550 1.00 34.13 135 GLY B C 1
ATOM 1929 O O . GLY B 1 137 ? 0.098 70.644 22.584 1.00 35.06 135 GLY B O 1
ATOM 1930 N N . ASP B 1 138 ? -1.103 69.522 21.072 1.00 34.70 136 ASP B N 1
ATOM 1931 C CA . ASP B 1 138 ? -2.355 69.733 21.802 1.00 35.14 136 ASP B CA 1
ATOM 1932 C C . ASP B 1 138 ? -2.348 69.149 23.211 1.00 36.09 136 ASP B C 1
ATOM 1933 O O . ASP B 1 138 ? -1.834 68.048 23.447 1.00 37.12 136 ASP B O 1
ATOM 1938 N N . SER B 1 139 ? -2.983 69.883 24.119 1.00 36.18 137 SER B N 1
ATOM 1939 C CA . SER B 1 139 ? -3.083 69.558 25.540 1.00 35.86 137 SER B CA 1
ATOM 1940 C C . SER B 1 139 ? -3.561 68.174 25.828 1.00 36.04 137 SER B C 1
ATOM 1941 O O . SER B 1 139 ? -2.953 67.466 26.631 1.00 35.64 137 SER B O 1
ATOM 1944 N N . ASP B 1 140 ? -4.678 67.796 25.225 1.00 36.01 138 ASP B N 1
ATOM 1945 C CA . ASP B 1 140 ? -5.276 66.523 25.575 1.00 36.56 138 ASP B CA 1
ATOM 1946 C C . ASP B 1 140 ? -4.369 65.390 25.167 1.00 35.76 138 ASP B C 1
ATOM 1947 O O . ASP B 1 140 ? -4.222 64.404 25.902 1.00 35.32 138 ASP B O 1
ATOM 1952 N N . PHE B 1 141 ? -3.747 65.562 24.015 1.00 34.25 139 PHE B N 1
ATOM 1953 C CA . PHE B 1 141 ? -2.817 64.586 23.538 1.00 34.11 139 PHE B CA 1
ATOM 1954 C C . PHE B 1 141 ? -1.642 64.492 24.478 1.00 33.75 139 PHE B C 1
ATOM 1955 O O . PHE B 1 141 ? -1.262 63.403 24.863 1.00 32.92 139 PHE B O 1
ATOM 1963 N N . ARG B 1 142 ? -1.041 65.618 24.831 1.00 33.86 140 ARG B N 1
ATOM 1964 C CA . ARG B 1 142 ? 0.157 65.560 25.643 1.00 34.21 140 ARG B CA 1
ATOM 1965 C C . ARG B 1 142 ? -0.122 65.035 27.056 1.00 33.23 140 ARG B C 1
ATOM 1966 O O . ARG B 1 142 ? 0.721 64.373 27.644 1.00 32.07 140 ARG B O 1
ATOM 1974 N N . LYS B 1 143 ? -1.315 65.303 27.579 1.00 32.86 141 LYS B N 1
ATOM 1975 C CA . LYS B 1 143 ? -1.712 64.770 28.884 1.00 32.98 141 LYS B CA 1
ATOM 1976 C C . LYS B 1 143 ? -1.848 63.253 28.873 1.00 31.44 141 LYS B C 1
ATOM 1977 O O . LYS B 1 143 ? -1.339 62.591 29.764 1.00 31.42 141 LYS B O 1
ATOM 1983 N N . ALA B 1 144 ? -2.540 62.723 27.875 1.00 29.45 142 ALA B N 1
ATOM 1984 C CA . ALA B 1 144 ? -2.713 61.284 27.739 1.00 28.73 142 ALA B CA 1
ATOM 1985 C C . ALA B 1 144 ? -1.321 60.657 27.580 1.00 28.60 142 ALA B C 1
ATOM 1986 O O . ALA B 1 144 ? -0.978 59.671 28.223 1.00 26.62 142 ALA B O 1
ATOM 1988 N N . GLN B 1 145 ? -0.506 61.285 26.745 1.00 28.54 143 GLN B N 1
ATOM 1989 C CA . GLN B 1 145 ? 0.826 60.805 26.514 1.00 29.41 143 GLN B CA 1
ATOM 1990 C C . GLN B 1 145 ? 1.612 60.740 27.813 1.00 29.70 143 GLN B C 1
ATOM 1991 O O . GLN B 1 145 ? 2.235 59.708 28.096 1.00 28.65 143 GLN B O 1
ATOM 1997 N N . ALA B 1 146 ? 1.538 61.804 28.620 1.00 29.64 144 ALA B N 1
ATOM 1998 C CA . ALA B 1 146 ? 2.255 61.825 29.884 1.00 30.80 144 ALA B CA 1
ATOM 1999 C C . ALA B 1 146 ? 1.691 60.807 30.886 1.00 31.12 144 ALA B C 1
ATOM 2000 O O . ALA B 1 146 ? 2.463 60.143 31.596 1.00 32.06 144 ALA B O 1
ATOM 2002 N N . GLU B 1 147 ? 0.373 60.660 30.950 1.00 31.97 145 GLU B N 1
ATOM 2003 C CA . GLU B 1 147 ? -0.207 59.637 31.824 1.00 33.33 145 GLU B CA 1
ATOM 2004 C C . GLU B 1 147 ? 0.366 58.262 31.476 1.00 32.50 145 GLU B C 1
ATOM 2005 O O . GLU B 1 147 ? 0.766 57.491 32.350 1.00 32.53 145 GLU B O 1
ATOM 2011 N N . LEU B 1 148 ? 0.335 57.940 30.190 1.00 31.31 146 LEU B N 1
ATOM 2012 C CA . LEU B 1 148 ? 0.694 56.603 29.731 1.00 31.07 146 LEU B CA 1
ATOM 2013 C C . LEU B 1 148 ? 2.175 56.321 29.900 1.00 32.22 146 LEU B C 1
ATOM 2014 O O . LEU B 1 148 ? 2.578 55.201 30.215 1.00 31.38 146 LEU B O 1
ATOM 2019 N N . GLN B 1 149 ? 2.973 57.367 29.711 1.00 33.58 147 GLN B N 1
ATOM 2020 C CA . GLN B 1 149 ? 4.405 57.268 29.744 1.00 35.21 147 GLN B CA 1
ATOM 2021 C C . GLN B 1 149 ? 4.929 56.758 31.099 1.00 34.90 147 GLN B C 1
ATOM 2022 O O . GLN B 1 149 ? 5.855 55.965 31.139 1.00 34.16 147 GLN B O 1
ATOM 2028 N N . ILE B 1 150 ? 4.331 57.221 32.194 1.00 35.25 148 ILE B N 1
ATOM 2029 C CA . ILE B 1 150 ? 4.668 56.732 33.540 1.00 35.17 148 ILE B CA 1
ATOM 2030 C C . ILE B 1 150 ? 4.705 55.210 33.604 1.00 35.78 148 ILE B C 1
ATOM 2031 O O . ILE B 1 150 ? 5.595 54.631 34.183 1.00 35.92 148 ILE B O 1
ATOM 2036 N N . HIS B 1 151 ? 3.737 54.549 33.003 1.00 36.57 149 HIS B N 1
ATOM 2037 C CA . HIS B 1 151 ? 3.612 53.119 33.177 1.00 37.14 149 HIS B CA 1
ATOM 2038 C C . HIS B 1 151 ? 4.065 52.331 31.950 1.00 37.61 149 HIS B C 1
ATOM 2039 O O . HIS B 1 151 ? 4.203 51.104 32.014 1.00 36.56 149 HIS B O 1
ATOM 2046 N N . LEU B 1 152 ? 4.262 53.020 30.830 1.00 37.96 150 LEU B N 1
ATOM 2047 C CA . LEU B 1 152 ? 4.670 52.359 29.601 1.00 39.02 150 LEU B CA 1
ATOM 2048 C C . LEU B 1 152 ? 5.876 53.065 29.075 1.00 39.98 150 LEU B C 1
ATOM 2049 O O . LEU B 1 152 ? 5.761 53.914 28.204 1.00 40.38 150 LEU B O 1
ATOM 2054 N N . PRO B 1 153 ? 7.051 52.726 29.618 1.00 41.26 151 PRO B N 1
ATOM 2055 C CA . PRO B 1 153 ? 8.217 53.510 29.274 1.00 41.94 151 PRO B CA 1
ATOM 2056 C C . PRO B 1 153 ? 8.604 53.414 27.784 1.00 41.90 151 PRO B C 1
ATOM 2057 O O . PRO B 1 153 ? 9.055 54.409 27.221 1.00 41.68 151 PRO B O 1
ATOM 2061 N N . LYS B 1 154 ? 8.394 52.274 27.141 1.00 41.83 152 LYS B N 1
ATOM 2062 C CA . LYS B 1 154 ? 8.612 52.222 25.693 1.00 42.74 152 LYS B CA 1
ATOM 2063 C C . LYS B 1 154 ? 7.388 52.698 24.898 1.00 41.93 152 LYS B C 1
ATOM 2064 O O . LYS B 1 154 ? 7.184 52.262 23.793 1.00 42.83 152 LYS B O 1
ATOM 2070 N N . LEU B 1 155 ? 6.591 53.601 25.455 1.00 41.35 153 LEU B N 1
ATOM 2071 C CA . LEU B 1 155 ? 5.420 54.149 24.755 1.00 40.99 153 LEU B CA 1
ATOM 2072 C C . LEU B 1 155 ? 5.843 54.721 23.397 1.00 40.50 153 LEU B C 1
ATOM 2073 O O . LEU B 1 155 ? 6.712 55.578 23.336 1.00 41.02 153 LEU B O 1
ATOM 2078 N N . SER B 1 156 ? 5.228 54.261 22.317 1.00 39.71 154 SER B N 1
ATOM 2079 C CA . SER B 1 156 ? 5.550 54.764 20.986 1.00 38.73 154 SER B CA 1
ATOM 2080 C C . SER B 1 156 ? 4.429 55.580 20.368 1.00 37.82 154 SER B C 1
ATOM 2081 O O . SER B 1 156 ? 3.270 55.441 20.725 1.00 36.75 154 SER B O 1
ATOM 2084 N N . ILE B 1 157 ? 4.793 56.427 19.416 1.00 37.06 155 ILE B N 1
ATOM 2085 C CA . ILE B 1 157 ? 3.824 57.226 18.682 1.00 37.02 155 ILE B CA 1
ATOM 2086 C C . ILE B 1 157 ? 3.956 56.955 17.191 1.00 36.88 155 ILE B C 1
ATOM 2087 O O . ILE B 1 157 ? 5.071 56.881 16.667 1.00 36.30 155 ILE B O 1
ATOM 2092 N N . ARG B 1 158 ? 2.805 56.808 16.530 1.00 35.67 156 ARG B N 1
ATOM 2093 C CA . ARG B 1 158 ? 2.707 56.474 15.108 1.00 35.64 156 ARG B CA 1
ATOM 2094 C C . ARG B 1 158 ? 1.851 57.599 14.556 1.00 33.48 156 ARG B C 1
ATOM 2095 O O . ARG B 1 158 ? 0.785 57.854 15.105 1.00 30.94 156 ARG B O 1
ATOM 2103 N N . ARG B 1 159 ? 2.309 58.274 13.509 1.00 32.41 157 ARG B N 1
ATOM 2104 C CA . ARG B 1 159 ? 1.502 59.230 12.730 1.00 32.86 157 ARG B CA 1
ATOM 2105 C C . ARG B 1 159 ? 0.857 58.483 11.584 1.00 32.89 157 ARG B C 1
ATOM 2106 O O . ARG B 1 159 ? 1.551 57.891 10.763 1.00 33.75 157 ARG B O 1
ATOM 2114 N N . GLU B 1 160 ? -0.459 58.546 11.505 1.00 32.87 158 GLU B N 1
ATOM 2115 C CA . GLU B 1 160 ? -1.217 57.744 10.566 1.00 32.20 158 GLU B CA 1
ATOM 2116 C C . GLU B 1 160 ? -2.266 58.621 9.945 1.00 32.04 158 GLU B C 1
ATOM 2117 O O . GLU B 1 160 ? -2.364 59.805 10.282 1.00 32.42 158 GLU B O 1
ATOM 2123 N N . THR B 1 161 ? -3.079 58.040 9.061 1.00 30.97 159 THR B N 1
ATOM 2124 C CA . THR B 1 161 ? -4.150 58.763 8.400 1.00 30.07 159 THR B CA 1
ATOM 2125 C C . THR B 1 161 ? -5.465 58.039 8.623 1.00 29.18 159 THR B C 1
ATOM 2126 O O . THR B 1 161 ? -5.547 56.837 8.433 1.00 27.99 159 THR B O 1
ATOM 2130 N N . LEU B 1 162 ? -6.464 58.808 9.070 1.00 28.28 160 LEU B N 1
ATOM 2131 C CA . LEU B 1 162 ? -7.783 58.350 9.358 1.00 27.30 160 LEU B CA 1
ATOM 2132 C C . LEU B 1 162 ? -8.650 58.430 8.116 1.00 26.75 160 LEU B C 1
ATOM 2133 O O . LEU B 1 162 ? -8.703 59.447 7.442 1.00 26.83 160 LEU B O 1
ATOM 2138 N N . ARG B 1 163 ? -9.304 57.321 7.799 1.00 26.70 161 ARG B N 1
ATOM 2139 C CA . ARG B 1 163 ? -10.179 57.204 6.645 1.00 26.88 161 ARG B CA 1
ATOM 2140 C C . ARG B 1 163 ? -11.314 56.302 7.011 1.00 25.91 161 ARG B C 1
ATOM 2141 O O . ARG B 1 163 ? -11.243 55.575 7.981 1.00 26.14 161 ARG B O 1
ATOM 2149 N N . ILE B 1 164 ? -12.337 56.308 6.187 1.00 25.85 162 ILE B N 1
ATOM 2150 C CA . ILE B 1 164 ? -13.482 55.451 6.418 1.00 26.28 162 ILE B CA 1
ATOM 2151 C C . ILE B 1 164 ? -13.056 54.047 6.025 1.00 26.13 162 ILE B C 1
ATOM 2152 O O . ILE B 1 164 ? -12.159 53.882 5.184 1.00 26.71 162 ILE B O 1
ATOM 2157 N N . SER B 1 165 ? -13.697 53.050 6.601 1.00 25.70 163 SER B N 1
ATOM 2158 C CA . SER B 1 165 ? -13.473 51.660 6.216 1.00 25.15 163 SER B CA 1
ATOM 2159 C C . SER B 1 165 ? -14.647 51.178 5.387 1.00 24.67 163 SER B C 1
ATOM 2160 O O . SER B 1 165 ? -15.666 51.868 5.281 1.00 24.74 163 SER B O 1
ATOM 2163 N N . PRO B 1 166 ? -14.529 49.990 4.787 1.00 24.98 164 PRO B N 1
ATOM 2164 C CA . PRO B 1 166 ? -15.711 49.506 4.044 1.00 25.17 164 PRO B CA 1
ATOM 2165 C C . PRO B 1 166 ? -16.940 49.347 4.951 1.00 26.07 164 PRO B C 1
ATOM 2166 O O . PRO B 1 166 ? -18.076 49.610 4.507 1.00 24.95 164 PRO B O 1
ATOM 2170 N N . LEU B 1 167 ? -16.721 48.961 6.209 1.00 25.75 165 LEU B N 1
ATOM 2171 C CA . LEU B 1 167 ? -17.829 48.788 7.153 1.00 26.88 165 LEU B CA 1
ATOM 2172 C C . LEU B 1 167 ? -18.446 50.131 7.453 1.00 26.97 165 LEU B C 1
ATOM 2173 O O . LEU B 1 167 ? -19.655 50.261 7.529 1.00 26.61 165 LEU B O 1
ATOM 2178 N N . GLY B 1 168 ? -17.608 51.151 7.594 1.00 27.68 166 GLY B N 1
ATOM 2179 C CA . GLY B 1 168 ? -18.129 52.494 7.795 1.00 27.80 166 GLY B CA 1
ATOM 2180 C C . GLY B 1 168 ? -18.956 53.005 6.621 1.00 28.05 166 GLY B C 1
ATOM 2181 O O . GLY B 1 168 ? -19.976 53.626 6.800 1.00 28.53 166 GLY B O 1
ATOM 2182 N N . ARG B 1 169 ? -18.508 52.755 5.408 1.00 28.72 167 ARG B N 1
ATOM 2183 C CA . ARG B 1 169 ? -19.286 53.150 4.261 1.00 28.83 167 ARG B CA 1
ATOM 2184 C C . ARG B 1 169 ? -20.631 52.468 4.252 1.00 28.61 167 ARG B C 1
ATOM 2185 O O . ARG B 1 169 ? -21.653 53.099 4.020 1.00 27.23 167 ARG B O 1
ATOM 2193 N N . GLN B 1 170 ? -20.616 51.158 4.456 1.00 28.34 168 GLN B N 1
ATOM 2194 C CA . GLN B 1 170 ? -21.837 50.368 4.438 1.00 28.50 168 GLN B CA 1
ATOM 2195 C C . GLN B 1 170 ? -22.817 50.854 5.513 1.00 29.57 168 GLN B C 1
ATOM 2196 O O . GLN B 1 170 ? -23.995 51.102 5.229 1.00 29.60 168 GLN B O 1
ATOM 2202 N N . LEU B 1 171 ? -22.336 51.010 6.741 1.00 30.46 169 LEU B N 1
ATOM 2203 C CA . LEU B 1 171 ? -23.239 51.382 7.839 1.00 31.86 169 LEU B CA 1
ATOM 2204 C C . LEU B 1 171 ? -23.816 52.767 7.582 1.00 32.55 169 LEU B C 1
ATOM 2205 O O . LEU B 1 171 ? -25.013 53.002 7.757 1.00 32.35 169 LEU B O 1
ATOM 2210 N N . TRP B 1 172 ? -22.950 53.682 7.181 1.00 33.38 170 TRP B N 1
ATOM 2211 C CA . TRP B 1 172 ? -23.361 55.055 7.005 1.00 33.93 170 TRP B CA 1
ATOM 2212 C C . TRP B 1 172 ? -24.401 55.123 5.906 1.00 34.14 170 TRP B C 1
ATOM 2213 O O . TRP B 1 172 ? -25.401 55.843 6.065 1.00 32.74 170 TRP B O 1
ATOM 2224 N N . THR B 1 173 ? -24.205 54.334 4.837 1.00 34.42 171 THR B N 1
ATOM 2225 C CA . THR B 1 173 ? -25.230 54.197 3.798 1.00 34.79 171 THR B CA 1
ATOM 2226 C C . THR B 1 173 ? -26.540 53.665 4.390 1.00 35.57 171 THR B C 1
ATOM 2227 O O . THR B 1 173 ? -27.598 54.231 4.132 1.00 35.14 171 THR B O 1
ATOM 2231 N N . LEU B 1 174 ? -26.482 52.605 5.192 1.00 35.93 172 LEU B N 1
ATOM 2232 C CA . LEU B 1 174 ? -27.710 52.069 5.805 1.00 36.87 172 LEU B CA 1
ATOM 2233 C C . LEU B 1 174 ? -28.398 53.122 6.661 1.00 37.19 172 LEU B C 1
ATOM 2234 O O . LEU B 1 174 ? -29.609 53.233 6.664 1.00 36.20 172 LEU B O 1
ATOM 2247 N N . THR B 1 176 ? -28.305 56.323 6.421 1.00 38.82 174 THR B N 1
ATOM 2248 C CA . THR B 1 176 ? -28.786 57.457 5.688 1.00 38.91 174 THR B CA 1
ATOM 2249 C C . THR B 1 176 ? -29.594 56.913 4.532 1.00 39.31 174 THR B C 1
ATOM 2250 O O . THR B 1 176 ? -30.137 57.676 3.766 1.00 40.11 174 THR B O 1
ATOM 2254 N N . GLU C 1 36 ? -28.903 67.401 15.641 1.00 42.57 34 GLU C N 1
ATOM 2255 C CA . GLU C 1 36 ? -29.808 67.890 16.741 1.00 42.46 34 GLU C CA 1
ATOM 2256 C C . GLU C 1 36 ? -29.337 67.609 18.188 1.00 40.88 34 GLU C C 1
ATOM 2257 O O . GLU C 1 36 ? -29.7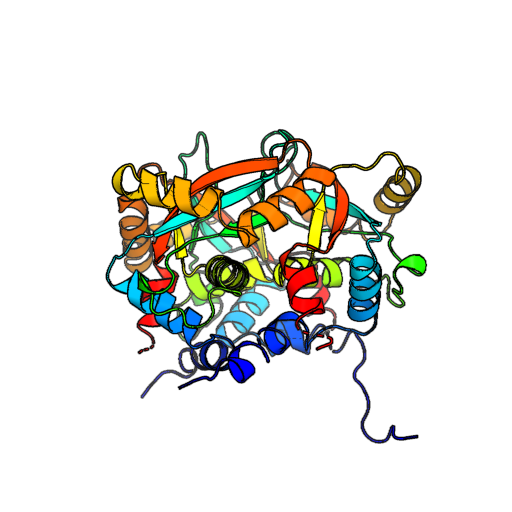33 68.336 19.105 1.00 41.52 34 GLU C O 1
ATOM 2263 N N . GLN C 1 37 ? -28.513 66.580 18.402 1.00 38.52 35 GLN C N 1
ATOM 2264 C CA . GLN C 1 37 ? -28.009 66.261 19.747 1.00 36.56 35 GLN C CA 1
ATOM 2265 C C . GLN C 1 37 ? -27.187 67.401 20.381 1.00 35.38 35 GLN C C 1
ATOM 2266 O O . GLN C 1 37 ? -26.280 67.955 19.747 1.00 35.00 35 GLN C O 1
ATOM 2272 N N . SER C 1 38 ? -27.494 67.725 21.637 1.00 33.42 36 SER C N 1
ATOM 2273 C CA . SER C 1 38 ? -26.773 68.753 22.375 1.00 32.32 36 SER C CA 1
ATOM 2274 C C . SER C 1 38 ? -25.539 68.157 23.030 1.00 31.87 36 SER C C 1
ATOM 2275 O O . SER C 1 38 ? -25.374 66.914 23.077 1.00 32.46 36 SER C O 1
ATOM 2278 N N . VAL C 1 39 ? -24.684 69.035 23.552 1.00 30.65 37 VAL C N 1
ATOM 2279 C CA . VAL C 1 39 ? -23.447 68.600 24.186 1.00 30.19 37 VAL C CA 1
ATOM 2280 C C . VAL C 1 39 ? -23.760 67.840 25.474 1.00 29.62 37 VAL C C 1
ATOM 2281 O O . VAL C 1 39 ? -23.215 66.778 25.686 1.00 28.88 37 VAL C O 1
ATOM 2285 N N . PRO C 1 40 ? -24.669 68.365 26.315 1.00 28.81 38 PRO C N 1
ATOM 2286 C CA . PRO C 1 40 ? -24.964 67.547 27.478 1.00 28.62 38 PRO C CA 1
ATOM 2287 C C . PRO C 1 40 ? -25.507 66.160 27.095 1.00 27.95 38 PRO C C 1
ATOM 2288 O O . PRO C 1 40 ? -25.127 65.170 27.719 1.00 27.87 38 PRO C O 1
ATOM 2292 N N . GLN C 1 41 ? -26.347 66.076 26.063 1.00 27.08 39 GLN C N 1
ATOM 2293 C CA . GLN C 1 41 ? -26.832 64.766 25.624 1.00 26.72 39 GLN C CA 1
ATOM 2294 C C . GLN C 1 41 ? -25.722 63.883 25.065 1.00 26.57 39 GLN C C 1
ATOM 2295 O O . GLN C 1 41 ? -25.780 62.675 25.254 1.00 26.49 39 GLN C O 1
ATOM 2301 N N . ALA C 1 42 ? -24.727 64.464 24.380 1.00 25.64 40 ALA C N 1
ATOM 2302 C CA . ALA C 1 42 ? -23.595 63.670 23.893 1.00 25.02 40 ALA C CA 1
ATOM 2303 C C . ALA C 1 42 ? -22.816 63.082 25.102 1.00 24.93 40 ALA C C 1
ATOM 2304 O O . ALA C 1 42 ? -22.531 61.886 25.170 1.00 24.06 40 ALA C O 1
ATOM 2306 N N . GLN C 1 43 ? -22.515 63.938 26.067 1.00 24.80 41 GLN C N 1
ATOM 2307 C CA . GLN C 1 43 ? -21.873 63.518 27.290 1.00 24.98 41 GLN C CA 1
ATOM 2308 C C . GLN C 1 43 ? -22.616 62.382 28.021 1.00 24.87 41 GLN C C 1
ATOM 2309 O O . GLN C 1 43 ? -22.017 61.374 28.399 1.00 24.26 41 GLN C O 1
ATOM 2315 N N . THR C 1 44 ? -23.922 62.539 28.181 1.00 24.99 42 THR C N 1
ATOM 2316 C CA . THR C 1 44 ? -24.769 61.500 28.783 1.00 24.91 42 THR C CA 1
ATOM 2317 C C . THR C 1 44 ? -24.741 60.230 27.957 1.00 24.32 42 THR C C 1
ATOM 2318 O O . THR C 1 44 ? -24.594 59.137 28.479 1.00 25.01 42 THR C O 1
ATOM 2330 N N . LEU C 1 46 ? -22.321 59.249 26.005 1.00 24.43 44 LEU C N 1
ATOM 2331 C CA . LEU C 1 46 ? -20.984 58.609 26.180 1.00 24.76 44 LEU C CA 1
ATOM 2332 C C . LEU C 1 46 ? -20.857 57.841 27.492 1.00 25.67 44 LEU C C 1
ATOM 2333 O O . LEU C 1 46 ? -20.371 56.677 27.529 1.00 25.65 44 LEU C O 1
ATOM 2338 N N . VAL C 1 47 ? -21.273 58.489 28.571 1.00 25.66 45 VAL C N 1
ATOM 2339 C CA . VAL C 1 47 ? -21.223 57.851 29.874 1.00 26.97 45 VAL C CA 1
ATOM 2340 C C . VAL C 1 47 ? -22.106 56.596 29.888 1.00 27.20 45 VAL C C 1
ATOM 2341 O O . VAL C 1 47 ? -21.707 55.507 30.358 1.00 26.37 45 VAL C O 1
ATOM 2345 N N . GLU C 1 48 ? -23.292 56.748 29.346 1.00 27.60 46 GLU C N 1
ATOM 2346 C CA . GLU C 1 48 ? -24.229 55.662 29.367 1.00 29.66 46 GLU C CA 1
ATOM 2347 C C . GLU C 1 48 ? -23.665 54.502 28.554 1.00 28.82 46 GLU C C 1
ATOM 2348 O O . GLU C 1 48 ? -23.664 53.349 29.006 1.00 28.84 46 GLU C O 1
ATOM 2354 N N . ARG C 1 49 ? -23.192 54.786 27.346 1.00 28.41 47 ARG C N 1
ATOM 2355 C CA . ARG C 1 49 ? -22.855 53.674 26.478 1.00 28.32 47 ARG C CA 1
ATOM 2356 C C . ARG C 1 49 ? -21.626 52.916 27.026 1.00 27.62 47 ARG C C 1
ATOM 2357 O O . ARG C 1 49 ? -21.512 51.728 26.818 1.00 25.84 47 ARG C O 1
ATOM 2365 N N . HIS C 1 50 ? -20.721 53.606 27.718 1.00 27.75 48 HIS C N 1
ATOM 2366 C CA . HIS C 1 50 ? -19.539 52.940 28.244 1.00 28.30 48 HIS C CA 1
ATOM 2367 C C . HIS C 1 50 ? -19.720 52.361 29.659 1.00 28.28 48 HIS C C 1
ATOM 2368 O O . HIS C 1 50 ? -19.103 51.345 30.003 1.00 29.09 48 HIS C O 1
ATOM 2375 N N . LEU C 1 51 ? -20.539 53.001 30.484 1.00 28.80 49 LEU C N 1
ATOM 2376 C CA . LEU C 1 51 ? -20.556 52.668 31.914 1.00 29.47 49 LEU C CA 1
ATOM 2377 C C . LEU C 1 51 ? -21.859 52.080 32.440 1.00 30.24 49 LEU C C 1
ATOM 2378 O O . LEU C 1 51 ? -21.828 51.441 33.481 1.00 30.62 49 LEU C O 1
ATOM 2383 N N . ALA C 1 52 ? -22.978 52.252 31.729 1.00 30.44 50 ALA C N 1
ATOM 2384 C CA . ALA C 1 52 ? -24.287 51.884 32.270 1.00 30.86 50 ALA C CA 1
ATOM 2385 C C . ALA C 1 52 ? -24.461 50.360 32.463 1.00 31.61 50 ALA C C 1
ATOM 2386 O O . ALA C 1 52 ? -25.229 49.905 33.310 1.00 32.17 50 ALA C O 1
ATOM 2388 N N . SER C 1 53 ? -23.802 49.536 31.705 1.00 31.02 51 SER C N 1
ATOM 2389 C CA . SER C 1 53 ? -24.150 48.128 31.893 1.00 33.14 51 SER C CA 1
ATOM 2390 C C . SER C 1 53 ? -23.231 47.367 32.895 1.00 32.07 51 SER C C 1
ATOM 2391 O O . SER C 1 53 ? -23.228 46.148 32.896 1.00 32.18 51 SER C O 1
ATOM 2394 N N . LEU C 1 54 ? -22.469 48.068 33.745 1.00 31.24 52 LEU C N 1
ATOM 2395 C CA . LEU C 1 54 ? -21.480 47.388 34.608 1.00 29.94 52 LEU C CA 1
ATOM 2396 C C . LEU C 1 54 ? -22.171 46.600 35.686 1.00 28.48 52 LEU C C 1
ATOM 2397 O O . LEU C 1 54 ? -23.117 47.091 36.245 1.00 28.91 52 LEU C O 1
ATOM 2402 N N . THR C 1 55 ? -21.688 45.401 36.000 1.00 28.02 53 THR C N 1
ATOM 2403 C CA . THR C 1 55 ? -22.070 44.724 37.239 1.00 27.41 53 THR C CA 1
ATOM 2404 C C . THR C 1 55 ? -21.528 45.464 38.442 1.00 27.02 53 THR C C 1
ATOM 2405 O O . THR C 1 55 ? -20.628 46.299 38.316 1.00 25.84 53 THR C O 1
ATOM 2409 N N . GLY C 1 56 ? -22.053 45.112 39.610 1.00 26.41 54 GLY C N 1
ATOM 2410 C CA . GLY C 1 56 ? -21.517 45.574 40.906 1.00 26.05 54 GLY C CA 1
ATOM 2411 C C . GLY C 1 56 ? -20.007 45.340 41.027 1.00 26.31 54 GLY C C 1
ATOM 2412 O O . GLY C 1 56 ? -19.259 46.252 41.395 1.00 25.05 54 GLY C O 1
ATOM 2413 N N . ASP C 1 57 ? -19.563 44.125 40.681 1.00 26.41 55 ASP C N 1
ATOM 2414 C CA . ASP C 1 57 ? -18.145 43.769 40.695 1.00 26.92 55 ASP C CA 1
ATOM 2415 C C . ASP C 1 57 ? -17.286 44.685 39.787 1.00 26.71 55 ASP C C 1
ATOM 2416 O O . ASP C 1 57 ? -16.201 45.118 40.176 1.00 26.68 55 ASP C O 1
ATOM 2421 N N . GLU C 1 58 ? -17.789 44.982 38.593 1.00 26.26 56 GLU C N 1
ATOM 2422 C CA . GLU C 1 58 ? -17.055 45.772 37.622 1.00 26.09 56 GLU C CA 1
ATOM 2423 C C . GLU C 1 58 ? -17.008 47.220 38.088 1.00 26.06 56 GLU C C 1
ATOM 2424 O O . GLU C 1 58 ? -15.961 47.842 37.978 1.00 26.81 56 GLU C O 1
ATOM 2430 N N . ALA C 1 59 ? -18.118 47.729 38.622 1.00 24.42 57 ALA C N 1
ATOM 2431 C CA . ALA C 1 59 ? -18.180 49.093 39.118 1.00 25.33 57 ALA C CA 1
ATOM 2432 C C . ALA C 1 59 ? -17.180 49.253 40.261 1.00 25.59 57 ALA C C 1
ATOM 2433 O O . ALA C 1 59 ? -16.507 50.252 40.355 1.00 26.68 57 ALA C O 1
ATOM 2435 N N . ARG C 1 60 ? -17.082 48.262 41.124 1.00 25.81 58 ARG C N 1
ATOM 2436 C CA . ARG C 1 60 ? -16.128 48.317 42.217 1.00 26.02 58 ARG C CA 1
ATOM 2437 C C . ARG C 1 60 ? -14.653 48.244 41.735 1.00 26.17 58 ARG C C 1
ATOM 2438 O O . ARG C 1 60 ? -13.798 49.022 42.197 1.00 25.33 58 ARG C O 1
ATOM 2446 N N . LEU C 1 61 ? -14.370 47.307 40.832 1.00 26.06 59 LEU C N 1
ATOM 2447 C CA . LEU C 1 61 ? -13.062 47.222 40.222 1.00 25.70 59 LEU C CA 1
ATOM 2448 C C . LEU C 1 61 ? -12.695 48.546 39.510 1.00 26.26 59 LEU C C 1
ATOM 2449 O O . LEU C 1 61 ? -11.593 49.053 39.668 1.00 25.29 59 LEU C O 1
ATOM 2454 N N . LEU C 1 62 ? -13.601 49.096 38.714 1.00 26.41 60 LEU C N 1
ATOM 2455 C CA . LEU C 1 62 ? -13.275 50.333 38.020 1.00 26.23 60 LEU C CA 1
ATOM 2456 C C . LEU C 1 62 ? -13.029 51.505 39.008 1.00 25.55 60 LEU C C 1
ATOM 2457 O O . LEU C 1 62 ? -12.115 52.319 38.806 1.00 24.71 60 LEU C O 1
ATOM 2462 N N . ALA C 1 63 ? -13.816 51.558 40.082 1.00 24.28 61 ALA C N 1
ATOM 2463 C CA . ALA C 1 63 ? -13.614 52.542 41.132 1.00 23.95 61 ALA C CA 1
ATOM 2464 C C . ALA C 1 63 ? -12.215 52.393 41.715 1.00 23.44 61 ALA C C 1
ATOM 2465 O O . ALA C 1 63 ? -11.504 53.370 41.863 1.00 23.92 61 ALA C O 1
ATOM 2467 N N . ALA C 1 64 ? -11.810 51.170 42.015 1.00 23.19 62 ALA C N 1
ATOM 2468 C CA . ALA C 1 64 ? -10.481 50.934 42.555 1.00 22.79 62 ALA C CA 1
ATOM 2469 C C . ALA C 1 64 ? -9.444 51.423 41.539 1.00 22.98 62 ALA C C 1
ATOM 2470 O O . ALA C 1 64 ? -8.503 52.156 41.903 1.00 22.96 62 ALA C O 1
ATOM 2472 N N . LEU C 1 65 ? -9.628 51.063 40.260 1.00 23.06 63 LEU C N 1
ATOM 2473 C CA . LEU C 1 65 ? -8.687 51.508 39.220 1.00 23.16 63 LEU C CA 1
ATOM 2474 C C . LEU C 1 65 ? -8.670 53.033 39.092 1.00 22.76 63 LEU C C 1
ATOM 2475 O O . LEU C 1 65 ? -7.622 53.619 38.857 1.00 22.57 63 LEU C O 1
ATOM 2480 N N . SER C 1 66 ? -9.815 53.681 39.312 1.00 23.59 64 SER C N 1
ATOM 2481 C CA . SER C 1 66 ? -9.883 55.131 39.199 1.00 23.26 64 SER C CA 1
ATOM 2482 C C . SER C 1 66 ? -9.127 55.785 40.337 1.00 23.38 64 SER C C 1
ATOM 2483 O O . SER C 1 66 ? -8.702 56.892 40.178 1.00 23.08 64 SER C O 1
ATOM 2486 N N . ASP C 1 67 ? -8.937 55.100 41.465 1.00 22.97 65 ASP C N 1
ATOM 2487 C CA . ASP C 1 67 ? -8.108 55.634 42.557 1.00 23.18 65 ASP C CA 1
ATOM 2488 C C . ASP C 1 67 ? -6.623 55.602 42.232 1.00 22.73 65 ASP C C 1
ATOM 2489 O O . ASP C 1 67 ? -5.812 56.133 43.004 1.00 21.04 65 ASP C O 1
ATOM 2494 N N . GLY C 1 68 ? -6.287 54.929 41.141 1.00 22.71 66 GLY C N 1
ATOM 2495 C CA . GLY C 1 68 ? -4.905 54.719 40.761 1.00 23.85 66 GLY C CA 1
ATOM 2496 C C . GLY C 1 68 ? -4.356 53.324 41.040 1.00 24.50 66 GLY C C 1
ATOM 2497 O O . GLY C 1 68 ? -3.207 53.025 40.696 1.00 24.49 66 GLY C O 1
ATOM 2498 N N . SER C 1 69 ? -5.148 52.465 41.658 1.00 24.96 67 SER C N 1
ATOM 2499 C CA . SER C 1 69 ? -4.696 51.112 41.958 1.00 25.70 67 SER C CA 1
ATOM 2500 C C . SER C 1 69 ? -4.519 50.288 40.676 1.00 25.93 67 SER C C 1
ATOM 2501 O O . SER C 1 69 ? -5.216 50.483 39.678 1.00 25.84 67 SER C O 1
ATOM 2504 N N . ALA C 1 70 ? -3.563 49.378 40.734 1.00 25.80 68 ALA C N 1
ATOM 2505 C CA . ALA C 1 70 ? -3.266 48.470 39.673 1.00 27.10 68 ALA C CA 1
ATOM 2506 C C . ALA C 1 70 ? -3.297 47.039 40.205 1.00 27.38 68 ALA C C 1
ATOM 2507 O O . ALA C 1 70 ? -3.019 46.806 41.373 1.00 28.21 68 ALA C O 1
ATOM 2509 N N . PHE C 1 71 ? -3.590 46.093 39.321 1.00 27.58 69 PHE C N 1
ATOM 2510 C CA . PHE C 1 71 ? -3.679 44.682 39.649 1.00 27.29 69 PHE C CA 1
ATOM 2511 C C . PHE C 1 71 ? -2.978 43.805 38.578 1.00 27.87 69 PHE C C 1
ATOM 2512 O O . PHE C 1 71 ? -2.741 44.241 37.444 1.00 26.77 69 PHE C O 1
ATOM 2520 N N . ALA C 1 72 ? -2.680 42.565 38.968 1.00 27.61 70 ALA C N 1
ATOM 2521 C CA . ALA C 1 72 ? -2.023 41.589 38.122 1.00 28.05 70 ALA C CA 1
ATOM 2522 C C . ALA C 1 72 ? -2.965 41.210 37.007 1.00 28.67 70 ALA C C 1
ATOM 2523 O O . ALA C 1 72 ? -4.175 41.058 37.227 1.00 28.88 70 ALA C O 1
ATOM 2525 N N . LEU C 1 73 ? -2.410 41.070 35.811 1.00 29.57 71 LEU C N 1
ATOM 2526 C CA . LEU C 1 73 ? -3.144 40.637 34.623 1.00 30.74 71 LEU C CA 1
ATOM 2527 C C . LEU C 1 73 ? -2.321 39.573 33.910 1.00 31.33 71 LEU C C 1
ATOM 2528 O O . LEU C 1 73 ? -1.095 39.722 33.721 1.00 31.65 71 LEU C O 1
ATOM 2533 N N . LEU C 1 74 ? -2.982 38.484 33.563 1.00 31.75 72 LEU C N 1
ATOM 2534 C CA . LEU C 1 74 ? -2.396 37.386 32.806 1.00 32.11 72 LEU C CA 1
ATOM 2535 C C . LEU C 1 74 ? -3.199 37.319 31.525 1.00 32.93 72 LEU C C 1
ATOM 2536 O O . LEU C 1 74 ? -4.439 37.167 31.583 1.00 33.12 72 LEU C O 1
ATOM 2541 N N . THR C 1 75 ? -2.540 37.541 30.386 1.00 32.14 73 THR C N 1
ATOM 2542 C CA . THR C 1 75 ? -3.191 37.538 29.095 1.00 31.93 73 THR C CA 1
ATOM 2543 C C . THR C 1 75 ? -2.665 36.441 28.183 1.00 31.40 73 THR C C 1
ATOM 2544 O O . THR C 1 75 ? -1.460 36.256 28.066 1.00 32.04 73 THR C O 1
ATOM 2548 N N . LEU C 1 76 ? -3.581 35.736 27.528 1.00 30.31 74 LEU C N 1
ATOM 2549 C CA . LEU C 1 76 ? -3.249 34.689 26.574 1.00 29.47 74 LEU C CA 1
ATOM 2550 C C . LEU C 1 76 ? -3.399 35.268 25.174 1.00 29.16 74 LEU C C 1
ATOM 2551 O O . LEU C 1 76 ? -4.453 35.888 24.828 1.00 27.58 74 LEU C O 1
ATOM 2556 N N . TYR C 1 77 ? -2.338 35.102 24.401 1.00 28.46 75 TYR C N 1
ATOM 2557 C CA . TYR C 1 77 ? -2.213 35.650 23.070 1.00 29.15 75 TYR C CA 1
ATOM 2558 C C . TYR C 1 77 ? -2.129 34.516 22.074 1.00 28.87 75 TYR C C 1
ATOM 2559 O O . TYR C 1 77 ? -1.594 33.468 22.374 1.00 27.58 75 TYR C O 1
ATOM 2568 N N . SER C 1 78 ? -2.642 34.763 20.876 1.00 29.00 76 SER C N 1
ATOM 2569 C CA . SER C 1 78 ? -2.739 33.744 19.875 1.00 29.92 76 SER C CA 1
ATOM 2570 C C . SER C 1 78 ? -1.354 33.385 19.322 1.00 31.21 76 SER C C 1
ATOM 2571 O O . SER C 1 78 ? -1.130 32.248 18.930 1.00 30.77 76 SER C O 1
ATOM 2574 N N . GLY C 1 79 ? -0.412 34.326 19.347 1.00 31.61 77 GLY C N 1
ATOM 2575 C CA . GLY C 1 79 ? 0.924 34.018 18.841 1.00 32.51 77 GLY C CA 1
ATOM 2576 C C . GLY C 1 79 ? 1.998 34.098 19.900 1.00 32.47 77 GLY C C 1
ATOM 2577 O O . GLY C 1 79 ? 1.721 34.309 21.089 1.00 32.19 77 GLY C O 1
ATOM 2578 N N A SER C 1 80 ? 3.239 33.891 19.492 0.50 32.67 78 SER C N 1
ATOM 2579 N N B SER C 1 80 ? 3.231 33.981 19.409 0.50 32.76 78 SER C N 1
ATOM 2580 C CA A SER C 1 80 ? 4.333 33.878 20.436 0.50 32.73 78 SER C CA 1
ATOM 2581 C CA B SER C 1 80 ? 4.452 33.966 20.195 0.50 32.87 78 SER C CA 1
ATOM 2582 C C A SER C 1 80 ? 4.860 35.293 20.657 0.50 33.02 78 SER C C 1
ATOM 2583 C C B SER C 1 80 ? 4.834 35.354 20.675 0.50 33.11 78 SER C C 1
ATOM 2584 O O A SER C 1 80 ? 4.405 36.250 20.020 0.50 32.11 78 SER C O 1
ATOM 2585 O O B SER C 1 80 ? 4.280 36.362 20.220 0.50 32.24 78 SER C O 1
ATOM 2590 N N . ARG C 1 81 ? 5.817 35.409 21.575 1.00 33.58 79 ARG C N 1
ATOM 2591 C CA . ARG C 1 81 ? 6.216 36.687 22.176 1.00 34.33 79 ARG C CA 1
ATOM 2592 C C . ARG C 1 81 ? 6.665 37.736 21.167 1.00 35.04 79 ARG C C 1
ATOM 2593 O O . ARG C 1 81 ? 6.593 38.910 21.461 1.00 36.23 79 ARG C O 1
ATOM 2601 N N . PHE C 1 82 ? 7.215 37.311 20.037 1.00 35.64 80 PHE C N 1
ATOM 2602 C CA . PHE C 1 82 ? 7.658 38.231 19.012 1.00 36.77 80 PHE C CA 1
ATOM 2603 C C . PHE C 1 82 ? 6.574 38.538 18.002 1.00 36.84 80 PHE C C 1
ATOM 2604 O O . PHE C 1 82 ? 6.752 39.428 17.170 1.00 36.73 80 PHE C O 1
ATOM 2612 N N . SER C 1 83 ? 5.445 37.835 18.093 1.00 36.72 81 SER C N 1
ATOM 2613 C CA . SER C 1 83 ? 4.311 38.102 17.220 1.00 36.62 81 SER C CA 1
ATOM 2614 C C . SER C 1 83 ? 2.990 37.681 17.885 1.00 35.45 81 SER C C 1
ATOM 2615 O O . SER C 1 83 ? 2.386 36.665 17.550 1.00 33.97 81 SER C O 1
ATOM 2618 N N . ARG C 1 84 ? 2.583 38.464 18.872 1.00 34.64 82 ARG C N 1
ATOM 2619 C CA . ARG C 1 84 ? 1.556 38.047 19.814 1.00 34.37 82 ARG C CA 1
ATOM 2620 C C . ARG C 1 84 ? 0.201 37.819 19.190 1.00 32.81 82 ARG C C 1
ATOM 2621 O O . ARG C 1 84 ? -0.536 36.981 19.668 1.00 32.84 82 ARG C O 1
ATOM 2629 N N . GLY C 1 85 ? -0.105 38.544 18.118 1.00 32.00 83 GLY C N 1
ATOM 2630 C CA . GLY C 1 85 ? -1.397 38.395 17.416 1.00 32.21 83 GLY C CA 1
ATOM 2631 C C . GLY C 1 85 ? -2.547 38.948 18.253 1.00 31.88 83 GLY C C 1
ATOM 2632 O O . GLY C 1 85 ? -2.470 40.052 18.742 1.00 32.85 83 GLY C O 1
ATOM 2633 N N . GLU C 1 86 ? -3.556 38.128 18.517 1.00 32.33 84 GLU C N 1
ATOM 2634 C CA . GLU C 1 86 ? -4.783 38.580 19.157 1.00 31.64 84 GLU C CA 1
ATOM 2635 C C . GLU C 1 86 ? -4.880 38.074 20.578 1.00 30.82 84 GLU C C 1
ATOM 2636 O O . GLU C 1 86 ? -4.384 36.966 20.921 1.00 28.86 84 GLU C O 1
ATOM 2642 N N . VAL C 1 87 ? -5.506 38.916 21.399 1.00 29.70 85 VAL C N 1
ATOM 2643 C CA . VAL C 1 87 ? -5.884 38.570 22.755 1.00 29.49 85 VAL C CA 1
ATOM 2644 C C . VAL C 1 87 ? -7.005 37.527 22.794 1.00 28.82 85 VAL C C 1
ATOM 2645 O O . VAL C 1 87 ? -8.057 37.707 22.225 1.00 28.86 85 VAL C O 1
ATOM 2649 N N . LEU C 1 88 ? -6.772 36.432 23.484 1.00 28.22 86 LEU C N 1
ATOM 2650 C CA . LEU C 1 88 ? -7.699 35.359 23.534 1.00 28.84 86 LEU C CA 1
ATOM 2651 C C . LEU C 1 88 ? -8.363 35.242 24.871 1.00 29.47 86 LEU C C 1
ATOM 2652 O O . LEU C 1 88 ? -9.350 34.567 24.961 1.00 30.84 86 LEU C O 1
ATOM 2657 N N . TYR C 1 89 ? -7.785 35.788 25.929 1.00 30.05 87 TYR C N 1
ATOM 2658 C CA . TYR C 1 89 ? -8.322 35.577 27.290 1.00 29.60 87 TYR C CA 1
ATOM 2659 C C . TYR C 1 89 ? -7.507 36.409 28.227 1.00 29.60 87 TYR C C 1
ATOM 2660 O O . TYR C 1 89 ? -6.299 36.566 28.014 1.00 30.51 87 TYR C O 1
ATOM 2669 N N A ARG C 1 90 ? -8.153 36.965 29.246 0.50 29.14 88 ARG C N 1
ATOM 2670 N N B ARG C 1 90 ? -8.154 36.958 29.247 0.50 29.41 88 ARG C N 1
ATOM 2671 C CA A ARG C 1 90 ? -7.476 37.759 30.260 0.50 28.99 88 ARG C CA 1
ATOM 2672 C CA B ARG C 1 90 ? -7.467 37.724 30.271 0.50 29.48 88 ARG C CA 1
ATOM 2673 C C A ARG C 1 90 ? -7.957 37.301 31.631 0.50 29.22 88 ARG C C 1
ATOM 2674 C C B ARG C 1 90 ? -7.956 37.280 31.633 0.50 29.48 88 ARG C C 1
ATOM 2675 O O A ARG C 1 90 ? -9.124 37.002 31.808 0.50 28.91 88 ARG C O 1
ATOM 2676 O O B ARG C 1 90 ? -9.120 36.965 31.806 0.50 29.14 88 ARG C O 1
ATOM 2691 N N . TYR C 1 91 ? -7.046 37.238 32.589 1.00 29.83 89 TYR C N 1
ATOM 2692 C CA . TYR C 1 91 ? -7.359 36.789 33.918 1.00 30.51 89 TYR C CA 1
ATOM 2693 C C . TYR C 1 91 ? -6.641 37.651 34.936 1.00 30.77 89 TYR C C 1
ATOM 2694 O O . TYR C 1 91 ? -5.517 38.103 34.702 1.00 29.85 89 TYR C O 1
ATOM 2703 N N . SER C 1 92 ? -7.313 37.883 36.062 1.00 30.81 90 SER C N 1
ATOM 2704 C CA . SER C 1 92 ? -6.727 38.609 37.178 1.00 31.00 90 SER C CA 1
ATOM 2705 C C . SER C 1 92 ? -7.193 38.002 38.467 1.00 32.42 90 SER C C 1
ATOM 2706 O O . SER C 1 92 ? -8.316 37.507 38.538 1.00 31.35 90 SER C O 1
ATOM 2709 N N . ASN C 1 93 ? -6.325 38.011 39.485 1.00 33.32 91 ASN C N 1
ATOM 2710 C CA . ASN C 1 93 ? -6.734 37.598 40.815 1.00 34.45 91 ASN C CA 1
ATOM 2711 C C . ASN C 1 93 ? -7.176 38.804 41.634 1.00 35.98 91 ASN C C 1
ATOM 2712 O O . ASN C 1 93 ? -7.216 38.720 42.856 1.00 36.57 91 ASN C O 1
ATOM 2717 N N . ALA C 1 94 ? -7.487 39.926 40.982 1.00 36.55 92 ALA C N 1
ATOM 2718 C CA . ALA C 1 94 ? -7.861 41.145 41.700 1.00 37.72 92 ALA C CA 1
ATOM 2719 C C . ALA C 1 94 ? -8.688 40.853 42.972 1.00 38.50 92 ALA C C 1
ATOM 2720 O O . ALA C 1 94 ? -8.379 41.380 44.055 1.00 39.59 92 ALA C O 1
ATOM 2722 N N . GLY C 1 95 ? -9.733 40.033 42.843 1.00 39.26 93 GLY C N 1
ATOM 2723 C CA . GLY C 1 95 ? -10.501 39.525 44.000 1.00 38.88 93 GLY C CA 1
ATOM 2724 C C . GLY C 1 95 ? -11.051 40.581 44.951 1.00 38.98 93 GLY C C 1
ATOM 2725 O O . GLY C 1 95 ? -11.522 41.639 44.519 1.00 38.49 93 GLY C O 1
ATOM 2726 N N . ARG C 1 96 ? -10.966 40.304 46.248 1.00 39.32 94 ARG C N 1
ATOM 2727 C CA . ARG C 1 96 ? -11.585 41.154 47.270 1.00 40.37 94 ARG C CA 1
ATOM 2728 C C . ARG C 1 96 ? -11.023 42.571 47.286 1.00 39.54 94 ARG C C 1
ATOM 2729 O O . ARG C 1 96 ? -11.793 43.516 47.456 1.00 38.97 94 ARG C O 1
ATOM 2737 N N . ALA C 1 97 ? -9.700 42.693 47.107 1.00 39.02 95 ALA C N 1
ATOM 2738 C CA . ALA C 1 97 ? -8.987 43.997 47.057 1.00 39.42 95 ALA C CA 1
ATOM 2739 C C . ALA C 1 97 ? -9.533 44.907 45.960 1.00 38.96 95 ALA C C 1
ATOM 2740 O O . ALA C 1 97 ? -9.437 46.117 46.058 1.00 38.41 95 ALA C O 1
ATOM 2742 N N . ALA C 1 98 ? -10.085 44.303 44.906 1.00 38.72 96 ALA C N 1
ATOM 2743 C CA . ALA C 1 98 ? -10.688 45.074 43.821 1.00 39.31 96 ALA C CA 1
ATOM 2744 C C . ALA C 1 98 ? -12.199 45.062 43.943 1.00 39.33 96 ALA C C 1
ATOM 2745 O O . ALA C 1 98 ? -12.883 45.567 43.082 1.00 39.50 96 ALA C O 1
ATOM 2747 N N . GLY C 1 99 ? -12.720 44.448 44.993 1.00 39.59 97 GLY C N 1
ATOM 2748 C CA . GLY C 1 99 ? -14.147 44.441 45.207 1.00 40.08 97 GLY C CA 1
ATOM 2749 C C . GLY C 1 99 ? -14.918 43.364 44.449 1.00 40.25 97 GLY C C 1
ATOM 2750 O O . GLY C 1 99 ? -16.126 43.462 44.327 1.00 39.72 97 GLY C O 1
ATOM 2751 N N . ILE C 1 100 ? -14.240 42.335 43.950 1.00 41.30 98 ILE C N 1
ATOM 2752 C CA . ILE C 1 100 ? -14.918 41.291 43.182 1.00 42.20 98 ILE C CA 1
ATOM 2753 C C . ILE C 1 100 ? -15.505 40.240 44.126 1.00 43.10 98 ILE C C 1
ATOM 2754 O O . ILE C 1 100 ? -14.767 39.586 44.828 1.00 43.35 98 ILE C O 1
ATOM 2759 N N . GLN C 1 101 ? -16.835 40.144 44.160 1.00 45.20 99 GLN C N 1
ATOM 2760 C CA . GLN C 1 101 ? -17.607 39.023 44.782 1.00 46.60 99 GLN C CA 1
ATOM 2761 C C . GLN C 1 101 ? -17.490 37.703 43.974 1.00 47.26 99 GLN C C 1
ATOM 2762 O O . GLN C 1 101 ? -17.330 36.618 44.539 1.00 46.65 99 GLN C O 1
ATOM 2768 N N . CYS C 1 102 ? -17.639 37.810 42.646 1.00 48.36 100 CYS C N 1
ATOM 2769 C CA . CYS C 1 102 ? -17.736 36.640 41.755 1.00 49.45 100 CYS C CA 1
ATOM 2770 C C . CYS C 1 102 ? -16.514 36.405 40.938 1.00 48.27 100 CYS C C 1
ATOM 2771 O O . CYS C 1 102 ? -16.492 36.764 39.724 1.00 47.88 100 CYS C O 1
ATOM 2774 N N . ASN C 1 103 ? -15.532 35.749 41.556 1.00 46.82 101 ASN C N 1
ATOM 2775 C CA . ASN C 1 103 ? -14.320 35.337 40.846 1.00 45.90 101 ASN C CA 1
ATOM 2776 C C . ASN C 1 103 ? -14.602 34.520 39.560 1.00 43.28 101 ASN C C 1
ATOM 2777 O O . ASN C 1 103 ? -13.786 34.556 38.625 1.00 42.95 101 ASN C O 1
ATOM 2782 N N . ASP C 1 104 ? -15.759 33.842 39.482 1.00 39.76 102 ASP C N 1
ATOM 2783 C CA . ASP C 1 104 ? -16.093 33.084 38.277 1.00 37.56 102 ASP C CA 1
ATOM 2784 C C . ASP C 1 104 ? -16.126 33.917 36.983 1.00 34.20 102 ASP C C 1
ATOM 2785 O O . ASP C 1 104 ? -15.890 33.393 35.908 1.00 33.48 102 ASP C O 1
ATOM 2790 N N . PHE C 1 105 ? -16.402 35.204 37.081 1.00 30.44 103 PHE C N 1
ATOM 2791 C CA . PHE C 1 105 ? -16.653 36.007 35.904 1.00 28.06 103 PHE C CA 1
ATOM 2792 C C . PHE C 1 105 ? -15.537 36.978 35.576 1.00 26.81 103 PHE C C 1
ATOM 2793 O O . PHE C 1 105 ? -15.701 37.833 34.716 1.00 27.47 103 PHE C O 1
ATOM 2801 N N . ILE C 1 106 ? -14.377 36.826 36.194 1.00 26.89 104 ILE C N 1
ATOM 2802 C CA . ILE C 1 106 ? -13.293 37.815 36.035 1.00 26.47 104 ILE C CA 1
ATOM 2803 C C . ILE C 1 106 ? -12.860 37.933 34.572 1.00 25.40 104 ILE C C 1
ATOM 2804 O O . ILE C 1 106 ? -12.723 39.041 34.086 1.00 24.90 104 ILE C O 1
ATOM 2809 N N . ALA C 1 107 ? -12.788 36.828 33.819 1.00 24.07 105 ALA C N 1
ATOM 2810 C CA . ALA C 1 107 ? -12.403 36.939 32.405 1.00 22.80 105 ALA C CA 1
ATOM 2811 C C . ALA C 1 107 ? -13.480 37.661 31.612 1.00 21.71 105 ALA C C 1
ATOM 2812 O O . ALA C 1 107 ? -13.183 38.500 30.746 1.00 23.41 105 ALA C O 1
ATOM 2814 N N . LEU C 1 108 ? -14.721 37.419 31.952 1.00 20.74 106 LEU C N 1
ATOM 2815 C CA . LEU C 1 108 ? -15.818 38.137 31.288 1.00 21.33 106 LEU C CA 1
ATOM 2816 C C . LEU C 1 108 ? -15.771 39.629 31.607 1.00 22.26 106 LEU C C 1
ATOM 2817 O O . LEU C 1 108 ? -15.972 40.485 30.730 1.00 22.57 106 LEU C O 1
ATOM 2822 N N . TYR C 1 109 ? -15.492 39.950 32.862 1.00 23.35 107 TYR C N 1
ATOM 2823 C CA . TYR C 1 109 ? -15.442 41.357 33.294 1.00 23.78 107 TYR C CA 1
ATOM 2824 C C . TYR C 1 109 ? -14.327 42.107 32.626 1.00 23.83 107 TYR C C 1
ATOM 2825 O O . TYR C 1 109 ? -14.513 43.223 32.144 1.00 24.69 107 TYR C O 1
ATOM 2834 N N . LEU C 1 110 ? -13.154 41.489 32.564 1.00 24.87 108 LEU C N 1
ATOM 2835 C CA . LEU C 1 110 ? -11.997 42.115 31.892 1.00 24.50 108 LEU C CA 1
ATOM 2836 C C . LEU C 1 110 ? -12.272 42.267 30.410 1.00 25.43 108 LEU C C 1
ATOM 2837 O O . LEU C 1 110 ? -12.001 43.316 29.804 1.00 26.20 108 LEU C O 1
ATOM 2842 N N . ASN C 1 111 ? -12.865 41.239 29.814 1.00 25.71 109 ASN C N 1
ATOM 2843 C CA . ASN C 1 111 ? -13.238 41.302 28.401 1.00 25.21 109 ASN C CA 1
ATOM 2844 C C . ASN C 1 111 ? -14.101 42.546 28.122 1.00 24.81 109 ASN C C 1
ATOM 2845 O O . ASN C 1 111 ? -13.834 43.305 27.194 1.00 22.60 109 ASN C O 1
ATOM 2850 N N . HIS C 1 112 ? -15.142 42.724 28.935 1.00 24.95 110 HIS C N 1
ATOM 2851 C CA . HIS C 1 112 ? -16.025 43.892 28.844 1.00 24.53 110 HIS C CA 1
ATOM 2852 C C . HIS C 1 112 ? -15.317 45.230 29.061 1.00 24.85 110 HIS C C 1
ATOM 2853 O O . HIS C 1 112 ? -15.533 46.175 28.338 1.00 23.55 110 HIS C O 1
ATOM 2860 N N . LEU C 1 113 ? -14.478 45.303 30.084 1.00 25.32 111 LEU C N 1
ATOM 2861 C CA . LEU C 1 113 ? -13.852 46.565 30.433 1.00 25.44 111 LEU C CA 1
ATOM 2862 C C . LEU C 1 113 ? -12.847 46.973 29.357 1.00 25.68 111 LEU C C 1
ATOM 2863 O O . LEU C 1 113 ? -12.731 48.156 29.045 1.00 24.75 111 LEU C O 1
ATOM 2868 N N . PHE C 1 114 ? -12.143 46.013 28.782 1.00 24.98 112 PHE C N 1
ATOM 2869 C CA . PHE C 1 114 ? -11.269 46.332 27.632 1.00 25.47 112 PHE C CA 1
ATOM 2870 C C . PHE C 1 114 ? -12.062 46.736 26.369 1.00 25.88 112 PHE C C 1
ATOM 2871 O O . PHE C 1 114 ? -11.688 47.663 25.643 1.00 24.82 112 PHE C O 1
ATOM 2879 N N . ALA C 1 115 ? -13.154 46.028 26.120 1.00 24.92 113 ALA C N 1
ATOM 2880 C CA . ALA C 1 115 ? -13.997 46.302 24.961 1.00 25.21 113 ALA C CA 1
ATOM 2881 C C . ALA C 1 115 ? -14.588 47.683 25.034 1.00 24.71 113 ALA C C 1
ATOM 2882 O O . ALA C 1 115 ? -14.854 48.268 24.005 1.00 24.50 113 ALA C O 1
ATOM 2884 N N . GLN C 1 116 ? -14.860 48.154 26.242 1.00 24.39 114 GLN C N 1
ATOM 2885 C CA . GLN C 1 116 ? -15.356 49.481 26.434 1.00 25.23 114 GLN C CA 1
ATOM 2886 C C . GLN C 1 116 ? -14.253 50.551 26.516 1.00 25.92 114 GLN C C 1
ATOM 2887 O O . GLN C 1 116 ? -14.564 51.726 26.742 1.00 25.20 114 GLN C O 1
ATOM 2893 N N . GLY C 1 117 ? -12.994 50.152 26.322 1.00 24.89 115 GLY C N 1
ATOM 2894 C CA . GLY C 1 117 ? -11.882 51.086 26.334 1.00 25.25 115 GLY C CA 1
ATOM 2895 C C . GLY C 1 117 ? -11.529 51.710 27.662 1.00 24.49 115 GLY C C 1
ATOM 2896 O O . GLY C 1 117 ? -10.864 52.765 27.714 1.00 24.56 115 GLY C O 1
ATOM 2897 N N . LEU C 1 118 ? -11.973 51.070 28.733 1.00 24.33 116 LEU C N 1
ATOM 2898 C CA . LEU C 1 118 ? -11.951 51.654 30.094 1.00 24.00 116 LEU C CA 1
ATOM 2899 C C . LEU C 1 118 ? -10.638 51.422 30.848 1.00 24.04 116 LEU C C 1
ATOM 2900 O O . LEU C 1 118 ? -10.300 52.161 31.798 1.00 23.29 116 LEU C O 1
ATOM 2905 N N . VAL C 1 119 ? -9.885 50.428 30.380 1.00 23.90 117 VAL C N 1
ATOM 2906 C CA . VAL C 1 119 ? -8.679 49.938 31.038 1.00 23.56 117 VAL C CA 1
ATOM 2907 C C . VAL C 1 119 ? -7.584 49.651 29.997 1.00 24.37 117 VAL C C 1
ATOM 2908 O O . VAL C 1 119 ? -7.869 49.507 28.807 1.00 24.64 117 VAL C O 1
ATOM 2912 N N . ILE C 1 120 ? -6.346 49.598 30.453 1.00 24.56 118 ILE C N 1
ATOM 2913 C CA . ILE C 1 120 ? -5.205 49.189 29.613 1.00 24.92 118 ILE C CA 1
ATOM 2914 C C . ILE C 1 120 ? -4.431 48.093 30.323 1.00 26.15 118 ILE C C 1
ATOM 2915 O O . ILE C 1 120 ? -4.589 47.895 31.548 1.00 26.37 118 ILE C O 1
ATOM 2920 N N . ALA C 1 121 ? -3.599 47.398 29.559 1.00 26.68 119 ALA C N 1
ATOM 2921 C CA . ALA C 1 121 ? -2.670 46.418 30.078 1.00 28.98 119 ALA C CA 1
ATOM 2922 C C . ALA C 1 121 ? -1.317 47.093 29.974 1.00 31.33 119 ALA C C 1
ATOM 2923 O O . ALA C 1 121 ? -0.879 47.373 28.884 1.00 32.58 119 ALA C O 1
ATOM 2925 N N . SER C 1 122 ? -0.665 47.397 31.082 1.00 33.04 120 SER C N 1
ATOM 2926 C CA . SER C 1 122 ? 0.702 47.881 31.007 1.00 35.09 120 SER C CA 1
ATOM 2927 C C . SER C 1 122 ? 1.626 46.732 31.310 1.00 35.62 120 SER C C 1
ATOM 2928 O O . SER C 1 122 ? 1.192 45.570 31.451 1.00 33.83 120 SER C O 1
ATOM 2931 N N . ASP C 1 123 ? 2.915 47.060 31.343 1.00 37.26 121 ASP C N 1
ATOM 2932 C CA . ASP C 1 123 ? 3.969 46.063 31.443 1.00 37.95 121 ASP C CA 1
ATOM 2933 C C . ASP C 1 123 ? 3.924 45.361 32.800 1.00 36.63 121 ASP C C 1
ATOM 2934 O O . ASP C 1 123 ? 3.342 45.875 33.759 1.00 35.59 121 ASP C O 1
ATOM 2939 N N . PHE C 1 124 ? 4.577 44.203 32.858 1.00 34.70 122 PHE C N 1
ATOM 2940 C CA . PHE C 1 124 ? 4.900 43.505 34.084 1.00 33.29 122 PHE C CA 1
ATOM 2941 C C . PHE C 1 124 ? 5.339 44.477 35.199 1.00 32.79 122 PHE C C 1
ATOM 2942 O O . PHE C 1 124 ? 6.155 45.359 34.968 1.00 32.62 122 PHE C O 1
ATOM 2950 N N . THR C 1 125 ? 4.800 44.291 36.397 1.00 32.14 123 THR C N 1
ATOM 2951 C CA . THR C 1 125 ? 5.271 45.011 37.579 1.00 32.11 123 THR C CA 1
ATOM 2952 C C . THR C 1 125 ? 5.814 44.014 38.560 1.00 30.97 123 THR C C 1
ATOM 2953 O O . THR C 1 125 ? 5.106 43.115 39.016 1.00 31.10 123 THR C O 1
ATOM 2957 N N . GLU C 1 126 ? 7.074 44.199 38.885 1.00 29.95 124 GLU C N 1
ATOM 2958 C CA . GLU C 1 126 ? 7.806 43.343 39.800 1.00 29.90 124 GLU C CA 1
ATOM 2959 C C . GLU C 1 126 ? 7.049 43.187 41.105 1.00 29.55 124 GLU C C 1
ATOM 2960 O O . GLU C 1 126 ? 6.974 42.089 41.685 1.00 28.19 124 GLU C O 1
ATOM 2966 N N . SER C 1 127 ? 6.455 44.286 41.573 1.00 29.09 125 SER C N 1
ATOM 2967 C CA . SER C 1 127 ? 5.826 44.259 42.882 1.00 29.16 125 SER C CA 1
ATOM 2968 C C . SER C 1 127 ? 4.546 43.442 42.849 1.00 28.68 125 SER C C 1
ATOM 2969 O O . SER C 1 127 ? 3.986 43.183 43.879 1.00 28.48 125 SER C O 1
ATOM 2972 N N . LEU C 1 128 ? 4.090 43.030 41.672 1.00 28.59 126 LEU C N 1
ATOM 2973 C CA . LEU C 1 128 ? 2.940 42.156 41.583 1.00 29.89 126 LEU C CA 1
ATOM 2974 C C . LEU C 1 128 ? 3.325 40.677 41.489 1.00 30.55 126 LEU C C 1
ATOM 2975 O O . LEU C 1 128 ? 2.467 39.811 41.250 1.00 31.52 126 LEU C O 1
ATOM 2980 N N . ARG C 1 129 ? 4.605 40.390 41.679 1.00 32.06 127 ARG C N 1
ATOM 2981 C CA . ARG C 1 129 ? 5.158 39.045 41.501 1.00 32.63 127 ARG C CA 1
ATOM 2982 C C . ARG C 1 129 ? 4.292 37.912 42.042 1.00 32.74 127 ARG C C 1
ATOM 2983 O O . ARG C 1 129 ? 3.909 37.005 41.316 1.00 33.08 127 ARG C O 1
ATOM 2991 N N . THR C 1 130 ? 3.987 37.971 43.324 1.00 33.21 128 THR C N 1
ATOM 2992 C CA . THR C 1 130 ? 3.305 36.877 43.974 1.00 33.80 128 THR C CA 1
ATOM 2993 C C . THR C 1 130 ? 1.858 36.734 43.413 1.00 33.85 128 THR C C 1
ATOM 2994 O O . THR C 1 130 ? 1.299 35.642 43.359 1.00 34.23 128 THR C O 1
ATOM 2998 N N . ASP C 1 131 ? 1.265 37.825 42.949 1.00 33.85 129 ASP C N 1
ATOM 2999 C CA . ASP C 1 131 ? -0.069 37.741 42.317 1.00 34.13 129 ASP C CA 1
ATOM 3000 C C . ASP C 1 131 ? -0.053 37.050 40.963 1.00 33.56 129 ASP C C 1
ATOM 3001 O O . ASP C 1 131 ? -0.983 36.314 40.646 1.00 33.90 129 ASP C O 1
ATOM 3006 N N . TYR C 1 132 ? 0.980 37.288 40.156 1.00 32.96 130 TYR C N 1
ATOM 3007 C CA . TYR C 1 132 ? 1.099 36.572 38.890 1.00 32.76 130 TYR C CA 1
ATOM 3008 C C . TYR C 1 132 ? 1.182 35.066 39.138 1.00 33.67 130 TYR C C 1
ATOM 3009 O O . TYR C 1 132 ? 0.597 34.285 38.400 1.00 33.28 130 TYR C O 1
ATOM 3018 N N . GLU C 1 133 ? 1.905 34.666 40.185 1.00 34.57 131 GLU C N 1
ATOM 3019 C CA . GLU C 1 133 ? 1.985 33.254 40.537 1.00 36.09 131 GLU C CA 1
ATOM 3020 C C . GLU C 1 133 ? 0.627 32.711 40.874 1.00 35.84 131 GLU C C 1
ATOM 3021 O O . GLU C 1 133 ? 0.254 31.650 40.388 1.00 35.75 131 GLU C O 1
ATOM 3027 N N . LEU C 1 134 ? -0.112 33.433 41.711 1.00 35.79 132 LEU C N 1
ATOM 3028 C CA . LEU C 1 134 ? -1.496 33.057 41.993 1.00 35.91 132 LEU C CA 1
ATOM 3029 C C . LEU C 1 134 ? -2.324 32.944 40.682 1.00 35.56 132 LEU C C 1
ATOM 3030 O O . LEU C 1 134 ? -2.990 31.933 40.444 1.00 35.56 132 LEU C O 1
ATOM 3035 N N . CYS C 1 135 ? -2.242 33.922 39.797 1.00 34.83 133 CYS C N 1
ATOM 3036 C CA . CYS C 1 135 ? -3.019 33.809 38.565 1.00 35.36 133 CYS C CA 1
ATOM 3037 C C . CYS C 1 135 ? -2.689 32.547 37.769 1.00 35.94 133 CYS C C 1
ATOM 3038 O O . CYS C 1 135 ? -3.590 31.858 37.289 1.00 35.44 133 CYS C O 1
ATOM 3041 N N . GLU C 1 136 ? -1.392 32.257 37.644 1.00 36.80 134 GLU C N 1
ATOM 3042 C CA . GLU C 1 136 ? -0.904 31.189 36.769 1.00 37.93 134 GLU C CA 1
ATOM 3043 C C . GLU C 1 136 ? -1.338 29.851 37.335 1.00 37.36 134 GLU C C 1
ATOM 3044 O O . GLU C 1 136 ? -1.528 28.894 36.583 1.00 37.86 134 GLU C O 1
ATOM 3050 N N . GLY C 1 137 ? -1.532 29.815 38.646 1.00 36.54 135 GLY C N 1
ATOM 3051 C CA . GLY C 1 137 ? -1.977 28.634 39.323 1.00 37.11 135 GLY C CA 1
ATOM 3052 C C . GLY C 1 137 ? -3.456 28.397 39.196 1.00 37.51 135 GLY C C 1
ATOM 3053 O O . GLY C 1 137 ? -3.916 27.300 39.412 1.00 37.40 135 GLY C O 1
ATOM 3054 N N . ASP C 1 138 ? -4.213 29.416 38.828 1.00 38.57 136 ASP C N 1
ATOM 3055 C CA . ASP C 1 138 ? -5.659 29.306 38.892 1.00 39.29 136 ASP C CA 1
ATOM 3056 C C . ASP C 1 138 ? -6.241 28.298 37.921 1.00 38.90 136 ASP C C 1
ATOM 3057 O O . ASP C 1 138 ? -5.849 28.224 36.760 1.00 38.25 136 ASP C O 1
ATOM 3062 N N . SER C 1 139 ? -7.222 27.561 38.429 1.00 38.66 137 SER C N 1
ATOM 3063 C CA . SER C 1 139 ? -7.877 26.478 37.703 1.00 38.92 137 SER C CA 1
ATOM 3064 C C . SER C 1 139 ? -8.596 26.927 36.432 1.00 37.90 137 SER C C 1
ATOM 3065 O O . SER C 1 139 ? -8.443 26.327 35.370 1.00 37.84 137 SER C O 1
ATOM 3068 N N . ASP C 1 140 ? -9.395 27.969 36.549 1.00 37.52 138 ASP C N 1
ATOM 3069 C CA . ASP C 1 140 ? -10.100 28.515 35.380 1.00 38.00 138 ASP C CA 1
ATOM 3070 C C . ASP C 1 140 ? -9.163 29.018 34.292 1.00 36.99 138 ASP C C 1
ATOM 3071 O O . ASP C 1 140 ? -9.422 28.841 33.097 1.00 37.18 138 ASP C O 1
ATOM 3076 N N . PHE C 1 141 ? -8.102 29.700 34.707 1.00 36.33 139 PHE C N 1
ATOM 3077 C CA . PHE C 1 141 ? -7.099 30.171 33.762 1.00 35.95 139 PHE C CA 1
ATOM 3078 C C . PHE C 1 141 ? -6.510 28.994 32.959 1.00 35.41 139 PHE C C 1
ATOM 3079 O O . PHE C 1 141 ? -6.492 28.993 31.725 1.00 34.16 139 PHE C O 1
ATOM 3087 N N A ARG C 1 142 ? -6.059 27.984 33.692 0.50 35.29 140 ARG C N 1
ATOM 3088 N N B ARG C 1 142 ? -6.050 27.972 33.662 0.50 35.19 140 ARG C N 1
ATOM 3089 C CA A ARG C 1 142 ? -5.422 26.816 33.107 0.50 35.37 140 ARG C CA 1
ATOM 3090 C CA B ARG C 1 142 ? -5.380 26.871 32.993 0.50 35.17 140 ARG C CA 1
ATOM 3091 C C A ARG C 1 142 ? -6.333 26.065 32.126 0.50 35.04 140 ARG C C 1
ATOM 3092 C C B ARG C 1 142 ? -6.332 26.049 32.101 0.50 34.95 140 ARG C C 1
ATOM 3093 O O A ARG C 1 142 ? -5.887 25.641 31.062 0.50 34.43 140 ARG C O 1
ATOM 3094 O O B ARG C 1 142 ? -5.911 25.561 31.054 0.50 34.35 140 ARG C O 1
ATOM 3109 N N . LYS C 1 143 ? -7.608 25.932 32.478 1.00 34.81 141 LYS C N 1
ATOM 3110 C CA . LYS C 1 143 ? -8.597 25.299 31.606 1.00 34.86 141 LYS C CA 1
ATOM 3111 C C . LYS C 1 143 ? -8.784 26.075 30.292 1.00 34.10 141 LYS C C 1
ATOM 3112 O O . LYS C 1 143 ? -8.889 25.463 29.220 1.00 33.54 141 LYS C O 1
ATOM 3118 N N . ALA C 1 144 ? -8.838 27.411 30.404 1.00 32.68 142 ALA C N 1
ATOM 3119 C CA . ALA C 1 144 ? -9.050 28.281 29.248 1.00 31.89 142 ALA C CA 1
ATOM 3120 C C . ALA C 1 144 ? -7.850 28.115 28.339 1.00 31.67 142 ALA C C 1
ATOM 3121 O O . ALA C 1 144 ? -7.987 27.893 27.136 1.00 30.64 142 ALA C O 1
ATOM 3123 N N . GLN C 1 145 ? -6.666 28.139 28.953 1.00 32.03 143 GLN C N 1
ATOM 3124 C CA . GLN C 1 145 ? -5.423 27.871 28.235 1.00 32.80 143 GLN C CA 1
ATOM 3125 C C . GLN C 1 145 ? -5.450 26.528 27.484 1.00 32.76 143 GLN C C 1
ATOM 3126 O O . GLN C 1 145 ? -5.160 26.464 26.285 1.00 32.17 143 GLN C O 1
ATOM 3132 N N . ALA C 1 146 ? -5.855 25.462 28.152 1.00 33.19 144 ALA C N 1
ATOM 3133 C CA . ALA C 1 146 ? -5.847 24.147 27.504 1.00 33.93 144 ALA C CA 1
ATOM 3134 C C . ALA C 1 146 ? -6.839 24.114 26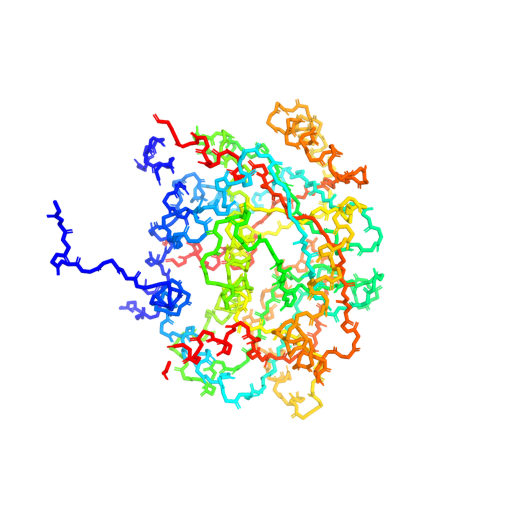.351 1.00 34.31 144 ALA C C 1
ATOM 3135 O O . ALA C 1 146 ? -6.520 23.606 25.281 1.00 33.76 144 ALA C O 1
ATOM 3137 N N . GLU C 1 147 ? -8.023 24.691 26.548 1.00 35.09 145 GLU C N 1
ATOM 3138 C CA . GLU C 1 147 ? -9.009 24.727 25.459 1.00 36.23 145 GLU C CA 1
ATOM 3139 C C . GLU C 1 147 ? -8.388 25.418 24.272 1.00 34.86 145 GLU C C 1
ATOM 3140 O O . GLU C 1 147 ? -8.484 24.938 23.153 1.00 34.21 145 GLU C O 1
ATOM 3146 N N . LEU C 1 148 ? -7.780 26.577 24.520 1.00 33.46 146 LEU C N 1
ATOM 3147 C CA . LEU C 1 148 ? -7.288 27.385 23.429 1.00 32.53 146 LEU C CA 1
ATOM 3148 C C . LEU C 1 148 ? -6.144 26.690 22.730 1.00 32.98 146 LEU C C 1
ATOM 3149 O O . LEU C 1 148 ? -6.008 26.767 21.506 1.00 32.24 146 LEU C O 1
ATOM 3154 N N . GLN C 1 149 ? -5.326 25.994 23.503 1.00 34.35 147 GLN C N 1
ATOM 3155 C CA . GLN C 1 149 ? -4.155 25.302 22.939 1.00 35.98 147 GLN C CA 1
ATOM 3156 C C . GLN C 1 149 ? -4.522 24.260 21.900 1.00 35.79 147 GLN C C 1
ATOM 3157 O O . GLN C 1 149 ? -3.793 24.035 20.951 1.00 36.40 147 GLN C O 1
ATOM 3163 N N . ILE C 1 150 ? -5.679 23.655 22.040 1.00 36.15 148 ILE C N 1
ATOM 3164 C CA . ILE C 1 150 ? -6.083 22.656 21.075 1.00 36.53 148 ILE C CA 1
ATOM 3165 C C . ILE C 1 150 ? -5.961 23.204 19.663 1.00 36.79 148 ILE C C 1
ATOM 3166 O O . ILE C 1 150 ? -5.517 22.519 18.781 1.00 37.01 148 ILE C O 1
ATOM 3171 N N . HIS C 1 151 ? -6.375 24.450 19.451 1.00 36.85 149 HIS C N 1
ATOM 3172 C CA . HIS C 1 151 ? -6.441 25.004 18.105 1.00 36.01 149 HIS C CA 1
ATOM 3173 C C . HIS C 1 151 ? -5.428 26.098 17.834 1.00 35.43 149 HIS C C 1
ATOM 3174 O O . HIS C 1 151 ? -5.248 26.452 16.679 1.00 35.49 149 HIS C O 1
ATOM 3181 N N . LEU C 1 152 ? -4.793 26.642 18.880 1.00 34.85 150 LEU C N 1
ATOM 3182 C CA . LEU C 1 152 ? -3.764 27.671 18.733 1.00 34.67 150 LEU C CA 1
ATOM 3183 C C . LEU C 1 152 ? -2.497 27.250 19.506 1.00 35.04 150 LEU C C 1
ATOM 3184 O O . LEU C 1 152 ? -2.263 27.667 20.644 1.00 33.95 150 LEU C O 1
ATOM 3189 N N . PRO C 1 153 ? -1.686 26.406 18.884 1.00 35.03 151 PRO C N 1
ATOM 3190 C CA . PRO C 1 153 ? -0.554 25.840 19.599 1.00 35.56 151 PRO C CA 1
ATOM 3191 C C . PRO C 1 153 ? 0.629 26.784 19.814 1.00 35.19 151 PRO C C 1
ATOM 3192 O O . PRO C 1 153 ? 1.480 26.471 20.613 1.00 35.57 151 PRO C O 1
ATOM 3196 N N . LYS C 1 154 ? 0.694 27.902 19.096 1.00 35.24 152 LYS C N 1
ATOM 3197 C CA . LYS C 1 154 ? 1.726 28.946 19.320 1.00 35.30 152 LYS C CA 1
ATOM 3198 C C . LYS C 1 154 ? 1.333 29.930 20.422 1.00 34.13 152 LYS C C 1
ATOM 3199 O O . LYS C 1 154 ? 2.051 30.872 20.684 1.00 34.65 152 LYS C O 1
ATOM 3205 N N . LEU C 1 155 ? 0.197 29.693 21.050 1.00 32.61 153 LEU C N 1
ATOM 3206 C CA . LEU C 1 155 ? -0.341 30.510 22.139 1.00 32.34 153 LEU C CA 1
ATOM 3207 C C . LEU C 1 155 ? 0.688 30.890 23.232 1.00 31.44 153 LEU C C 1
ATOM 3208 O O . LEU C 1 155 ? 1.481 30.063 23.645 1.00 29.39 153 LEU C O 1
ATOM 3213 N N . SER C 1 156 ? 0.695 32.143 23.674 1.00 30.03 154 SER C N 1
ATOM 3214 C CA . SER C 1 156 ? 1.641 32.573 24.691 1.00 30.44 154 SER C CA 1
ATOM 3215 C C . SER C 1 156 ? 0.937 33.305 25.853 1.00 30.20 154 SER C C 1
ATOM 3216 O O . SER C 1 156 ? -0.216 33.759 25.723 1.00 30.35 154 SER C O 1
ATOM 3219 N N . ILE C 1 157 ? 1.634 33.398 26.972 1.00 29.64 155 ILE C N 1
ATOM 3220 C CA . ILE C 1 157 ? 1.142 34.046 28.184 1.00 29.78 155 ILE C CA 1
ATOM 3221 C C . ILE C 1 157 ? 2.005 35.264 28.376 1.00 29.81 155 ILE C C 1
ATOM 3222 O O . ILE C 1 157 ? 3.243 35.190 28.233 1.00 29.15 155 ILE C O 1
ATOM 3227 N N . ARG C 1 158 ? 1.377 36.392 28.671 1.00 30.02 156 ARG C N 1
ATOM 3228 C CA . ARG C 1 158 ? 2.110 37.571 29.081 1.00 30.68 156 ARG C CA 1
ATOM 3229 C C . ARG C 1 158 ? 1.596 38.081 30.434 1.00 30.75 156 ARG C C 1
ATOM 3230 O O . ARG C 1 158 ? 0.366 38.208 30.666 1.00 29.58 156 ARG C O 1
ATOM 3238 N N . ARG C 1 159 ? 2.553 38.355 31.316 1.00 30.01 157 ARG C N 1
ATOM 3239 C CA . ARG C 1 159 ? 2.286 39.017 32.580 1.00 30.05 157 ARG C CA 1
ATOM 3240 C C . ARG C 1 159 ? 2.166 40.516 32.353 1.00 29.85 157 ARG C C 1
ATOM 3241 O O . ARG C 1 159 ? 3.109 41.151 31.885 1.00 30.07 157 ARG C O 1
ATOM 3249 N N . GLU C 1 160 ? 1.041 41.098 32.746 1.00 29.76 158 GLU C N 1
ATOM 3250 C CA . GLU C 1 160 ? 0.771 42.522 32.497 1.00 29.24 158 GLU C CA 1
ATOM 3251 C C . GLU C 1 160 ? 0.210 43.183 33.758 1.00 29.35 158 GLU C C 1
ATOM 3252 O O . GLU C 1 160 ? 0.092 42.536 34.835 1.00 30.22 158 GLU C O 1
ATOM 3258 N N . THR C 1 161 ? -0.143 44.467 33.654 1.00 27.20 159 THR C N 1
ATOM 3259 C CA . THR C 1 161 ? -0.641 45.193 34.829 1.00 26.73 159 THR C CA 1
ATOM 3260 C C . THR C 1 161 ? -1.911 45.929 34.382 1.00 25.59 159 THR C C 1
ATOM 3261 O O . THR C 1 161 ? -1.883 46.635 33.379 1.00 25.85 159 THR C O 1
ATOM 3265 N N . LEU C 1 162 ? -3.021 45.668 35.056 1.00 24.19 160 LEU C N 1
ATOM 3266 C CA . LEU C 1 162 ? -4.289 46.281 34.748 1.00 23.96 160 LEU C CA 1
ATOM 3267 C C . LEU C 1 162 ? -4.352 47.649 35.413 1.00 24.89 160 LEU C C 1
ATOM 3268 O O . LEU C 1 162 ? -4.133 47.737 36.639 1.00 24.37 160 LEU C O 1
ATOM 3273 N N . ARG C 1 163 ? -4.669 48.676 34.629 1.00 24.34 161 ARG C N 1
ATOM 3274 C CA . ARG C 1 163 ? -4.880 50.040 35.129 1.00 25.62 161 ARG C CA 1
ATOM 3275 C C . ARG C 1 163 ? -5.956 50.681 34.355 1.00 24.59 161 ARG C C 1
ATOM 3276 O O . ARG C 1 163 ? -6.261 50.217 33.288 1.00 25.19 161 ARG C O 1
ATOM 3284 N N . ILE C 1 164 ? -6.486 51.782 34.880 1.00 24.54 162 ILE C N 1
ATOM 3285 C CA . ILE C 1 164 ? -7.494 52.567 34.165 1.00 24.78 162 ILE C CA 1
ATOM 3286 C C . ILE C 1 164 ? -6.837 53.204 32.934 1.00 24.54 162 ILE C C 1
ATOM 3287 O O . ILE C 1 164 ? -5.652 53.581 32.975 1.00 24.81 162 ILE C O 1
ATOM 3292 N N . SER C 1 165 ? -7.574 53.256 31.831 1.00 24.06 163 SER C N 1
ATOM 3293 C CA . SER C 1 165 ? -7.090 53.932 30.637 1.00 23.72 163 SER C CA 1
ATOM 3294 C C . SER C 1 165 ? -7.363 55.460 30.707 1.00 23.13 163 SER C C 1
ATOM 3295 O O . SER C 1 165 ? -8.139 55.900 31.533 1.00 22.25 163 SER C O 1
ATOM 3298 N N . PRO C 1 166 ? -6.748 56.248 29.826 1.00 22.40 164 PRO C N 1
ATOM 3299 C CA . PRO C 1 166 ? -7.084 57.693 29.725 1.00 23.59 164 PRO C CA 1
ATOM 3300 C C . PRO C 1 166 ? -8.582 57.961 29.441 1.00 24.32 164 PRO C C 1
ATOM 3301 O O . PRO C 1 166 ? -9.179 58.869 30.016 1.00 23.61 164 PRO C O 1
ATOM 3305 N N . LEU C 1 167 ? -9.174 57.151 28.595 1.00 24.73 165 LEU C N 1
ATOM 3306 C CA . LEU C 1 167 ? -10.622 57.219 28.329 1.00 26.02 165 LEU C CA 1
ATOM 3307 C C . LEU C 1 167 ? -11.446 56.834 29.542 1.00 25.52 165 LEU C C 1
ATOM 3308 O O . LEU C 1 167 ? -12.419 57.495 29.872 1.00 25.19 165 LEU C O 1
ATOM 3313 N N . GLY C 1 168 ? -11.054 55.766 30.218 1.00 26.08 166 GLY C N 1
ATOM 3314 C CA . GLY C 1 168 ? -11.687 55.399 31.486 1.00 25.70 166 GLY C CA 1
ATOM 3315 C C . GLY C 1 168 ? -11.655 56.565 32.487 1.00 26.54 166 GLY C C 1
ATOM 3316 O O . GLY C 1 168 ? -12.690 56.922 33.072 1.00 24.36 166 GLY C O 1
ATOM 3317 N N . ARG C 1 169 ? -10.495 57.212 32.638 1.00 26.37 167 ARG C N 1
ATOM 3318 C CA . ARG C 1 169 ? -10.401 58.372 33.547 1.00 27.48 167 ARG C CA 1
ATOM 3319 C C . ARG C 1 169 ? -11.300 59.522 33.100 1.00 26.75 167 ARG C C 1
ATOM 3320 O O . ARG C 1 169 ? -11.955 60.176 33.932 1.00 25.57 167 ARG C O 1
ATOM 3328 N N . GLN C 1 170 ? -11.308 59.817 31.806 1.00 25.30 168 GLN C N 1
ATOM 3329 C CA . GLN C 1 170 ? -12.195 60.886 31.317 1.00 25.45 168 GLN C CA 1
ATOM 3330 C C . GLN C 1 170 ? -13.662 60.532 31.589 1.00 25.39 168 GLN C C 1
ATOM 3331 O O . GLN C 1 170 ? -14.432 61.355 32.071 1.00 25.02 168 GLN C O 1
ATOM 3337 N N . LEU C 1 171 ? -14.040 59.291 31.314 1.00 25.67 169 LEU C N 1
ATOM 3338 C CA . LEU C 1 171 ? -15.427 58.929 31.465 1.00 26.36 169 LEU C CA 1
ATOM 3339 C C . LEU C 1 171 ? -15.828 58.971 32.942 1.00 27.18 169 LEU C C 1
ATOM 3340 O O . LEU C 1 171 ? -16.934 59.444 33.292 1.00 26.67 169 LEU C O 1
ATOM 3345 N N . TRP C 1 172 ? -14.918 58.532 33.816 1.00 27.61 170 TRP C N 1
ATOM 3346 C CA . TRP C 1 172 ? -15.188 58.586 35.252 1.00 28.70 170 TRP C CA 1
ATOM 3347 C C . TRP C 1 172 ? -15.540 59.996 35.652 1.00 28.68 170 TRP C C 1
ATOM 3348 O O . TRP C 1 172 ? -16.538 60.230 36.285 1.00 29.48 170 TRP C O 1
ATOM 3359 N N . THR C 1 173 ? -14.720 60.927 35.233 1.00 28.80 171 THR C N 1
ATOM 3360 C CA . THR C 1 173 ? -14.894 62.342 35.547 1.00 30.95 171 THR C CA 1
ATOM 3361 C C . THR C 1 173 ? -16.171 62.918 34.974 1.00 31.52 171 THR C C 1
ATOM 3362 O O . THR C 1 173 ? -16.848 63.647 35.647 1.00 31.92 171 THR C O 1
ATOM 3366 N N . LEU C 1 174 ? -16.485 62.584 33.726 1.00 32.59 172 LEU C N 1
ATOM 3367 C CA . LEU C 1 174 ? -17.744 62.974 33.117 1.00 33.56 172 LEU C CA 1
ATOM 3368 C C . LEU C 1 174 ? -18.891 62.428 33.935 1.00 35.32 172 LEU C C 1
ATOM 3369 O O . LEU C 1 174 ? -19.877 63.104 34.163 1.00 34.99 172 LEU C O 1
ATOM 3382 N N . THR C 1 176 ? -18.970 61.541 37.153 1.00 42.96 174 THR C N 1
ATOM 3383 C CA . THR C 1 176 ? -19.054 62.118 38.510 1.00 44.38 174 THR C CA 1
ATOM 3384 C C . THR C 1 176 ? -19.417 63.604 38.522 1.00 46.06 174 THR C C 1
ATOM 3385 O O . THR C 1 176 ? -19.520 64.175 39.594 1.00 47.15 174 THR C O 1
ATOM 3389 N N . THR C 1 177 ? -19.607 64.249 37.369 1.00 47.96 175 THR C N 1
ATOM 3390 C CA . THR C 1 177 ? -20.051 65.664 37.382 1.00 49.37 175 THR C CA 1
ATOM 3391 C C . THR C 1 177 ? -21.371 65.847 38.162 1.00 50.24 175 THR C C 1
ATOM 3392 O O . THR C 1 177 ? -21.799 66.988 38.491 1.00 51.94 175 THR C O 1
#

Solvent-accessible surface area: 18884 Å² total

InterPro domains:
  IPR025506 Abortive infection alpha [PF14337] (27-171)

Radius of gyration: 20.78 Å; Cα contacts (8 Å, |Δi|>4): 707; chains: 3; bounding box: 49×51×57 Å

CATH classification: 3.30.110.190

Foldseek 3Di:
DDPPDHDDDPLVVLCVQAVPQDPLLNLLLVLQQVPDKFKKKWKFLAAPVCRHDTDWMATPSSVVSVGDDNLCRRVSVVSCVVSVFKDKAAADPVNVVRVVVGVPDPSVVVVVVVSCVVRVRIDIGIIMMHTGPVNNVSVVSD/DDDPVLVLLVVCVVPPDPQLLLQLVLQLVVDKWKKKWKFFQDPPDPRDTDWMATVCDVVSPHPDNVCRRVSVVVCVVQVFKDWAADDPVCVVRNVVGCPDDVNVVSVVVVCVPRVSIDMGITMIHTDPVNNVSSVSD/DDDPLNVLCLLCVLPVPDDPLLVLLLVCLLVVDKFKKKWKFLAAPVCRHDTDWMATPCPVVSPHPDNPCRRVSVVSCVVSVFKDWAAADPVNVVRVVVGVPDPVNVVSVVVSCVPRVNMDMHITMIHTGPSNNVSVVSVD

Organism: Alcanivorax borkumensis (strain ATCC 700651 / DSM 11573 / NCIMB 13689 / SK2) (NCBI:txid393595)

B-factor: mean 33.45, std 7.57, range [16.76, 66.22]

Sequence (419 aa):
VSIEQSVPQAQTLVERHLASLTGDEARLLAALSDGSAFALLTLYSGSRFSRGEEVLYRYSNAGRAAGIQCNDFIALYLNHLFAQGLVIASDFTESLRTDYELCEGDSDFRKAQAELQIHLPKLSIRRETLRISPLGRQLWTLTSVPQAQTLVERHLASLTGDEARLLAALSDGSAFALLTLYSGSRFSRRGEVLYRYSNAGRAAGIQCCNDFIALYLNHLFAQGLVIASDFTESLRTDYELCEGDSDFRKAQAELQIHLPKLSIRRETLRISPLGRQLWTLTEQSVPQAQTLVERHLASLTGDEARLLAALSDGSAFALLTLYSGSSRFSRGEVLYRRYSNAGRAAGIQCNDFIALYLNHLFAQGLVIASDFTESLRTDYELCEGDSDFRRKAQAELQIHLPKLSIRRETLRISPLGRQLWTLTT